Protein AF-A0A964UZT8-F1 (afdb_monomer)

Sequence (390 aa):
MAATAKLYRRGQWQQDEDGTETVVDVWEITTTTETDTITTVVTATGIPAKGASHPEKTTAIVVNRQLSQDDEVLTRYLMQVTYSTAITTREDQAYASQRVKGGMRSGSIAVPAFYDARGYPLVNSAGDLYEGLTRKVRTRVVNVTANFATIPQFLFELADTINLSAVTIHGVSYPAGCCLLRDVEMPDEPERDVAGSLYWPISYTIEINPGGYYILLPNKGPNELVYQTRTSSTAAWQDVTKATYDGKTPTTDRRIIKRPIQTEEQQQTGGEIWLDANGQAVRVPVLTGTQFGTGTMTAGSATLTLSTGSFDSTKHVGALVRVIGAGPRGKTLEARIQSIASSSSATLAINASTTISTAKPVWLSGVIVNQFILEDLADWSAVPLPNNQP

Solvent-accessible surface area (backbone atoms only — not comparable to full-atom values): 21533 Å² total; per-residue (Å²): 139,68,32,46,41,44,85,69,45,78,68,54,68,50,70,49,97,89,70,37,37,38,35,38,33,33,30,38,34,41,45,86,48,75,81,64,49,70,69,53,58,80,64,19,57,82,60,81,52,83,62,37,56,38,94,91,43,68,78,20,24,30,74,47,76,47,80,42,76,38,94,89,40,74,38,34,31,43,34,41,39,32,26,30,45,57,81,76,54,60,75,77,35,51,61,91,74,37,76,43,39,59,51,78,46,85,44,67,46,79,41,74,37,61,51,51,97,88,64,34,62,44,50,49,100,84,65,44,72,54,75,92,41,64,40,79,45,74,25,35,36,31,48,32,37,41,74,30,83,59,87,63,63,70,60,63,74,44,47,60,22,25,27,57,47,68,46,56,46,64,78,41,79,39,59,51,37,22,38,34,33,35,73,72,43,70,64,97,67,67,47,70,36,82,79,69,51,64,30,39,66,35,32,31,33,38,40,35,32,72,88,35,71,58,49,68,43,75,32,58,70,74,56,24,42,45,31,23,33,33,92,45,100,84,47,70,77,40,83,48,53,67,69,60,41,72,70,45,78,61,67,88,36,43,50,78,46,78,45,65,72,81,48,69,78,74,62,71,72,72,68,61,72,31,31,44,90,78,35,33,76,37,75,49,97,54,70,42,75,54,78,50,29,24,25,29,32,43,52,78,33,32,49,40,37,45,80,38,60,71,58,44,76,89,70,45,44,24,17,34,34,36,34,51,30,22,10,51,91,50,32,66,27,78,35,35,26,66,40,59,81,44,48,42,32,32,34,34,73,51,54,23,59,17,60,26,90,65,68,26,57,26,36,47,37,49,50,34,41,44,81,44,65,92,58,52,71,36,85,53,89,83,58,88,54,28,54,76,66,131

Radius of gyration: 34.32 Å; Cα contacts (8 Å, |Δi|>4): 900; chains: 1; bounding box: 86×45×91 Å

pLDDT: mean 86.32, std 9.61, range [47.91, 97.81]

Organism: NCBI:txid2576439

Nearest PDB structures (foldseek):
  2gjv-assembly1_A  TM=3.776E-01  e=9.513E+00  Salmonella enterica subsp. enterica serovar Typhimurium
  7qun-assembly1_D  TM=9.924E-02  e=3.617E+00  Sus scrofa domesticus
  7qun-assembly1_A  TM=8.863E-02  e=2.951E+00  Sus scrofa domesticus

Mean predicted aligned error: 12.54 Å

Structure (mmCIF, N/CA/C/O backbone):
data_AF-A0A964UZT8-F1
#
_entry.id   AF-A0A964UZT8-F1
#
loop_
_atom_site.group_PDB
_atom_site.id
_atom_site.type_symbol
_atom_site.label_atom_id
_a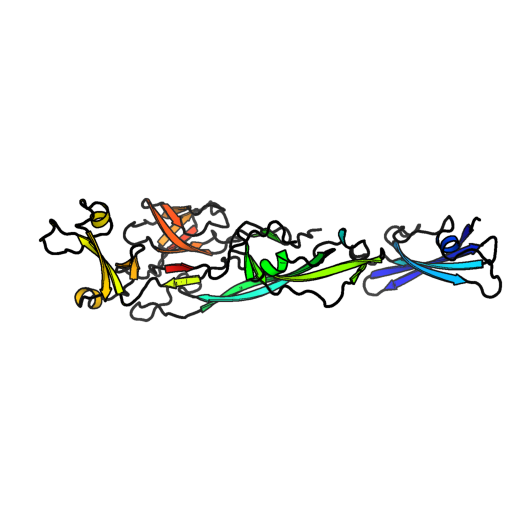tom_site.label_alt_id
_atom_site.label_comp_id
_atom_site.label_asym_id
_atom_site.label_entity_id
_atom_site.label_seq_id
_atom_site.pdbx_PDB_ins_code
_atom_site.Cartn_x
_atom_site.Cartn_y
_atom_site.Cartn_z
_atom_site.occupancy
_atom_site.B_iso_or_equiv
_atom_site.auth_seq_id
_atom_site.auth_comp_id
_atom_site.auth_asym_id
_atom_site.auth_atom_id
_atom_site.pdbx_PDB_model_num
ATOM 1 N N . MET A 1 1 ? 34.752 -16.035 -51.925 1.00 57.19 1 MET A N 1
ATOM 2 C CA . MET A 1 1 ? 34.916 -14.596 -52.210 1.00 57.19 1 MET A CA 1
ATOM 3 C C . MET A 1 1 ? 35.350 -13.953 -50.912 1.00 57.19 1 MET A C 1
ATOM 5 O O . MET A 1 1 ? 34.702 -14.200 -49.902 1.00 57.19 1 MET A O 1
ATOM 9 N N . ALA A 1 2 ? 36.506 -13.296 -50.893 1.00 66.38 2 ALA A N 1
ATOM 10 C CA . ALA A 1 2 ? 37.108 -12.791 -49.663 1.00 66.38 2 ALA A CA 1
ATOM 11 C C . ALA A 1 2 ? 37.306 -11.284 -49.808 1.00 66.38 2 ALA A C 1
ATOM 13 O O . ALA A 1 2 ? 38.183 -10.848 -50.547 1.00 66.38 2 ALA A O 1
ATOM 14 N N . ALA A 1 3 ? 36.466 -10.507 -49.126 1.00 80.75 3 ALA A N 1
ATOM 15 C CA . ALA A 1 3 ? 36.728 -9.095 -48.914 1.00 80.75 3 ALA A CA 1
ATOM 16 C C . ALA A 1 3 ? 37.779 -8.967 -47.805 1.00 80.75 3 ALA A C 1
ATOM 18 O O . ALA A 1 3 ? 37.650 -9.585 -46.742 1.00 80.75 3 ALA A O 1
ATOM 19 N N . THR A 1 4 ? 38.828 -8.189 -48.052 1.00 86.50 4 THR A N 1
ATOM 20 C CA . THR A 1 4 ? 39.895 -7.939 -47.075 1.00 86.50 4 THR A CA 1
ATOM 21 C C . THR A 1 4 ? 39.825 -6.501 -46.608 1.00 86.50 4 THR A C 1
ATOM 23 O O . THR A 1 4 ? 39.788 -5.595 -47.441 1.00 86.50 4 THR A O 1
ATOM 26 N N . ALA A 1 5 ? 39.838 -6.291 -45.293 1.00 89.06 5 ALA A N 1
ATOM 27 C CA . ALA A 1 5 ? 39.895 -4.964 -44.706 1.00 89.06 5 ALA A CA 1
ATOM 28 C C . ALA A 1 5 ? 41.299 -4.666 -44.180 1.00 89.06 5 ALA A C 1
ATOM 30 O O . ALA A 1 5 ? 41.927 -5.504 -43.530 1.00 89.06 5 ALA A O 1
ATOM 31 N N . LYS A 1 6 ? 41.775 -3.448 -44.419 1.00 91.31 6 LYS A N 1
ATOM 32 C CA . LYS A 1 6 ? 42.978 -2.905 -43.787 1.00 91.31 6 LYS A CA 1
ATOM 33 C C . LYS A 1 6 ? 42.666 -1.539 -43.199 1.00 91.31 6 LYS A C 1
ATOM 35 O O . LYS A 1 6 ? 41.860 -0.783 -43.737 1.00 91.31 6 LYS A O 1
ATOM 40 N N . LEU A 1 7 ? 43.324 -1.207 -42.099 1.00 88.88 7 LEU A N 1
ATOM 41 C CA . LEU A 1 7 ? 43.213 0.123 -41.522 1.00 88.88 7 LEU A CA 1
ATOM 42 C C . LEU A 1 7 ? 43.867 1.137 -42.470 1.00 88.88 7 LEU A C 1
ATOM 44 O O . LEU A 1 7 ? 45.049 1.018 -42.785 1.00 88.88 7 LEU A O 1
ATOM 48 N N . TYR A 1 8 ? 43.087 2.110 -42.933 1.00 87.94 8 TYR A N 1
ATOM 49 C CA . TYR A 1 8 ? 43.519 3.127 -43.892 1.00 87.94 8 TYR A CA 1
ATOM 50 C C . TYR A 1 8 ? 43.917 4.432 -43.199 1.00 87.94 8 TYR A C 1
ATOM 52 O O . TYR A 1 8 ? 44.931 5.040 -43.536 1.00 87.94 8 TYR A O 1
ATOM 60 N N . ARG A 1 9 ? 43.144 4.851 -42.193 1.00 85.94 9 ARG A N 1
ATOM 61 C CA . ARG A 1 9 ? 43.417 6.044 -41.384 1.00 85.94 9 ARG A CA 1
ATOM 62 C C . ARG A 1 9 ? 42.986 5.793 -39.943 1.00 85.94 9 ARG A C 1
ATOM 64 O O . ARG A 1 9 ? 41.886 5.298 -39.725 1.00 85.94 9 ARG A O 1
ATOM 71 N N . ARG A 1 10 ? 43.833 6.147 -38.975 1.00 84.75 10 ARG A N 1
ATOM 72 C CA . ARG A 1 10 ? 43.539 6.030 -37.539 1.00 84.75 10 ARG A CA 1
ATOM 73 C C . ARG A 1 10 ? 43.328 7.397 -36.898 1.00 84.75 10 ARG A C 1
ATOM 75 O O . ARG A 1 10 ? 44.018 8.347 -37.265 1.00 84.75 10 ARG A O 1
ATOM 82 N N . GLY A 1 11 ? 42.468 7.444 -35.884 1.00 75.31 11 GLY A N 1
ATOM 83 C CA . GLY A 1 11 ? 42.658 8.358 -34.760 1.00 75.31 11 GLY A CA 1
ATOM 84 C C . GLY A 1 11 ? 42.148 9.781 -34.954 1.00 75.31 11 GLY A C 1
ATOM 85 O O . GLY A 1 11 ? 42.739 10.708 -34.404 1.00 75.31 11 GLY A O 1
ATOM 86 N N . GLN A 1 12 ? 41.052 9.988 -35.690 1.00 84.75 12 GLN A N 1
ATOM 87 C CA . GLN A 1 12 ? 40.337 11.263 -35.579 1.00 84.75 12 GLN A CA 1
ATOM 88 C C . GLN A 1 12 ? 39.641 11.309 -34.216 1.00 84.75 12 GLN A C 1
ATOM 90 O O . GLN A 1 12 ? 38.575 10.724 -34.046 1.00 84.75 12 GLN A O 1
ATOM 95 N N . TRP A 1 13 ? 40.290 11.936 -33.234 1.00 90.44 13 TRP A N 1
ATOM 96 C CA . TRP A 1 13 ? 39.801 12.036 -31.861 1.00 90.44 13 TRP A CA 1
ATOM 97 C C . TRP A 1 13 ? 39.156 13.395 -31.589 1.00 90.44 13 TRP A C 1
ATOM 99 O O . TRP A 1 13 ? 39.682 14.435 -31.987 1.00 90.44 13 TRP A O 1
ATOM 109 N N . GLN A 1 14 ? 38.043 13.363 -30.867 1.00 89.88 14 GLN A N 1
ATOM 110 C CA . GLN A 1 14 ? 37.340 14.519 -30.331 1.00 89.88 14 GLN A CA 1
ATOM 111 C C . GLN A 1 14 ? 36.898 14.213 -28.896 1.00 89.88 14 GLN A C 1
ATOM 113 O O . GLN A 1 14 ? 36.607 13.062 -28.561 1.00 89.88 14 GLN A O 1
ATOM 118 N N . GLN A 1 15 ? 36.831 15.246 -28.061 1.00 89.00 15 GLN A N 1
ATOM 119 C CA . GLN A 1 15 ? 36.184 15.198 -26.756 1.00 89.00 15 GLN A CA 1
ATOM 120 C C . GLN A 1 15 ? 35.140 16.305 -26.672 1.00 89.00 15 GLN A C 1
ATOM 122 O O . GLN A 1 15 ? 35.429 17.455 -27.008 1.00 89.00 15 GLN A O 1
ATOM 127 N N . ASP A 1 16 ? 33.949 15.930 -26.231 1.00 82.56 16 ASP A N 1
ATOM 128 C CA . ASP A 1 16 ? 32.829 16.834 -26.024 1.00 82.56 16 ASP A CA 1
ATOM 129 C C . ASP A 1 16 ? 32.853 17.409 -24.593 1.00 82.56 16 ASP A C 1
ATOM 131 O O . ASP A 1 16 ? 33.594 16.949 -23.719 1.00 82.56 16 ASP A O 1
ATOM 135 N N . GLU A 1 17 ? 32.065 18.457 -24.344 1.00 71.81 17 GLU A N 1
ATOM 136 C CA . GLU A 1 17 ? 32.056 19.199 -23.069 1.00 71.81 17 GLU A CA 1
ATOM 137 C C . GLU A 1 17 ? 31.616 18.342 -21.865 1.00 71.81 17 GLU A C 1
ATOM 139 O O . GLU A 1 17 ? 32.017 18.597 -20.730 1.00 71.81 17 GLU A O 1
ATOM 144 N N . ASP A 1 18 ? 30.838 17.287 -22.111 1.00 73.62 18 ASP A N 1
ATOM 145 C CA . ASP A 1 18 ? 30.393 16.308 -21.114 1.00 73.62 18 ASP A CA 1
ATOM 146 C C . ASP A 1 18 ? 31.479 15.275 -20.741 1.00 73.62 18 ASP A C 1
ATOM 148 O O . ASP A 1 18 ? 31.257 14.418 -19.882 1.00 73.62 18 ASP A O 1
ATOM 152 N N . GLY A 1 19 ? 32.661 15.361 -21.363 1.00 78.62 19 GLY A N 1
ATOM 153 C CA . GLY A 1 19 ? 33.776 14.438 -21.176 1.00 78.62 19 GLY A CA 1
ATOM 154 C C . GLY A 1 19 ? 33.693 13.176 -22.036 1.00 78.62 19 GLY A C 1
ATOM 155 O O . GLY A 1 19 ? 34.599 12.342 -21.944 1.00 78.62 19 GLY A O 1
ATOM 156 N N . THR A 1 20 ? 32.663 13.035 -22.877 1.00 83.81 20 THR A N 1
ATOM 157 C CA . THR A 1 20 ? 32.547 11.956 -23.862 1.00 83.81 20 THR A CA 1
ATOM 158 C C . THR A 1 20 ? 33.645 12.093 -24.907 1.00 83.81 20 THR A C 1
ATOM 160 O O . THR A 1 20 ? 33.932 13.174 -25.413 1.00 83.81 20 THR A O 1
ATOM 163 N N . GLU A 1 21 ? 34.282 10.980 -25.246 1.00 89.19 21 GLU A N 1
ATOM 164 C CA . GLU A 1 21 ? 35.394 10.934 -26.184 1.00 89.19 21 GLU A CA 1
ATOM 165 C C . GLU A 1 21 ? 34.997 10.082 -27.382 1.00 89.19 21 GLU A C 1
ATOM 167 O O . GLU A 1 21 ? 34.619 8.918 -27.232 1.00 89.19 21 GLU A O 1
ATOM 172 N N . THR A 1 22 ? 35.126 10.653 -28.574 1.00 89.94 22 THR A N 1
ATOM 173 C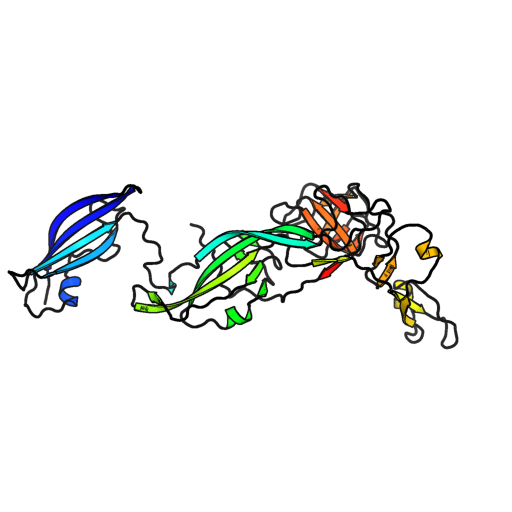 CA . THR A 1 22 ? 34.815 9.999 -29.842 1.00 89.94 22 THR A CA 1
ATOM 174 C C . THR A 1 22 ? 36.101 9.804 -30.637 1.00 89.94 22 THR A C 1
ATOM 176 O O . THR A 1 22 ? 36.918 10.714 -30.751 1.00 89.94 22 THR A O 1
ATOM 179 N N . VAL A 1 23 ? 36.304 8.604 -31.181 1.00 91.25 23 VAL A N 1
ATOM 180 C CA . VAL A 1 23 ? 37.421 8.279 -32.082 1.00 91.25 23 VAL A CA 1
ATOM 181 C C . VAL A 1 23 ? 36.842 7.762 -33.390 1.00 91.25 23 VAL A C 1
ATOM 183 O O . VAL A 1 23 ? 35.969 6.903 -33.365 1.00 91.25 23 VAL A O 1
ATOM 186 N N . VAL A 1 24 ? 37.328 8.234 -34.535 1.00 92.50 24 VAL A N 1
ATOM 187 C CA . VAL A 1 24 ? 36.957 7.691 -35.847 1.00 92.50 24 VAL A CA 1
ATOM 188 C C . VAL A 1 24 ? 38.181 7.098 -36.535 1.00 92.50 24 VAL A C 1
ATOM 190 O O . VAL A 1 24 ? 39.177 7.789 -36.771 1.00 92.50 24 VAL A O 1
ATOM 193 N N . ASP A 1 25 ? 38.067 5.820 -36.892 1.00 92.94 25 ASP A N 1
ATOM 194 C CA . ASP A 1 25 ? 39.003 5.114 -37.762 1.00 92.94 25 ASP A CA 1
ATOM 195 C C . ASP A 1 25 ? 38.359 4.864 -39.124 1.00 92.94 25 ASP A C 1
ATOM 197 O O . ASP A 1 25 ? 37.167 4.580 -39.223 1.00 92.94 25 ASP A O 1
ATOM 201 N N . VAL A 1 26 ? 39.157 4.901 -40.186 1.00 92.44 26 VAL A N 1
ATOM 202 C CA . VAL A 1 26 ? 38.722 4.562 -41.541 1.00 92.44 26 VAL A CA 1
ATOM 203 C C . VAL A 1 26 ? 39.428 3.291 -41.982 1.00 92.44 26 VAL A C 1
ATOM 205 O O . VAL A 1 26 ? 40.658 3.212 -41.982 1.00 92.44 26 VAL A O 1
ATOM 208 N N . TRP A 1 27 ? 38.640 2.304 -42.385 1.00 92.69 27 TRP A N 1
ATOM 209 C CA . TRP A 1 27 ? 39.090 1.031 -42.929 1.00 92.69 27 TRP A CA 1
ATOM 210 C C . TRP A 1 27 ? 38.870 1.018 -44.437 1.00 92.69 27 TRP A C 1
ATOM 212 O O . TRP A 1 27 ? 37.785 1.341 -44.911 1.00 92.69 27 TRP A O 1
ATOM 222 N N . GLU A 1 28 ? 39.892 0.632 -45.190 1.00 92.69 28 GLU A N 1
ATOM 223 C CA . GLU A 1 28 ? 39.771 0.356 -46.618 1.00 92.69 28 GLU A CA 1
ATOM 224 C C . GLU A 1 28 ? 39.454 -1.127 -46.798 1.00 92.69 28 GLU A C 1
ATOM 226 O O . GLU A 1 28 ? 40.162 -1.992 -46.277 1.00 92.69 28 GLU A O 1
ATOM 231 N N . ILE A 1 29 ? 38.382 -1.412 -47.530 1.00 92.31 29 ILE A N 1
ATOM 232 C CA . ILE A 1 29 ? 37.920 -2.759 -47.843 1.00 92.31 29 ILE A CA 1
ATOM 233 C C . ILE A 1 29 ? 38.065 -2.956 -49.344 1.00 92.31 29 ILE A C 1
ATOM 235 O O . ILE A 1 29 ? 37.556 -2.162 -50.135 1.00 92.31 29 ILE A O 1
ATOM 239 N N . THR A 1 30 ? 38.744 -4.026 -49.738 1.00 90.38 30 THR A N 1
ATOM 240 C CA . THR A 1 30 ? 38.889 -4.408 -51.143 1.00 90.38 30 THR A CA 1
ATOM 241 C C . THR A 1 30 ? 38.134 -5.703 -51.396 1.00 90.38 30 THR A C 1
ATOM 243 O O . THR A 1 30 ? 38.263 -6.668 -50.638 1.00 90.38 30 THR A O 1
ATOM 246 N N . THR A 1 31 ? 37.337 -5.710 -52.458 1.00 89.69 31 THR A N 1
ATOM 247 C CA . THR A 1 31 ? 36.555 -6.857 -52.932 1.00 89.69 31 THR A CA 1
ATOM 248 C C . THR A 1 31 ? 37.196 -7.474 -54.170 1.00 89.69 31 THR A C 1
ATOM 250 O O . THR A 1 31 ? 37.994 -6.839 -54.859 1.00 89.69 31 THR A O 1
ATOM 253 N N . THR A 1 32 ? 36.870 -8.737 -54.448 1.00 84.81 32 THR A N 1
ATOM 254 C CA . THR A 1 32 ? 37.389 -9.444 -55.630 1.00 84.81 32 THR A CA 1
ATOM 255 C C . THR A 1 32 ? 36.549 -9.198 -56.878 1.00 84.81 32 THR A C 1
ATOM 257 O O . THR A 1 32 ? 37.048 -9.381 -57.985 1.00 84.81 32 THR A O 1
ATOM 260 N N . THR A 1 33 ? 35.284 -8.803 -56.710 1.00 82.62 33 THR A N 1
ATOM 261 C CA . THR A 1 33 ? 34.357 -8.523 -57.810 1.00 82.62 33 THR A CA 1
ATOM 262 C C . THR A 1 33 ? 33.460 -7.338 -57.469 1.00 82.62 33 THR A C 1
ATOM 264 O O . THR A 1 33 ? 33.109 -7.139 -56.310 1.00 82.62 33 THR A O 1
ATOM 267 N N . GLU A 1 34 ? 33.031 -6.585 -58.481 1.00 80.31 34 GLU A N 1
ATOM 268 C CA . GLU A 1 34 ? 32.096 -5.457 -58.316 1.00 80.31 34 GLU A CA 1
ATOM 269 C C . GLU A 1 34 ? 30.677 -5.906 -57.921 1.00 80.31 34 GLU A C 1
ATOM 271 O O . GLU A 1 34 ? 29.863 -5.103 -57.480 1.00 80.31 34 GLU A O 1
ATOM 276 N N . THR A 1 35 ? 30.381 -7.202 -58.055 1.00 82.31 35 THR A N 1
ATOM 277 C CA . THR A 1 35 ? 29.086 -7.812 -57.720 1.00 82.31 35 THR A CA 1
ATOM 278 C C . THR A 1 35 ? 29.011 -8.354 -56.292 1.00 82.31 35 THR A C 1
ATOM 280 O O . THR A 1 35 ? 28.007 -8.969 -55.928 1.00 82.31 35 THR A O 1
ATOM 283 N N . ASP A 1 36 ? 30.067 -8.190 -55.489 1.00 85.44 36 ASP A N 1
ATOM 284 C CA . ASP A 1 36 ? 30.062 -8.632 -54.095 1.00 85.44 36 ASP A CA 1
ATOM 285 C C . ASP A 1 36 ? 28.958 -7.900 -53.305 1.00 85.44 36 ASP A C 1
ATOM 287 O O . ASP A 1 36 ? 28.773 -6.688 -53.405 1.00 85.44 36 ASP A O 1
ATOM 291 N N . THR A 1 37 ? 28.182 -8.651 -52.518 1.00 86.31 37 THR A N 1
ATOM 292 C CA . THR A 1 37 ? 27.038 -8.083 -51.786 1.00 86.31 37 THR A CA 1
ATOM 293 C C . THR A 1 37 ? 27.496 -7.170 -50.649 1.00 86.31 37 THR A C 1
ATOM 295 O O . THR A 1 37 ? 28.548 -7.398 -50.049 1.00 86.31 37 THR A O 1
ATOM 298 N N . ILE A 1 38 ? 26.655 -6.206 -50.255 1.00 84.62 38 ILE A N 1
ATOM 299 C CA . ILE A 1 38 ? 26.911 -5.349 -49.081 1.00 84.62 38 ILE A CA 1
ATOM 300 C C . ILE A 1 38 ? 27.227 -6.198 -47.842 1.00 84.62 38 ILE A C 1
ATOM 302 O O . ILE A 1 38 ? 28.156 -5.873 -47.108 1.00 84.62 38 ILE A O 1
ATOM 306 N N . THR A 1 39 ? 26.523 -7.319 -47.636 1.00 85.69 39 THR A N 1
ATOM 307 C CA . THR A 1 39 ? 26.792 -8.254 -46.533 1.00 85.69 39 THR A CA 1
ATOM 308 C C . THR A 1 39 ? 28.236 -8.754 -46.555 1.00 85.69 39 THR A C 1
ATOM 310 O O . THR A 1 39 ? 28.894 -8.724 -45.523 1.00 85.69 39 THR A O 1
ATOM 313 N N . THR A 1 40 ? 28.757 -9.136 -47.723 1.00 85.00 40 THR A N 1
ATOM 314 C CA . THR A 1 40 ? 30.147 -9.587 -47.899 1.00 85.00 40 THR A CA 1
ATOM 315 C C . THR A 1 40 ? 31.159 -8.491 -47.554 1.00 85.00 40 THR A C 1
ATOM 317 O O . THR A 1 40 ? 32.176 -8.780 -46.923 1.00 85.00 40 THR A O 1
ATOM 320 N N . VAL A 1 41 ? 30.876 -7.238 -47.924 1.00 86.12 41 VAL A N 1
ATOM 321 C CA . VAL A 1 41 ? 31.752 -6.084 -47.659 1.00 86.12 41 VAL A CA 1
ATOM 322 C C . VAL A 1 41 ? 31.780 -5.735 -46.169 1.00 86.12 41 VAL A C 1
ATOM 324 O O . VAL A 1 41 ? 32.853 -5.590 -45.585 1.00 86.12 41 VAL A O 1
ATOM 327 N N . VAL A 1 42 ? 30.618 -5.643 -45.513 1.00 86.88 42 VAL A N 1
ATOM 328 C CA . VAL A 1 42 ? 30.528 -5.225 -44.099 1.00 86.88 42 VAL A CA 1
ATOM 329 C C . VAL A 1 42 ? 30.985 -6.297 -43.105 1.00 86.88 42 VAL A C 1
ATOM 331 O O . VAL A 1 42 ? 31.240 -5.977 -41.942 1.00 86.88 42 VAL A O 1
ATOM 334 N N . THR A 1 43 ? 31.099 -7.555 -43.541 1.00 85.06 43 THR A N 1
ATOM 335 C CA . THR A 1 43 ? 31.647 -8.667 -42.746 1.00 85.06 43 THR A CA 1
ATOM 336 C C . THR A 1 43 ? 33.078 -9.041 -43.141 1.00 85.06 43 THR A C 1
ATOM 338 O O . THR A 1 43 ? 33.533 -10.131 -42.789 1.00 85.06 43 THR A O 1
ATOM 341 N N . ALA A 1 44 ? 33.789 -8.189 -43.889 1.00 87.38 44 ALA A N 1
ATOM 342 C CA . ALA A 1 44 ? 35.174 -8.450 -44.272 1.00 87.38 44 ALA A CA 1
ATOM 343 C C . ALA A 1 44 ? 36.056 -8.709 -43.038 1.00 87.38 44 ALA A C 1
ATOM 345 O O . ALA A 1 44 ? 35.927 -8.062 -41.992 1.00 87.38 44 ALA A O 1
ATOM 346 N N . THR A 1 45 ? 36.964 -9.677 -43.153 1.00 84.06 45 THR A N 1
ATOM 347 C CA . THR A 1 45 ? 37.827 -10.076 -42.037 1.00 84.06 45 THR A CA 1
ATOM 348 C C . THR A 1 45 ? 38.733 -8.917 -41.623 1.00 84.06 45 THR A C 1
ATOM 350 O O . THR A 1 45 ? 39.366 -8.288 -42.469 1.00 84.06 45 THR A O 1
ATOM 353 N N . GLY A 1 46 ? 38.800 -8.651 -40.316 1.00 82.25 46 GLY A N 1
ATOM 354 C CA . GLY A 1 46 ? 39.618 -7.583 -39.733 1.00 82.25 46 GLY A CA 1
ATOM 355 C C . GLY A 1 46 ? 38.849 -6.311 -39.371 1.00 82.25 46 GLY A C 1
ATOM 356 O O . GLY A 1 46 ? 39.383 -5.504 -38.617 1.00 82.25 46 GLY A O 1
ATOM 357 N N . ILE A 1 47 ? 37.597 -6.147 -39.823 1.00 87.06 47 ILE A N 1
ATOM 358 C CA . ILE A 1 47 ? 36.762 -5.008 -39.413 1.00 87.06 47 ILE A CA 1
ATOM 359 C C . ILE A 1 47 ? 36.279 -5.212 -37.967 1.00 87.06 47 ILE A C 1
ATOM 361 O O . ILE A 1 47 ? 35.685 -6.251 -37.663 1.00 87.06 47 ILE A O 1
ATOM 365 N N . PRO A 1 48 ? 36.453 -4.218 -37.080 1.00 85.56 48 PRO A N 1
ATOM 366 C CA . PRO A 1 48 ? 35.878 -4.234 -35.741 1.00 85.56 48 PRO A CA 1
ATOM 367 C C . PRO A 1 48 ? 34.352 -4.418 -35.761 1.00 85.56 48 PRO A C 1
ATOM 369 O O . PRO A 1 48 ? 33.614 -3.732 -36.480 1.00 85.56 48 PRO A O 1
ATOM 372 N N . ALA A 1 49 ? 33.860 -5.357 -34.952 1.00 82.75 49 ALA A N 1
ATOM 373 C CA . ALA A 1 49 ? 32.429 -5.540 -34.739 1.00 82.75 49 ALA A CA 1
ATOM 374 C C . ALA A 1 49 ? 31.847 -4.383 -33.909 1.00 82.75 49 ALA A C 1
ATOM 376 O O . ALA A 1 49 ? 32.566 -3.722 -33.158 1.00 82.75 49 ALA A O 1
ATOM 377 N N . LYS A 1 50 ? 30.529 -4.157 -34.007 1.00 80.12 50 LYS A N 1
ATOM 378 C CA . LYS A 1 50 ? 29.837 -3.220 -33.106 1.00 80.12 50 LYS A CA 1
ATOM 379 C C . LYS A 1 50 ? 30.084 -3.650 -31.651 1.00 80.12 50 LYS A C 1
ATOM 381 O O . LYS A 1 50 ? 29.995 -4.838 -31.349 1.00 80.12 50 LYS A O 1
ATOM 386 N N . GLY A 1 51 ? 30.425 -2.703 -30.779 1.00 74.19 51 GLY A N 1
ATOM 387 C CA . GLY A 1 51 ? 30.793 -2.965 -29.384 1.00 74.19 51 GLY A CA 1
ATOM 388 C C . GLY A 1 51 ? 32.239 -3.423 -29.142 1.00 74.19 51 GLY A C 1
ATOM 389 O O . GLY A 1 51 ? 32.627 -3.557 -27.986 1.00 74.19 51 GLY A O 1
ATOM 390 N N . ALA A 1 52 ? 33.061 -3.642 -30.178 1.00 81.88 52 ALA A N 1
ATOM 391 C CA . ALA A 1 52 ? 34.481 -3.940 -29.981 1.00 81.88 52 ALA A CA 1
ATOM 392 C C . ALA A 1 52 ? 35.223 -2.725 -29.398 1.00 81.88 52 ALA A C 1
ATOM 394 O O . ALA A 1 52 ? 34.963 -1.588 -29.798 1.00 81.88 52 ALA A O 1
ATOM 395 N N . SER A 1 53 ? 36.160 -2.962 -28.478 1.00 84.94 53 SER A N 1
ATOM 396 C CA . SER A 1 53 ? 36.999 -1.905 -27.904 1.00 84.94 53 SER A CA 1
ATOM 397 C C . SER A 1 53 ? 37.974 -1.332 -28.930 1.00 84.94 53 SER A C 1
ATOM 399 O O . SER A 1 53 ? 38.547 -2.068 -29.739 1.00 84.94 53 SER A O 1
ATOM 401 N N . HIS A 1 54 ? 38.215 -0.022 -28.859 1.00 88.25 54 HIS A N 1
ATOM 402 C CA . HIS A 1 54 ? 39.261 0.617 -29.649 1.00 88.25 54 HIS A CA 1
ATOM 403 C C . HIS A 1 54 ? 40.653 0.106 -29.213 1.00 88.25 54 HIS A C 1
ATOM 405 O O . HIS A 1 54 ? 40.921 0.053 -28.007 1.00 88.25 54 HIS A O 1
ATOM 411 N N . PRO A 1 55 ? 41.574 -0.219 -30.146 1.00 85.50 55 PRO A N 1
ATOM 412 C CA . PRO A 1 55 ? 42.876 -0.813 -29.817 1.00 85.50 55 PRO A CA 1
ATOM 413 C C . PRO A 1 55 ? 43.762 0.020 -28.878 1.00 85.50 55 PRO A C 1
ATOM 415 O O . PRO A 1 55 ? 44.522 -0.544 -28.099 1.00 85.50 55 PRO A O 1
ATOM 418 N N . GLU A 1 56 ? 43.674 1.350 -28.947 1.00 85.31 56 GLU A N 1
ATOM 419 C CA . GLU A 1 56 ? 44.490 2.268 -28.125 1.00 85.31 56 GLU A CA 1
ATOM 420 C C . GLU A 1 56 ? 43.697 2.913 -26.983 1.00 85.31 56 GLU A C 1
ATOM 422 O O . GLU A 1 56 ? 44.270 3.483 -26.059 1.00 85.31 56 GLU A O 1
ATOM 427 N N . LYS A 1 57 ? 42.366 2.827 -27.040 1.00 84.62 57 LYS A N 1
ATOM 428 C CA . LYS A 1 57 ? 41.458 3.490 -26.105 1.00 84.62 57 LYS A CA 1
ATOM 429 C C . LYS A 1 57 ? 40.394 2.500 -25.680 1.00 84.62 57 LYS A C 1
ATOM 431 O O . LYS A 1 57 ? 39.256 2.555 -26.121 1.00 84.62 57 LYS A O 1
ATOM 436 N N . THR A 1 58 ? 40.804 1.548 -24.854 1.00 83.75 58 THR A N 1
ATOM 437 C CA . THR A 1 58 ? 40.015 0.352 -24.527 1.00 83.75 58 THR A CA 1
ATOM 438 C C . THR A 1 58 ? 38.666 0.655 -23.868 1.00 83.75 58 THR A C 1
ATOM 440 O O . THR A 1 58 ? 37.774 -0.192 -23.906 1.00 83.75 58 THR A O 1
ATOM 443 N N . THR A 1 59 ? 38.503 1.859 -23.310 1.00 81.88 59 THR A N 1
ATOM 444 C CA . THR A 1 59 ? 37.254 2.392 -22.747 1.00 81.88 59 THR A CA 1
ATOM 445 C C . THR A 1 59 ? 36.248 2.874 -23.796 1.00 81.88 59 THR A C 1
ATOM 447 O O . THR A 1 59 ? 35.076 3.021 -23.465 1.00 81.88 59 THR A O 1
ATOM 450 N N . ALA A 1 60 ? 36.672 3.119 -25.039 1.00 83.31 60 ALA A N 1
ATOM 451 C CA . ALA A 1 60 ? 35.797 3.475 -26.151 1.00 83.31 60 ALA A CA 1
ATOM 452 C C . ALA A 1 60 ? 35.424 2.220 -26.949 1.00 83.31 60 ALA A C 1
ATOM 454 O O . ALA A 1 60 ? 36.290 1.398 -27.265 1.00 83.31 60 ALA A O 1
ATOM 455 N N . ILE A 1 61 ? 34.152 2.088 -27.317 1.00 85.25 61 ILE A N 1
ATOM 456 C CA . ILE A 1 61 ? 33.641 0.950 -28.094 1.00 85.25 61 ILE A CA 1
ATOM 457 C C . ILE A 1 61 ? 33.004 1.408 -29.401 1.00 85.25 61 ILE A C 1
ATOM 459 O O . ILE A 1 61 ? 32.532 2.537 -29.496 1.00 85.25 61 ILE A O 1
ATOM 463 N N . VAL A 1 62 ? 32.982 0.539 -30.416 1.00 85.06 62 VAL A N 1
ATOM 464 C CA . VAL A 1 62 ? 32.360 0.841 -31.717 1.00 85.06 62 VAL A CA 1
ATOM 465 C C . VAL A 1 62 ? 30.862 1.123 -31.551 1.00 85.06 62 VAL A C 1
ATOM 467 O O . VAL A 1 62 ? 30.098 0.207 -31.231 1.00 85.06 62 VAL A O 1
ATOM 470 N N . VAL A 1 63 ? 30.441 2.353 -31.851 1.00 83.56 63 VAL A N 1
ATOM 471 C CA . VAL A 1 63 ? 29.040 2.810 -31.798 1.00 83.56 63 VAL A CA 1
ATOM 472 C C . VAL A 1 63 ? 28.398 2.922 -33.180 1.00 83.56 63 VAL A C 1
ATOM 474 O O . VAL A 1 63 ? 27.219 2.598 -33.330 1.00 83.56 63 VAL A O 1
ATOM 477 N N . ASN A 1 64 ? 29.167 3.301 -34.205 1.00 85.12 64 ASN A N 1
ATOM 478 C CA . ASN A 1 64 ? 28.667 3.489 -35.566 1.00 85.12 64 ASN A CA 1
ATOM 479 C C . ASN A 1 64 ? 29.640 2.929 -36.613 1.00 85.12 64 ASN A C 1
ATOM 481 O O . ASN A 1 64 ? 30.856 2.929 -36.414 1.00 85.12 64 ASN A O 1
ATOM 485 N N . ARG A 1 65 ? 29.093 2.448 -37.732 1.00 88.81 65 ARG A N 1
ATOM 486 C CA . ARG A 1 65 ? 29.844 1.995 -38.907 1.00 88.81 65 ARG A CA 1
ATOM 487 C C . ARG A 1 65 ? 29.153 2.517 -40.159 1.00 88.81 65 ARG A C 1
ATOM 489 O O . ARG A 1 65 ? 28.002 2.164 -40.405 1.00 88.81 65 ARG A O 1
ATOM 496 N N . GLN A 1 66 ? 29.854 3.325 -40.939 1.00 90.44 66 GLN A N 1
ATOM 497 C CA . GLN A 1 66 ? 29.345 3.923 -42.166 1.00 90.44 66 GLN A CA 1
ATOM 498 C C . GLN A 1 66 ? 30.212 3.497 -43.345 1.00 90.44 66 GLN A C 1
ATOM 500 O O . GLN A 1 66 ? 31.417 3.733 -43.352 1.00 90.44 66 GLN A O 1
ATOM 505 N N . LEU A 1 67 ? 29.589 2.880 -44.346 1.00 90.81 67 LEU A N 1
ATOM 506 C CA . LEU A 1 67 ? 30.257 2.422 -45.558 1.00 90.81 67 LEU A CA 1
ATOM 507 C C . LEU A 1 67 ? 30.009 3.414 -46.697 1.00 90.81 67 LEU A C 1
ATOM 509 O O . LEU A 1 67 ? 28.865 3.784 -46.948 1.00 90.81 67 LEU A O 1
ATOM 513 N N . SER A 1 68 ? 31.067 3.784 -47.410 1.00 90.06 68 SER A N 1
ATOM 514 C CA . SER A 1 68 ? 31.001 4.471 -48.700 1.00 90.06 68 SER A CA 1
ATOM 515 C C . SER A 1 68 ? 31.752 3.646 -49.734 1.00 90.06 68 SER A C 1
ATOM 517 O O . SER A 1 68 ? 32.852 3.168 -49.453 1.00 90.06 68 SER A O 1
ATOM 519 N N . GLN A 1 69 ? 31.179 3.472 -50.921 1.00 88.19 69 GLN A N 1
ATOM 520 C CA . GLN A 1 69 ? 31.937 2.969 -52.065 1.00 88.19 69 GLN A CA 1
ATOM 521 C C . GLN A 1 69 ? 32.836 4.086 -52.597 1.00 88.19 69 GLN A C 1
ATOM 523 O O . GLN A 1 69 ? 32.541 5.267 -52.404 1.00 88.19 69 GLN A O 1
ATOM 528 N N . ASP A 1 70 ? 33.956 3.706 -53.194 1.00 86.06 70 ASP A N 1
ATOM 529 C CA . ASP A 1 70 ? 34.819 4.632 -53.908 1.00 86.06 70 ASP A CA 1
ATOM 530 C C . ASP A 1 70 ? 34.317 4.834 -55.343 1.00 86.06 70 ASP A C 1
ATOM 532 O O . ASP A 1 70 ? 34.085 3.859 -56.060 1.00 86.06 70 ASP A O 1
ATOM 536 N N . ASP A 1 71 ? 34.164 6.090 -55.761 1.00 83.44 71 ASP A N 1
ATOM 537 C CA . ASP A 1 71 ? 33.626 6.432 -57.082 1.00 83.44 71 ASP A CA 1
ATOM 538 C C . ASP A 1 71 ? 34.605 6.115 -58.229 1.00 83.44 71 ASP A C 1
ATOM 540 O O . ASP A 1 71 ? 34.180 5.928 -59.370 1.00 83.44 71 ASP A O 1
ATOM 544 N N . GLU A 1 72 ? 35.913 6.037 -57.955 1.00 85.06 72 GLU A N 1
ATOM 545 C CA . GLU A 1 72 ? 36.941 5.774 -58.972 1.00 85.06 72 GLU A CA 1
ATOM 546 C C . GLU A 1 72 ? 37.304 4.287 -59.071 1.00 85.06 72 GLU A C 1
ATOM 548 O O . GLU A 1 72 ? 37.741 3.811 -60.121 1.00 85.06 72 GLU A O 1
ATOM 553 N N . VAL A 1 73 ? 37.137 3.541 -57.975 1.00 86.19 73 VAL A N 1
ATOM 554 C CA . VAL A 1 73 ? 37.500 2.122 -57.886 1.00 86.19 73 VAL A CA 1
ATOM 555 C C . VAL A 1 73 ? 36.333 1.338 -57.296 1.00 86.19 73 VAL A C 1
ATOM 557 O O . VAL A 1 73 ? 36.227 1.179 -56.084 1.00 86.19 73 VAL A O 1
ATOM 560 N N . LEU A 1 74 ? 35.494 0.764 -58.162 1.00 83.75 74 LEU A N 1
ATOM 561 C CA . LEU A 1 74 ? 34.254 0.078 -57.766 1.00 83.75 74 LEU A CA 1
ATOM 562 C C . LEU A 1 74 ? 34.465 -1.147 -56.858 1.00 83.75 74 LEU A C 1
ATOM 564 O O . LEU A 1 74 ? 33.540 -1.583 -56.173 1.00 83.75 74 LEU A O 1
ATOM 568 N N . THR A 1 75 ? 35.679 -1.697 -56.803 1.00 87.31 75 THR A N 1
ATOM 569 C CA . THR A 1 75 ? 36.044 -2.795 -55.894 1.00 87.31 75 THR A CA 1
ATOM 570 C C . THR A 1 75 ? 36.560 -2.322 -54.532 1.00 87.31 75 THR A C 1
ATOM 572 O O . THR A 1 75 ? 36.838 -3.156 -53.661 1.00 87.31 75 THR A O 1
ATOM 575 N N . ARG A 1 76 ? 36.682 -1.006 -54.320 1.00 89.38 76 ARG A N 1
ATOM 576 C CA . ARG A 1 76 ? 37.166 -0.380 -53.089 1.00 89.38 76 ARG A CA 1
ATOM 577 C C . ARG A 1 76 ? 36.020 0.288 -52.336 1.00 89.38 76 ARG A C 1
ATOM 579 O O . ARG A 1 76 ? 35.201 1.006 -52.900 1.00 89.38 76 ARG A O 1
ATOM 586 N N . TYR A 1 77 ? 36.015 0.082 -51.026 1.00 90.75 77 TYR A N 1
ATOM 587 C CA . TYR A 1 77 ? 35.083 0.715 -50.106 1.00 90.75 77 TYR A CA 1
ATOM 588 C C . TYR A 1 77 ? 35.838 1.307 -48.919 1.00 90.75 77 TYR A C 1
ATOM 590 O O . TYR A 1 77 ? 36.834 0.750 -48.456 1.00 90.75 77 TYR A O 1
ATOM 598 N N . LEU A 1 78 ? 35.337 2.422 -48.400 1.00 91.31 78 LEU A N 1
ATOM 599 C CA . LEU A 1 78 ? 35.824 3.066 -47.190 1.00 91.31 78 LEU A CA 1
ATOM 600 C C . LEU A 1 78 ? 34.766 2.923 -46.098 1.00 91.31 78 LEU A C 1
ATOM 602 O O . LEU A 1 78 ? 33.651 3.425 -46.221 1.00 91.31 78 LEU A O 1
ATOM 606 N N . MET A 1 79 ? 35.122 2.229 -45.024 1.00 91.44 79 MET A N 1
ATOM 607 C CA . MET A 1 79 ? 34.289 2.068 -43.840 1.00 91.44 79 MET A CA 1
ATOM 608 C C . MET A 1 79 ? 34.801 2.981 -42.733 1.00 91.44 79 MET A C 1
ATOM 610 O O . MET A 1 79 ? 35.881 2.762 -42.186 1.00 91.44 79 MET A O 1
ATOM 614 N N . GLN A 1 80 ? 34.010 3.980 -42.371 1.00 92.31 80 GLN A N 1
ATOM 615 C CA . GLN A 1 80 ? 34.241 4.793 -41.187 1.00 92.31 80 GLN A CA 1
ATOM 616 C C . GLN A 1 80 ? 33.671 4.068 -39.967 1.00 92.31 80 GLN A C 1
ATOM 618 O O . GLN A 1 80 ? 32.490 3.727 -39.930 1.00 92.31 80 GLN A O 1
ATOM 623 N N . VAL A 1 81 ? 34.517 3.809 -38.977 1.00 90.31 81 VAL A N 1
ATOM 624 C CA . VAL A 1 81 ? 34.170 3.157 -37.715 1.00 90.31 81 VAL A CA 1
ATOM 625 C C . VAL A 1 81 ? 34.323 4.185 -36.603 1.00 90.31 81 VAL A C 1
ATOM 627 O O . VAL A 1 81 ? 35.433 4.619 -36.298 1.00 90.31 81 VAL A O 1
ATOM 630 N N . THR A 1 82 ? 33.203 4.573 -36.003 1.00 90.75 82 THR A N 1
ATOM 631 C CA . THR A 1 82 ? 33.159 5.514 -34.882 1.00 90.75 82 THR A CA 1
ATOM 632 C C . THR A 1 82 ? 33.130 4.741 -33.572 1.00 90.75 82 THR A C 1
ATOM 634 O O . THR A 1 82 ? 32.262 3.888 -33.367 1.00 90.75 82 THR A O 1
ATOM 637 N N . TYR A 1 83 ? 34.046 5.072 -32.673 1.00 89.94 83 TYR A N 1
ATOM 638 C CA . TYR A 1 83 ? 34.106 4.605 -31.297 1.00 89.94 83 TYR A CA 1
ATOM 639 C C . TYR A 1 83 ? 33.707 5.739 -30.363 1.00 89.94 83 TYR A C 1
ATOM 641 O O . TYR A 1 83 ? 34.055 6.889 -30.623 1.00 89.94 83 TYR A O 1
ATOM 649 N N . SER A 1 84 ? 33.031 5.424 -29.265 1.00 87.00 84 SER A N 1
ATOM 650 C CA . SER A 1 84 ? 32.692 6.409 -28.239 1.00 87.00 84 SER A CA 1
ATOM 651 C C . SER A 1 84 ? 32.882 5.833 -26.839 1.00 87.00 84 SER A C 1
ATOM 653 O O . SER A 1 84 ? 32.681 4.634 -26.630 1.00 87.00 84 SER A O 1
ATOM 655 N N . THR A 1 85 ? 33.289 6.680 -25.891 1.00 81.62 85 THR A N 1
ATOM 656 C CA . THR A 1 85 ? 33.237 6.393 -24.446 1.00 81.62 85 THR A CA 1
ATOM 657 C C . THR A 1 85 ? 31.877 6.721 -23.833 1.00 81.62 85 THR A C 1
ATOM 659 O O . THR A 1 85 ? 31.691 6.496 -22.635 1.00 81.62 85 THR A O 1
ATOM 662 N N . ALA A 1 86 ? 30.926 7.230 -24.631 1.00 74.12 86 ALA A N 1
ATOM 663 C CA . ALA A 1 86 ? 29.548 7.392 -24.200 1.00 74.12 86 ALA A CA 1
ATOM 664 C C . ALA A 1 86 ? 29.061 6.063 -23.621 1.00 74.12 86 ALA A C 1
ATOM 666 O O . ALA A 1 86 ? 29.280 4.997 -24.204 1.00 74.12 86 ALA A O 1
ATOM 667 N N . ILE A 1 87 ? 28.423 6.125 -22.454 1.00 60.22 87 ILE A N 1
ATOM 668 C CA . ILE A 1 87 ? 27.863 4.942 -21.810 1.00 60.22 87 ILE A CA 1
ATOM 669 C C . ILE A 1 87 ? 26.831 4.370 -22.780 1.00 60.22 87 ILE A C 1
ATOM 671 O O . ILE A 1 87 ? 25.734 4.911 -22.889 1.00 60.22 87 ILE A O 1
ATOM 675 N N . THR A 1 88 ? 27.163 3.281 -23.481 1.00 53.62 88 THR A N 1
ATOM 676 C CA . THR A 1 88 ? 26.149 2.521 -24.209 1.00 53.62 88 THR A CA 1
ATOM 677 C C . THR A 1 88 ? 25.192 2.012 -23.159 1.00 53.62 88 THR A C 1
ATOM 679 O O . THR A 1 88 ? 25.531 1.137 -22.349 1.00 53.62 88 THR A O 1
ATOM 682 N N . THR A 1 89 ? 24.010 2.608 -23.110 1.00 55.19 89 THR A N 1
ATOM 683 C CA . THR A 1 89 ? 22.968 2.085 -22.258 1.00 55.19 89 THR A CA 1
ATOM 684 C C . THR A 1 89 ? 22.651 0.693 -22.793 1.00 55.19 89 THR A C 1
ATOM 686 O O . THR A 1 89 ? 22.691 0.405 -23.989 1.00 55.19 89 THR A O 1
ATOM 689 N N . ARG A 1 90 ? 22.334 -0.232 -21.892 1.00 58.88 90 ARG A N 1
ATOM 690 C CA . ARG A 1 90 ? 21.896 -1.591 -22.251 1.00 58.88 90 ARG A CA 1
ATOM 691 C C . ARG A 1 90 ? 20.618 -1.597 -23.119 1.00 58.88 90 ARG A C 1
ATOM 693 O O . ARG A 1 90 ? 20.137 -2.657 -23.490 1.00 58.88 90 ARG A O 1
ATOM 700 N N . GLU A 1 91 ? 20.074 -0.422 -23.413 1.00 61.66 91 GLU A N 1
ATOM 701 C CA . GLU A 1 91 ? 18.960 -0.132 -24.311 1.00 61.66 91 GLU A CA 1
ATOM 702 C C . GLU A 1 91 ? 19.339 -0.359 -25.785 1.00 61.66 91 GLU A C 1
ATOM 704 O O . GLU A 1 91 ? 18.465 -0.656 -26.589 1.00 61.66 91 GLU A O 1
ATOM 709 N N . ASP A 1 92 ? 20.635 -0.374 -26.118 1.00 63.97 92 ASP A N 1
ATOM 710 C CA . ASP A 1 92 ? 21.148 -0.757 -27.443 1.00 63.97 92 ASP A CA 1
ATOM 711 C C . ASP A 1 92 ? 21.258 -2.284 -27.648 1.00 63.97 92 ASP A C 1
ATOM 713 O O . ASP A 1 92 ? 21.922 -2.749 -28.576 1.00 63.97 92 ASP A O 1
ATOM 717 N N . GLN A 1 93 ? 20.669 -3.087 -26.758 1.00 70.06 93 GLN A N 1
ATOM 718 C CA . GLN A 1 93 ? 20.675 -4.553 -26.809 1.00 70.06 93 GLN A CA 1
ATOM 719 C C . GLN A 1 93 ? 19.278 -5.103 -27.130 1.00 70.06 93 GLN A C 1
ATOM 721 O O . GLN A 1 93 ? 18.283 -4.377 -27.077 1.00 70.06 93 GLN A O 1
ATOM 726 N N . ALA A 1 94 ? 19.198 -6.406 -27.431 1.00 77.69 94 ALA A N 1
ATOM 727 C CA . ALA A 1 94 ? 17.927 -7.097 -27.661 1.00 77.69 94 ALA A CA 1
ATOM 728 C C . ALA A 1 94 ? 16.943 -6.846 -26.507 1.00 77.69 94 ALA A C 1
ATOM 730 O O . ALA A 1 94 ? 17.349 -6.895 -25.338 1.00 77.69 94 ALA A O 1
ATOM 731 N N . TYR A 1 95 ? 15.663 -6.612 -26.812 1.00 80.00 95 TYR A N 1
ATOM 732 C CA . TYR A 1 95 ? 14.701 -6.072 -25.837 1.00 80.00 95 TYR A CA 1
ATOM 733 C C . TYR A 1 95 ? 14.587 -6.927 -24.563 1.00 80.00 95 TYR A C 1
ATOM 735 O O . TYR A 1 95 ? 14.501 -6.388 -23.462 1.00 80.00 95 TYR A O 1
ATOM 743 N N . ALA A 1 96 ? 14.662 -8.257 -24.693 1.00 81.00 96 ALA A N 1
ATOM 744 C CA . ALA A 1 96 ? 14.571 -9.203 -23.578 1.00 81.00 96 ALA A CA 1
ATOM 745 C C . ALA A 1 96 ? 15.747 -9.096 -22.591 1.00 81.00 96 ALA A C 1
ATOM 747 O O . ALA A 1 96 ? 15.667 -9.556 -21.455 1.00 81.00 96 ALA A O 1
ATOM 748 N N . SER A 1 97 ? 16.857 -8.499 -23.026 1.00 79.19 97 SER A N 1
ATOM 749 C CA . SER A 1 97 ? 18.024 -8.240 -22.188 1.00 79.19 97 SER A CA 1
ATOM 750 C C . SER A 1 97 ? 17.998 -6.852 -21.547 1.00 79.19 97 SER A C 1
ATOM 752 O O . SER A 1 97 ? 18.811 -6.601 -20.652 1.00 79.19 97 SER A O 1
ATOM 754 N N . GLN A 1 98 ? 17.096 -5.964 -21.979 1.00 81.44 98 GLN A N 1
ATOM 755 C CA . GLN A 1 98 ? 16.936 -4.632 -21.405 1.00 81.44 98 GLN A CA 1
ATOM 756 C C . GLN A 1 98 ? 16.333 -4.735 -20.001 1.00 81.44 98 GLN A C 1
ATOM 758 O O . GLN A 1 98 ? 15.571 -5.646 -19.680 1.00 81.44 98 GLN A O 1
ATOM 763 N N . ARG A 1 99 ? 16.717 -3.811 -19.120 1.00 81.56 99 ARG A N 1
ATOM 764 C CA . ARG A 1 99 ? 16.236 -3.798 -17.737 1.00 81.56 99 ARG A CA 1
ATOM 765 C C . ARG A 1 99 ? 14.888 -3.076 -17.643 1.00 81.56 99 ARG A C 1
ATOM 767 O O . ARG A 1 99 ? 14.661 -2.108 -18.360 1.00 81.56 99 ARG A O 1
ATOM 774 N N . VAL A 1 100 ? 14.054 -3.476 -16.684 1.00 88.56 100 VAL A N 1
ATOM 775 C CA . VAL A 1 100 ? 12.818 -2.754 -16.330 1.00 88.56 100 VAL A CA 1
ATOM 776 C C . VAL A 1 100 ? 13.182 -1.366 -15.812 1.00 88.56 100 VAL A C 1
ATOM 778 O O . VAL A 1 100 ? 13.841 -1.256 -14.779 1.00 88.56 100 VAL A O 1
ATOM 781 N N . LYS A 1 101 ? 12.799 -0.303 -16.517 1.00 88.44 101 LYS A N 1
ATOM 782 C CA . LYS A 1 101 ? 13.138 1.078 -16.146 1.00 88.44 101 LYS A CA 1
ATOM 783 C C . LYS A 1 101 ? 12.221 1.553 -15.022 1.00 88.44 101 LYS A C 1
ATOM 785 O O . LYS A 1 101 ? 11.091 1.095 -14.912 1.00 88.44 101 LYS A O 1
ATOM 790 N N . GLY A 1 102 ? 12.719 2.450 -14.175 1.00 88.44 102 GLY A N 1
ATOM 791 C CA . GLY A 1 102 ? 11.988 2.944 -13.009 1.00 88.44 102 GLY A CA 1
ATOM 792 C C . GLY A 1 102 ? 12.501 4.302 -12.562 1.00 88.44 102 GLY A C 1
ATOM 793 O O . GLY A 1 102 ? 13.528 4.376 -11.894 1.00 88.44 102 GLY A O 1
ATOM 794 N N . GLY A 1 103 ? 11.821 5.381 -12.937 1.00 87.69 103 GLY A N 1
ATOM 795 C CA . GLY A 1 103 ? 12.106 6.711 -12.398 1.00 87.69 103 GLY A CA 1
ATOM 796 C C . GLY A 1 103 ? 11.320 6.923 -11.109 1.00 87.69 103 GLY A C 1
ATOM 797 O O . GLY A 1 103 ? 10.117 6.686 -11.094 1.00 87.69 103 GLY A O 1
ATOM 798 N N . MET A 1 104 ? 11.957 7.383 -10.028 1.00 90.25 104 MET A N 1
ATOM 799 C CA . MET A 1 104 ? 11.271 7.640 -8.756 1.00 90.25 104 MET A CA 1
ATOM 800 C C . MET A 1 104 ? 11.158 9.137 -8.472 1.00 90.25 104 MET A C 1
ATOM 802 O O . MET A 1 104 ? 12.150 9.862 -8.479 1.00 90.25 104 MET A O 1
ATOM 806 N N . ARG A 1 105 ? 9.952 9.587 -8.120 1.00 91.75 105 ARG A N 1
ATOM 807 C CA . ARG A 1 105 ? 9.674 10.954 -7.662 1.00 91.75 105 ARG A CA 1
ATOM 808 C C . ARG A 1 105 ? 8.922 10.962 -6.334 1.00 91.75 105 ARG A C 1
ATOM 810 O O . ARG A 1 105 ? 8.360 9.959 -5.896 1.00 91.75 105 ARG A O 1
ATOM 817 N N . SER A 1 106 ? 8.929 12.109 -5.658 1.00 89.56 106 SER A N 1
ATOM 818 C CA . SER A 1 106 ? 8.109 12.312 -4.457 1.00 89.56 106 SER A CA 1
ATOM 819 C C . SER A 1 106 ? 6.671 12.659 -4.840 1.00 89.56 106 SER A C 1
ATOM 821 O O . SER A 1 106 ? 6.456 13.430 -5.770 1.00 89.56 106 SER A O 1
ATOM 823 N N . GLY A 1 107 ? 5.714 12.131 -4.082 1.00 88.12 107 GLY A N 1
ATOM 824 C CA . GLY A 1 107 ? 4.294 12.462 -4.174 1.00 88.12 107 GLY A CA 1
ATOM 825 C C . GLY A 1 107 ? 3.685 12.699 -2.793 1.00 88.12 107 GLY A C 1
ATOM 826 O O . GLY A 1 107 ? 4.379 12.679 -1.766 1.00 88.12 107 GLY A O 1
ATOM 827 N N . SER A 1 108 ? 2.378 12.936 -2.756 1.00 88.12 108 SER A N 1
ATOM 828 C CA . SER A 1 108 ? 1.621 12.959 -1.508 1.00 88.12 108 SER A CA 1
ATOM 829 C C . SER A 1 108 ? 0.162 12.605 -1.733 1.00 88.12 108 SER A C 1
ATOM 831 O O . SER A 1 108 ? -0.423 13.100 -2.692 1.00 88.12 108 SER A O 1
ATOM 833 N N . ILE A 1 109 ? -0.426 11.884 -0.785 1.00 86.31 109 ILE A N 1
ATOM 834 C CA . ILE A 1 109 ? -1.869 11.631 -0.713 1.00 86.31 109 ILE A CA 1
ATOM 835 C C . ILE A 1 109 ? -2.463 12.282 0.532 1.00 86.31 109 ILE A C 1
ATOM 837 O O . ILE A 1 109 ? -1.759 12.501 1.523 1.00 86.31 109 ILE A O 1
ATOM 841 N N . ALA A 1 110 ? -3.753 12.600 0.490 1.00 86.88 110 ALA A N 1
ATOM 842 C CA . ALA A 1 110 ? -4.497 13.050 1.659 1.00 86.88 110 ALA A CA 1
ATOM 843 C C . ALA A 1 110 ? -5.104 11.835 2.370 1.00 86.88 110 ALA A C 1
ATOM 845 O O . ALA A 1 110 ? -5.839 11.068 1.759 1.00 86.88 110 ALA A O 1
ATOM 846 N N . VAL A 1 111 ? -4.806 11.672 3.657 1.00 83.25 111 VAL A N 1
ATOM 847 C CA . VAL A 1 111 ? -5.420 10.641 4.509 1.00 83.25 111 VAL A CA 1
ATOM 848 C C . VAL A 1 111 ? -6.157 11.303 5.671 1.00 83.25 111 VAL A C 1
ATOM 850 O O . VAL A 1 111 ? -5.744 12.395 6.081 1.00 83.25 111 VAL A O 1
ATOM 853 N N . PRO A 1 112 ? -7.201 10.672 6.235 1.00 83.94 112 PRO A N 1
ATOM 854 C CA . PRO A 1 112 ? -7.849 11.162 7.446 1.00 83.94 112 PRO A CA 1
ATOM 855 C C . PRO A 1 112 ? -6.841 11.437 8.569 1.00 83.94 112 PRO A C 1
ATOM 857 O O . PRO A 1 112 ? -5.901 10.670 8.798 1.00 83.94 112 PRO A O 1
ATOM 860 N N . ALA A 1 113 ? -7.022 12.560 9.254 1.00 83.81 113 ALA A N 1
ATOM 861 C CA . ALA A 1 113 ? -6.169 13.001 10.341 1.00 83.81 113 ALA A CA 1
ATOM 862 C C . ALA A 1 113 ? -6.957 13.033 11.646 1.00 83.81 113 ALA A C 1
ATOM 864 O O . ALA A 1 113 ? -7.972 13.709 11.758 1.00 83.81 113 ALA A O 1
ATOM 865 N N . PHE A 1 114 ? -6.428 12.338 12.645 1.00 81.75 114 PHE A N 1
ATOM 866 C CA . PHE A 1 114 ? -6.998 12.282 13.992 1.00 81.75 114 PHE A CA 1
ATOM 867 C C . PHE A 1 114 ? -6.064 12.888 15.043 1.00 81.75 114 PHE A C 1
ATOM 869 O O . PHE A 1 114 ? -6.494 13.159 16.159 1.00 81.75 114 PHE A O 1
ATOM 876 N N . TYR A 1 115 ? -4.793 13.111 14.683 1.00 79.00 115 TYR A N 1
ATOM 877 C CA . TYR A 1 115 ? -3.765 13.660 15.565 1.00 79.00 115 TYR A CA 1
ATOM 878 C C . TYR A 1 115 ? -2.935 14.710 14.859 1.00 79.00 115 TYR A C 1
ATOM 880 O O . TYR A 1 115 ? -2.741 14.668 13.640 1.00 79.00 115 TYR A O 1
ATOM 888 N N . ASP A 1 116 ? -2.354 15.587 15.664 1.00 78.88 116 ASP A N 1
ATOM 889 C CA . ASP A 1 116 ? -1.281 16.453 15.226 1.00 78.88 116 ASP A CA 1
ATOM 890 C C . ASP A 1 116 ? 0.064 15.699 15.108 1.00 78.88 116 ASP A C 1
ATOM 892 O O . ASP A 1 116 ? 0.228 14.515 15.451 1.00 78.88 116 ASP A O 1
ATOM 896 N N . ALA A 1 117 ? 1.070 16.421 14.610 1.00 72.81 117 ALA A N 1
ATOM 897 C CA . ALA A 1 117 ? 2.427 15.907 14.451 1.00 72.81 117 ALA A CA 1
ATOM 898 C C . ALA A 1 117 ? 3.098 15.509 15.781 1.00 72.81 117 ALA A C 1
ATOM 900 O O . ALA A 1 117 ? 4.041 14.721 15.760 1.00 72.81 117 ALA A O 1
ATOM 901 N N . ARG A 1 118 ? 2.627 16.031 16.920 1.00 72.69 118 ARG A N 1
ATOM 902 C CA . ARG A 1 118 ? 3.209 15.795 18.248 1.00 72.69 118 ARG A CA 1
ATOM 903 C C . ARG A 1 118 ? 2.615 14.580 18.955 1.00 72.69 118 ARG A C 1
ATOM 905 O O . ARG A 1 118 ? 3.259 14.069 19.861 1.00 72.69 118 ARG A O 1
ATOM 912 N N . GLY A 1 119 ? 1.434 14.109 18.561 1.00 71.06 119 GLY A N 1
ATOM 913 C CA . GLY A 1 119 ? 0.765 13.027 19.293 1.00 71.06 119 GLY A CA 1
ATOM 914 C C . GLY A 1 119 ? -0.665 13.335 19.695 1.00 71.06 119 GLY A C 1
ATOM 915 O O . GLY A 1 119 ? -1.405 12.403 19.991 1.00 71.06 119 GLY A O 1
ATOM 916 N N . TYR A 1 120 ? -1.046 14.612 19.711 1.00 79.00 120 TYR A N 1
ATOM 917 C CA . TYR A 1 120 ? -2.266 15.062 20.368 1.00 79.00 120 TYR A CA 1
ATOM 918 C C . TYR A 1 120 ? -3.490 14.846 19.487 1.00 79.00 120 TYR A C 1
ATOM 920 O O . TYR A 1 120 ? -3.411 15.129 18.289 1.00 79.00 120 TYR A O 1
ATOM 928 N N . PRO A 1 121 ? -4.607 14.366 20.057 1.00 79.56 121 PRO A N 1
ATOM 929 C CA . PRO A 1 121 ? -5.864 14.224 19.334 1.00 79.56 121 PRO A CA 1
ATOM 930 C C . PRO A 1 121 ? -6.340 15.590 18.826 1.00 79.56 121 PRO A C 1
ATOM 932 O O . PRO A 1 121 ? -6.193 16.607 19.507 1.00 79.56 121 PRO A O 1
ATOM 935 N N . LEU A 1 122 ? -6.902 15.619 17.620 1.00 85.38 122 LEU A N 1
ATOM 936 C CA . LEU A 1 122 ? -7.482 16.826 17.032 1.00 85.38 122 LEU A CA 1
ATOM 937 C C . LEU A 1 122 ? -8.901 17.016 17.570 1.00 85.38 122 LEU A C 1
ATOM 939 O O . LEU A 1 122 ? -9.860 16.557 16.959 1.00 85.38 122 LEU A O 1
ATOM 943 N N . VAL A 1 123 ? -9.023 17.678 18.719 1.00 83.81 123 VAL A N 1
ATOM 944 C CA . VAL A 1 123 ? -10.299 17.873 19.426 1.00 83.81 123 VAL A CA 1
ATOM 945 C C . VAL A 1 123 ? -10.675 19.344 19.568 1.00 83.81 123 VAL A C 1
ATOM 947 O O . VAL A 1 123 ? -9.805 20.220 19.587 1.00 83.81 123 VAL A O 1
ATOM 950 N N . ASN A 1 124 ? -11.973 19.619 19.685 1.00 82.44 124 ASN A N 1
ATOM 951 C CA . ASN A 1 124 ? -12.491 20.934 20.051 1.00 82.44 124 ASN A CA 1
ATOM 952 C C . ASN A 1 124 ? -12.262 21.226 21.553 1.00 82.44 124 ASN A C 1
ATOM 954 O O . ASN A 1 124 ? -11.789 20.381 22.314 1.00 82.44 124 ASN A O 1
ATOM 958 N N . SER A 1 125 ? -12.618 22.430 22.008 1.00 80.56 125 SER A N 1
ATOM 959 C CA . SER A 1 125 ? -12.466 22.820 23.420 1.00 80.56 125 SER A CA 1
ATOM 960 C C . SER A 1 125 ? -13.330 22.012 24.401 1.00 80.56 125 SER A C 1
ATOM 962 O O . SER A 1 125 ? -13.059 22.055 25.597 1.00 80.56 125 SER A O 1
ATOM 964 N N . ALA A 1 126 ? -14.343 21.288 23.916 1.00 73.88 126 ALA A N 1
ATOM 965 C CA . ALA A 1 126 ? -15.178 20.378 24.700 1.00 73.88 126 ALA A CA 1
ATOM 966 C C . ALA A 1 126 ? -14.646 18.927 24.712 1.00 73.88 126 ALA A C 1
ATOM 968 O O . ALA A 1 126 ? -15.166 18.098 25.454 1.00 73.88 126 ALA A O 1
ATOM 969 N N . GLY A 1 127 ? -13.586 18.630 23.949 1.00 74.94 127 GLY A N 1
ATOM 970 C CA . GLY A 1 127 ? -12.978 17.303 23.854 1.00 74.94 127 GLY A CA 1
ATOM 971 C C . GLY A 1 127 ? -13.535 16.413 22.738 1.00 74.94 127 GLY A C 1
ATOM 972 O O . GLY A 1 127 ? -13.103 15.266 22.643 1.00 74.94 127 GLY A O 1
ATOM 973 N N . ASP A 1 128 ? -14.431 16.920 21.887 1.00 77.50 128 ASP A N 1
ATOM 974 C CA . ASP A 1 128 ? -14.970 16.166 20.749 1.00 77.50 128 ASP A CA 1
ATOM 975 C C . ASP A 1 128 ? -13.984 16.165 19.580 1.00 77.50 128 ASP A C 1
ATOM 977 O O . ASP A 1 128 ? -13.372 17.194 19.270 1.00 77.50 128 ASP A O 1
ATOM 981 N N . LEU A 1 129 ? -13.849 15.030 18.895 1.00 80.88 129 LEU A N 1
ATOM 982 C CA . LEU A 1 129 ? -12.979 14.886 17.733 1.00 80.88 129 LEU A CA 1
ATOM 983 C C . LEU A 1 129 ? -13.459 15.748 16.550 1.00 80.88 129 LEU A C 1
ATOM 985 O O . LEU A 1 129 ? -14.614 15.681 16.131 1.00 80.88 129 LEU A O 1
ATOM 989 N N . TYR A 1 130 ? -12.540 16.488 15.925 1.00 84.44 130 TYR A N 1
ATOM 990 C CA . TYR A 1 130 ? -12.794 17.095 14.620 1.00 84.44 130 TYR A CA 1
ATOM 991 C C . TYR A 1 130 ? -12.820 16.024 13.522 1.00 84.44 130 TYR A C 1
ATOM 993 O O . TYR A 1 130 ? -11.798 15.419 13.190 1.00 84.44 130 TYR A O 1
ATOM 1001 N N . GLU A 1 131 ? -13.990 15.808 12.928 1.00 80.44 131 GLU A N 1
ATOM 1002 C CA . GLU A 1 131 ? -14.170 14.892 11.801 1.00 80.44 131 GLU A CA 1
ATOM 1003 C C . GLU A 1 131 ? -13.806 15.522 10.453 1.00 80.44 131 GLU A C 1
ATOM 1005 O O . GLU A 1 131 ? -13.853 16.737 10.270 1.00 80.44 131 GLU A O 1
ATOM 1010 N N . GLY A 1 132 ? -13.460 14.678 9.477 1.00 81.31 132 GLY A N 1
ATOM 1011 C CA . GLY A 1 132 ? -13.230 15.102 8.091 1.00 81.31 132 GLY A CA 1
ATOM 1012 C C . GLY A 1 132 ? -11.916 15.851 7.848 1.00 81.31 132 GLY A C 1
ATOM 1013 O O . GLY A 1 132 ? -11.624 16.217 6.710 1.00 81.31 132 GLY A O 1
ATOM 1014 N N . LEU A 1 133 ? -11.092 16.050 8.880 1.00 87.00 133 LEU A N 1
ATOM 1015 C CA . LEU A 1 133 ? -9.751 16.592 8.703 1.00 87.00 133 LEU A CA 1
ATOM 1016 C C . LEU A 1 133 ? -8.866 15.584 7.976 1.00 87.00 133 LEU A C 1
ATOM 1018 O O . LEU A 1 133 ? -8.911 14.379 8.227 1.00 87.00 133 LEU A O 1
ATOM 1022 N N . THR A 1 134 ? -8.022 16.091 7.085 1.00 88.69 134 THR A N 1
ATOM 1023 C CA . THR A 1 134 ? -7.045 15.283 6.359 1.00 88.69 134 THR A CA 1
ATOM 1024 C C . THR A 1 134 ? -5.646 15.850 6.537 1.00 88.69 134 THR A C 1
ATOM 1026 O O . THR A 1 134 ? -5.449 17.044 6.765 1.00 88.69 134 THR A O 1
ATOM 1029 N N . ARG A 1 135 ? -4.644 14.978 6.435 1.00 85.88 135 ARG A N 1
ATOM 1030 C CA . ARG A 1 135 ? -3.230 15.350 6.402 1.00 85.88 135 ARG A CA 1
ATOM 1031 C C . ARG A 1 135 ? -2.579 14.769 5.163 1.00 85.88 135 ARG A C 1
ATOM 1033 O O . ARG A 1 135 ? -2.919 13.673 4.724 1.00 85.88 135 ARG A O 1
ATOM 1040 N N . LYS A 1 136 ? -1.588 15.482 4.633 1.00 86.62 136 LYS A N 1
ATOM 1041 C CA . LYS A 1 136 ? -0.773 14.970 3.533 1.00 86.62 136 LYS A CA 1
ATOM 1042 C C . LYS A 1 136 ? 0.240 13.962 4.067 1.00 86.62 136 LYS A C 1
ATOM 1044 O O . LYS A 1 136 ? 1.077 14.298 4.906 1.00 86.62 136 LYS A O 1
ATOM 1049 N N . VAL A 1 137 ? 0.186 12.737 3.560 1.00 83.31 137 VAL A N 1
ATOM 1050 C CA . VAL A 1 137 ? 1.225 11.726 3.756 1.00 83.31 137 VAL A CA 1
ATOM 1051 C C . VAL A 1 137 ? 2.091 11.700 2.513 1.00 83.31 137 VAL A C 1
ATOM 1053 O O . VAL A 1 137 ? 1.599 11.617 1.392 1.00 83.31 137 VAL A O 1
ATOM 1056 N N . ARG A 1 138 ? 3.405 11.805 2.716 1.00 84.56 138 ARG A N 1
ATOM 1057 C CA . ARG A 1 138 ? 4.375 11.749 1.625 1.00 84.56 138 ARG A CA 1
ATOM 1058 C C . ARG A 1 138 ? 4.440 10.329 1.072 1.00 84.56 138 ARG A C 1
ATOM 1060 O O . ARG A 1 138 ? 4.850 9.416 1.791 1.00 84.56 138 ARG A O 1
ATOM 1067 N N . THR A 1 139 ? 4.120 10.195 -0.204 1.00 89.56 139 THR A N 1
ATOM 1068 C CA . THR A 1 139 ? 4.262 8.967 -0.983 1.00 89.56 139 THR A CA 1
ATOM 1069 C C . THR A 1 139 ? 5.472 9.077 -1.903 1.00 89.56 139 THR A C 1
ATOM 1071 O O . THR A 1 139 ? 6.140 10.118 -2.001 1.00 89.56 139 THR A O 1
ATOM 1074 N N . ARG A 1 140 ? 5.810 7.971 -2.549 1.00 90.81 140 ARG A N 1
ATOM 1075 C CA . ARG A 1 140 ? 6.728 7.957 -3.687 1.00 90.81 140 ARG A CA 1
ATOM 1076 C C . ARG A 1 140 ? 5.969 7.435 -4.880 1.00 90.81 140 ARG A C 1
ATOM 1078 O O . ARG A 1 140 ? 5.093 6.602 -4.719 1.00 90.81 140 ARG A O 1
ATOM 1085 N N . VAL A 1 141 ? 6.327 7.921 -6.049 1.00 94.38 141 VAL A N 1
ATOM 1086 C CA . VAL A 1 141 ? 5.731 7.489 -7.303 1.00 94.38 141 VAL A CA 1
ATOM 1087 C C . VAL A 1 141 ? 6.865 6.960 -8.157 1.00 94.38 141 VAL A C 1
ATOM 1089 O O . VAL A 1 141 ? 7.876 7.651 -8.315 1.00 94.38 141 VAL A O 1
ATOM 1092 N N . VAL A 1 142 ? 6.731 5.731 -8.637 1.00 94.69 142 VAL A N 1
ATOM 1093 C CA . VAL A 1 142 ? 7.700 5.090 -9.522 1.00 94.69 142 VAL A CA 1
ATOM 1094 C C . VAL A 1 142 ? 7.045 4.904 -10.875 1.00 94.69 142 VAL A C 1
ATOM 1096 O O . VAL A 1 142 ? 6.081 4.157 -10.982 1.00 94.69 142 VAL A O 1
ATOM 1099 N N . ASN A 1 143 ? 7.572 5.576 -11.891 1.00 94.38 143 ASN A N 1
ATOM 1100 C CA . ASN A 1 143 ? 7.142 5.379 -13.268 1.00 94.38 143 ASN A CA 1
ATOM 1101 C C . ASN A 1 143 ? 7.977 4.234 -13.835 1.00 94.38 143 ASN A C 1
ATOM 1103 O O . ASN A 1 143 ? 9.197 4.375 -13.979 1.00 94.38 143 ASN A O 1
ATOM 1107 N N . VAL A 1 144 ? 7.333 3.099 -14.074 1.00 94.88 144 VAL A N 1
ATOM 1108 C CA . VAL A 1 144 ? 7.952 1.864 -14.539 1.00 94.88 144 VAL A CA 1
ATOM 1109 C C . VAL A 1 144 ? 7.720 1.719 -16.034 1.00 94.88 144 VAL A C 1
ATOM 1111 O O . VAL A 1 144 ? 6.612 1.959 -16.498 1.00 94.88 144 VAL A O 1
ATOM 1114 N N . THR A 1 145 ? 8.741 1.283 -16.769 1.00 93.56 145 THR A N 1
ATOM 1115 C CA . THR A 1 145 ? 8.599 0.848 -18.165 1.00 93.56 145 THR A CA 1
ATOM 1116 C C . THR A 1 145 ? 9.217 -0.534 -18.314 1.00 93.56 145 THR A C 1
ATOM 1118 O O . THR A 1 145 ? 10.383 -0.744 -17.957 1.00 93.56 145 THR A O 1
ATOM 1121 N N . ALA A 1 146 ? 8.438 -1.483 -18.823 1.00 92.94 146 ALA A N 1
ATOM 1122 C CA . ALA A 1 146 ? 8.853 -2.861 -19.045 1.00 92.94 146 ALA A CA 1
ATOM 1123 C C . ALA A 1 146 ? 8.501 -3.304 -20.469 1.00 92.94 146 ALA A C 1
ATOM 1125 O O . ALA A 1 146 ? 7.425 -3.003 -20.979 1.00 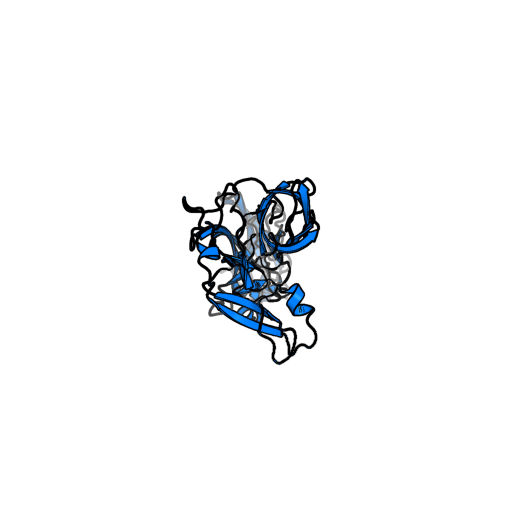92.94 146 ALA A O 1
ATOM 1126 N N . ASN A 1 147 ? 9.413 -4.048 -21.092 1.00 92.81 147 ASN A N 1
ATOM 1127 C CA . ASN A 1 147 ? 9.255 -4.506 -22.467 1.00 92.81 147 ASN A CA 1
ATOM 1128 C C . ASN A 1 147 ? 8.660 -5.914 -22.498 1.00 92.81 147 ASN A C 1
ATOM 1130 O O . ASN A 1 147 ? 9.157 -6.813 -21.816 1.00 92.81 147 ASN A O 1
ATOM 1134 N N . PHE A 1 148 ? 7.653 -6.125 -23.341 1.00 92.75 148 PHE A N 1
ATOM 1135 C CA . PHE A 1 148 ? 6.991 -7.418 -23.508 1.00 92.75 148 PHE A CA 1
ATOM 1136 C C . PHE A 1 148 ? 6.946 -7.846 -24.976 1.00 92.75 148 PHE A C 1
ATOM 1138 O O . PHE A 1 148 ? 6.822 -7.019 -25.872 1.00 92.75 148 PHE A O 1
ATOM 1145 N N . ALA A 1 149 ? 7.007 -9.156 -25.230 1.00 92.19 149 ALA A N 1
ATOM 1146 C CA . ALA A 1 149 ? 6.867 -9.709 -26.583 1.00 92.19 149 ALA A CA 1
ATOM 1147 C C . ALA A 1 149 ? 5.427 -9.596 -27.119 1.00 92.19 149 ALA A C 1
ATOM 1149 O O . ALA A 1 149 ? 5.194 -9.490 -28.318 1.00 92.19 149 ALA A O 1
ATOM 1150 N N . THR A 1 150 ? 4.456 -9.651 -26.209 1.00 91.94 150 THR A N 1
ATOM 1151 C CA . THR A 1 150 ? 3.016 -9.644 -26.477 1.00 91.94 150 THR A CA 1
ATOM 1152 C C . THR A 1 150 ? 2.323 -8.737 -25.472 1.00 91.94 150 THR A C 1
ATOM 1154 O O . THR A 1 150 ? 2.873 -8.473 -24.404 1.00 91.94 150 THR A O 1
ATOM 1157 N N . ILE A 1 151 ? 1.098 -8.315 -25.778 1.00 92.19 151 ILE A N 1
ATOM 1158 C CA . ILE A 1 151 ? 0.288 -7.491 -24.876 1.00 92.19 151 ILE A CA 1
ATOM 1159 C C . ILE A 1 151 ? 0.043 -8.257 -23.557 1.00 92.19 151 ILE A C 1
ATOM 1161 O O . ILE A 1 151 ? -0.548 -9.341 -23.588 1.00 92.19 151 ILE A O 1
ATOM 1165 N N . PRO A 1 152 ? 0.497 -7.742 -22.397 1.00 92.12 152 PRO A N 1
ATOM 1166 C CA . PRO A 1 152 ? 0.377 -8.441 -21.122 1.00 92.12 152 PRO A CA 1
ATOM 1167 C C . PRO A 1 152 ? -0.984 -8.163 -20.468 1.00 92.12 152 PRO A C 1
ATOM 1169 O O . PRO A 1 152 ? -1.100 -7.291 -19.611 1.00 92.12 152 PRO A O 1
ATOM 1172 N N . GLN A 1 153 ? -2.023 -8.916 -20.841 1.00 93.69 153 GLN A N 1
ATOM 1173 C CA . GLN A 1 153 ? -3.383 -8.696 -20.320 1.00 93.69 153 GLN A CA 1
ATOM 1174 C C . GLN A 1 153 ? -3.469 -8.759 -18.785 1.00 93.69 153 GLN A C 1
ATOM 1176 O O . GLN A 1 153 ? -4.163 -7.945 -18.180 1.00 93.69 153 GLN A O 1
ATOM 1181 N N . PHE A 1 154 ? -2.676 -9.632 -18.156 1.00 93.69 154 PHE A N 1
ATOM 1182 C CA . PHE A 1 154 ? -2.598 -9.739 -16.696 1.00 93.69 154 PHE A CA 1
ATOM 1183 C C . PHE A 1 154 ? -2.240 -8.406 -16.017 1.00 93.69 154 PHE A C 1
ATOM 1185 O O . PHE A 1 154 ? -2.669 -8.147 -14.901 1.00 93.69 154 PHE A O 1
ATOM 1192 N N . LEU A 1 155 ? -1.447 -7.548 -16.668 1.00 94.44 155 LEU A N 1
ATOM 1193 C CA . LEU A 1 155 ? -1.010 -6.288 -16.075 1.00 94.44 155 LEU A CA 1
ATOM 1194 C C . LEU A 1 155 ? -2.152 -5.266 -16.027 1.00 94.44 155 LEU A C 1
ATOM 1196 O O . LEU A 1 155 ? -2.247 -4.507 -15.069 1.00 94.44 155 LEU A O 1
ATOM 1200 N N . PHE A 1 156 ? -3.041 -5.287 -17.024 1.00 93.88 156 PHE A N 1
ATOM 1201 C CA . PHE A 1 156 ? -4.254 -4.468 -17.038 1.00 93.88 156 PHE A CA 1
ATOM 1202 C C . PHE A 1 156 ? -5.278 -4.945 -16.008 1.00 93.88 156 PHE A C 1
ATOM 1204 O O . PHE A 1 156 ? -5.938 -4.125 -15.383 1.00 93.88 156 PHE A O 1
ATOM 1211 N N . GLU A 1 157 ? -5.385 -6.257 -15.794 1.00 93.88 157 GLU A N 1
ATOM 1212 C CA . GLU A 1 157 ? -6.246 -6.836 -14.753 1.00 93.88 157 GLU A CA 1
ATOM 1213 C C . GLU A 1 157 ? -5.761 -6.498 -13.334 1.00 93.88 157 GLU A C 1
ATOM 1215 O O . GLU A 1 157 ? -6.557 -6.465 -12.401 1.00 93.88 157 GLU A O 1
ATOM 1220 N N . LEU A 1 158 ? -4.464 -6.216 -13.174 1.00 95.06 158 LEU A N 1
ATOM 1221 C CA . LEU A 1 158 ? -3.861 -5.774 -11.916 1.00 95.06 158 LEU A CA 1
ATOM 1222 C C . LEU A 1 158 ? -3.911 -4.250 -11.711 1.00 95.06 158 LEU A C 1
ATOM 1224 O O . LEU A 1 158 ? -3.439 -3.772 -10.673 1.00 95.06 158 LEU A O 1
ATOM 1228 N N . ALA A 1 159 ? -4.447 -3.478 -12.660 1.00 93.62 159 ALA A N 1
ATOM 1229 C CA . ALA A 1 159 ? -4.607 -2.036 -12.500 1.00 93.62 159 ALA A CA 1
ATOM 1230 C C . ALA A 1 159 ? -5.472 -1.707 -11.271 1.00 93.62 159 ALA A C 1
ATOM 1232 O O . ALA A 1 159 ? -6.455 -2.384 -10.991 1.00 93.62 159 ALA A O 1
ATOM 1233 N N . ASP A 1 160 ? -5.073 -0.675 -10.525 1.00 94.69 160 ASP A N 1
ATOM 1234 C CA . ASP A 1 160 ? -5.695 -0.231 -9.272 1.00 94.69 160 ASP A CA 1
ATOM 1235 C C . ASP A 1 160 ? -5.702 -1.277 -8.136 1.00 94.69 160 ASP A C 1
ATOM 1237 O O . ASP A 1 160 ? -6.422 -1.122 -7.151 1.00 94.69 160 ASP A O 1
ATOM 1241 N N . THR A 1 161 ? -4.857 -2.311 -8.212 1.00 96.50 161 THR A N 1
ATOM 1242 C CA . THR A 1 161 ? -4.661 -3.265 -7.106 1.00 96.50 161 THR A CA 1
ATOM 1243 C C . THR A 1 161 ? -3.522 -2.843 -6.183 1.00 96.50 161 THR A C 1
ATOM 1245 O O . THR A 1 161 ? -2.619 -2.107 -6.582 1.00 96.50 161 THR A O 1
ATOM 1248 N N . ILE A 1 162 ? -3.538 -3.330 -4.943 1.00 95.44 162 ILE A N 1
ATOM 1249 C CA . ILE A 1 162 ? -2.471 -3.185 -3.950 1.00 95.44 162 ILE A CA 1
ATOM 1250 C C . ILE A 1 162 ? -1.709 -4.509 -3.819 1.00 95.44 162 ILE A C 1
ATOM 1252 O O . ILE A 1 162 ? -2.289 -5.593 -3.879 1.00 95.44 162 ILE A O 1
ATOM 1256 N N . ASN A 1 163 ? -0.406 -4.441 -3.556 1.00 94.81 163 ASN A N 1
ATOM 1257 C CA . ASN A 1 163 ? 0.416 -5.628 -3.349 1.00 94.81 163 ASN A CA 1
ATOM 1258 C C . ASN A 1 163 ? -0.036 -6.478 -2.138 1.00 94.81 163 ASN A C 1
ATOM 1260 O O . ASN A 1 163 ? 0.029 -6.047 -0.984 1.00 94.81 163 ASN A O 1
ATOM 1264 N N . LEU A 1 164 ? -0.417 -7.733 -2.382 1.00 92.50 164 LEU A N 1
ATOM 1265 C CA . LEU A 1 164 ? -0.792 -8.703 -1.342 1.00 92.50 164 LEU A CA 1
ATOM 1266 C C . LEU A 1 164 ? 0.418 -9.226 -0.546 1.00 92.50 164 LEU A C 1
ATOM 1268 O O . LEU A 1 164 ? 0.284 -9.649 0.602 1.00 92.50 164 LEU A O 1
ATOM 1272 N N . SER A 1 165 ? 1.606 -9.205 -1.147 1.00 90.19 165 SER A N 1
ATOM 1273 C CA . SER A 1 165 ? 2.862 -9.698 -0.574 1.00 90.19 165 SER A CA 1
ATOM 1274 C C . SER A 1 165 ? 3.963 -8.638 -0.671 1.00 90.19 165 SER A C 1
ATOM 1276 O O . SER A 1 165 ? 3.810 -7.623 -1.350 1.00 90.19 165 SER A O 1
ATOM 1278 N N . ALA A 1 166 ? 5.071 -8.824 0.053 1.00 88.94 166 ALA A N 1
ATOM 1279 C CA . ALA A 1 166 ? 6.171 -7.864 0.020 1.00 88.94 166 ALA A CA 1
ATOM 1280 C C . ALA A 1 166 ? 6.828 -7.809 -1.370 1.00 88.94 166 ALA A C 1
ATOM 1282 O O . ALA A 1 166 ? 7.145 -8.844 -1.951 1.00 88.94 166 ALA A O 1
ATOM 1283 N N . VAL A 1 167 ? 7.090 -6.600 -1.868 1.00 91.50 167 VAL A N 1
ATOM 1284 C CA . VAL A 1 167 ? 7.690 -6.358 -3.188 1.00 91.50 167 VAL A CA 1
ATOM 1285 C C . VAL A 1 167 ? 8.998 -5.589 -3.062 1.00 91.50 167 VAL A C 1
ATOM 1287 O O . VAL A 1 167 ? 9.168 -4.777 -2.153 1.00 91.50 167 VAL A O 1
ATOM 1290 N N . THR A 1 168 ? 9.944 -5.830 -3.969 1.00 90.94 168 THR A N 1
ATOM 1291 C CA . THR A 1 168 ? 11.227 -5.110 -3.984 1.00 90.94 168 THR A CA 1
ATOM 1292 C C . THR A 1 168 ? 11.259 -4.146 -5.158 1.00 90.94 168 THR A C 1
ATOM 1294 O O . THR A 1 168 ? 11.038 -4.558 -6.295 1.00 90.94 168 THR A O 1
ATOM 1297 N N . ILE A 1 169 ? 11.529 -2.870 -4.875 1.00 91.19 169 ILE A N 1
ATOM 1298 C CA . ILE A 1 169 ? 11.638 -1.800 -5.873 1.00 91.19 169 ILE A CA 1
ATOM 1299 C C . ILE A 1 169 ? 12.894 -0.981 -5.560 1.00 91.19 169 ILE A C 1
ATOM 1301 O O . ILE A 1 169 ? 13.070 -0.494 -4.440 1.00 91.19 169 ILE A O 1
ATOM 1305 N N . HIS A 1 170 ? 13.787 -0.836 -6.539 1.00 88.12 170 HIS A N 1
ATOM 1306 C CA . HIS A 1 170 ? 15.129 -0.259 -6.403 1.00 88.12 170 HIS A CA 1
ATOM 1307 C C . HIS A 1 170 ? 15.931 -0.862 -5.238 1.00 88.12 170 HIS A C 1
ATOM 1309 O O . HIS A 1 170 ? 16.623 -0.148 -4.508 1.00 88.12 170 HIS A O 1
ATOM 1315 N N . GLY A 1 171 ? 15.806 -2.180 -5.034 1.00 84.50 171 GLY A N 1
ATOM 1316 C CA . GLY A 1 171 ? 16.458 -2.921 -3.945 1.00 84.50 171 GLY A CA 1
ATOM 1317 C C . GLY A 1 171 ? 15.957 -2.570 -2.539 1.00 84.50 171 GLY A C 1
ATOM 1318 O O . GLY A 1 171 ? 16.579 -2.934 -1.545 1.00 84.50 171 GLY A O 1
ATOM 1319 N N . VAL A 1 172 ? 14.829 -1.867 -2.432 1.00 84.75 172 VAL A N 1
ATOM 1320 C CA . VAL A 1 172 ? 14.128 -1.633 -1.168 1.00 84.75 172 VAL A CA 1
ATOM 1321 C C . VAL A 1 172 ? 12.923 -2.559 -1.119 1.00 84.75 172 VAL A C 1
ATOM 1323 O O . VAL A 1 172 ? 12.069 -2.495 -2.000 1.00 84.75 172 VAL A O 1
ATOM 1326 N N . SER A 1 173 ? 12.836 -3.379 -0.071 1.00 87.50 173 SER A N 1
ATOM 1327 C CA . SER A 1 173 ? 11.648 -4.188 0.202 1.00 87.50 173 SER A CA 1
ATOM 1328 C C . SER A 1 173 ? 10.547 -3.333 0.837 1.00 87.50 173 SER A C 1
ATOM 1330 O O . SER A 1 173 ? 10.780 -2.628 1.82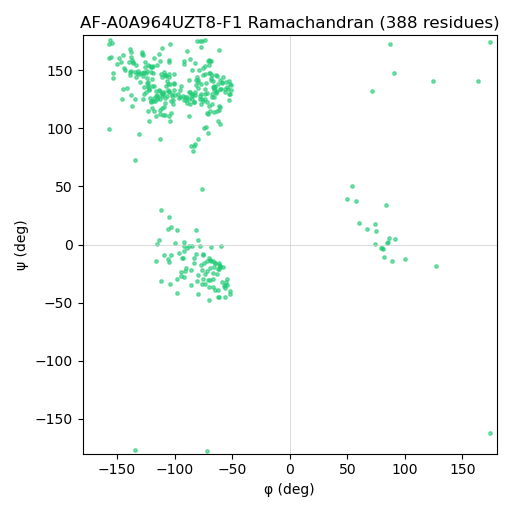6 1.00 87.50 173 SER A O 1
ATOM 1332 N N . TYR A 1 174 ? 9.355 -3.389 0.252 1.00 87.38 174 TYR A N 1
ATOM 1333 C CA . TYR A 1 174 ? 8.126 -2.775 0.736 1.00 87.38 174 TYR A CA 1
ATOM 1334 C C . TYR A 1 174 ? 7.161 -3.885 1.178 1.00 87.38 174 TYR A C 1
ATOM 1336 O O . TYR A 1 174 ? 6.937 -4.816 0.404 1.00 87.38 174 TYR A O 1
ATOM 1344 N N . PRO A 1 175 ? 6.607 -3.829 2.403 1.00 85.50 175 PRO A N 1
ATOM 1345 C CA . PRO A 1 175 ? 5.665 -4.835 2.893 1.00 85.50 175 PRO A CA 1
ATOM 1346 C C . PRO A 1 175 ? 4.376 -4.923 2.065 1.00 85.50 175 PRO A C 1
ATOM 1348 O O . PRO A 1 175 ? 4.075 -4.036 1.266 1.00 85.50 175 PRO A O 1
ATOM 1351 N N . ALA A 1 176 ? 3.598 -5.982 2.303 1.00 87.38 176 ALA A N 1
ATOM 1352 C CA . ALA A 1 176 ? 2.229 -6.101 1.804 1.00 87.38 176 ALA A CA 1
ATOM 1353 C C . ALA A 1 176 ? 1.386 -4.873 2.192 1.00 87.38 176 ALA A C 1
ATOM 1355 O O . ALA A 1 176 ? 1.506 -4.368 3.311 1.00 87.38 176 ALA A O 1
ATOM 1356 N N . GLY A 1 177 ? 0.533 -4.408 1.280 1.00 88.88 177 GLY A N 1
ATOM 1357 C CA . GLY A 1 177 ? -0.367 -3.282 1.514 1.00 88.88 177 GLY A CA 1
ATOM 1358 C C . GLY A 1 177 ? 0.234 -1.893 1.267 1.00 88.88 177 GLY A C 1
ATOM 1359 O O . GLY A 1 177 ? -0.439 -0.903 1.530 1.00 88.88 177 GLY A O 1
ATOM 1360 N N . CYS A 1 178 ? 1.489 -1.772 0.822 1.00 89.75 178 CYS A N 1
ATOM 1361 C CA . CYS A 1 178 ? 2.212 -0.491 0.737 1.00 89.75 178 CYS A CA 1
ATOM 1362 C C . CYS A 1 178 ? 2.378 0.074 -0.681 1.00 89.75 178 CYS A C 1
ATOM 1364 O O . CYS A 1 178 ? 2.807 1.223 -0.822 1.00 89.75 178 CYS A O 1
ATOM 1366 N N . CYS A 1 179 ? 2.097 -0.709 -1.717 1.00 93.56 179 CYS A N 1
ATOM 1367 C CA . CYS A 1 179 ? 2.299 -0.345 -3.114 1.00 93.56 179 CYS A CA 1
ATOM 1368 C C . CYS A 1 179 ? 0.996 -0.534 -3.891 1.00 93.56 179 CYS A C 1
ATOM 1370 O O . CYS A 1 179 ? 0.404 -1.605 -3.823 1.00 93.56 179 CYS A O 1
ATOM 1372 N N . LEU A 1 180 ? 0.592 0.493 -4.635 1.00 95.12 180 LEU A N 1
ATOM 1373 C CA . LEU A 1 180 ? -0.594 0.525 -5.487 1.00 95.12 180 LEU A CA 1
ATOM 1374 C C . LEU A 1 180 ? -0.153 0.672 -6.947 1.00 95.12 180 LEU A C 1
ATOM 1376 O O . LEU A 1 180 ? 0.651 1.556 -7.255 1.00 95.12 180 LEU A O 1
ATOM 1380 N N . LEU A 1 181 ? -0.650 -0.195 -7.827 1.00 96.44 181 LEU A N 1
ATOM 1381 C CA . LEU A 1 181 ? -0.358 -0.161 -9.260 1.00 96.44 181 LEU A CA 1
ATOM 1382 C C . LEU A 1 181 ? -1.435 0.669 -9.952 1.00 96.44 181 LEU A C 1
ATOM 1384 O O . LEU A 1 181 ? -2.620 0.433 -9.756 1.00 96.44 181 LEU A O 1
ATOM 1388 N N . ARG A 1 182 ? -1.031 1.660 -10.739 1.00 94.44 182 ARG A N 1
ATOM 1389 C CA . ARG A 1 182 ? -1.922 2.602 -11.420 1.00 94.44 182 ARG A CA 1
ATOM 1390 C C . ARG A 1 182 ? -1.455 2.860 -12.842 1.00 94.44 182 ARG A C 1
ATOM 1392 O O . ARG A 1 182 ? -0.298 2.610 -13.176 1.00 94.44 182 ARG A O 1
ATOM 1399 N N . ASP A 1 183 ? -2.351 3.447 -13.626 1.00 93.94 183 ASP A N 1
ATOM 1400 C CA . ASP A 1 183 ? -2.032 4.106 -14.892 1.00 93.94 183 ASP A CA 1
ATOM 1401 C C . ASP A 1 183 ? -1.254 3.191 -15.851 1.00 93.94 183 ASP A C 1
ATOM 1403 O O . ASP A 1 183 ? -0.188 3.556 -16.342 1.00 93.94 183 ASP A O 1
ATOM 1407 N N . VAL A 1 184 ? -1.757 1.967 -16.062 1.00 95.81 184 VAL A N 1
ATOM 1408 C CA . VAL A 1 184 ? -1.177 1.039 -17.041 1.00 95.81 184 VAL A CA 1
ATOM 1409 C C . VAL A 1 184 ? -1.449 1.572 -18.439 1.00 95.81 184 VAL A C 1
ATOM 1411 O O . VAL A 1 184 ? -2.595 1.650 -18.878 1.00 95.81 184 VAL A O 1
ATOM 1414 N N . GLU A 1 185 ? -0.378 1.928 -19.130 1.00 94.38 185 GLU A N 1
ATOM 1415 C CA . GLU A 1 185 ? -0.383 2.559 -20.436 1.00 94.38 185 GLU A CA 1
ATOM 1416 C C . GLU A 1 185 ? 0.400 1.706 -21.432 1.00 94.38 185 GLU A C 1
ATOM 1418 O O . GLU A 1 185 ? 1.517 1.247 -21.174 1.00 94.38 185 GLU A O 1
ATOM 1423 N N . MET A 1 186 ? -0.201 1.508 -22.598 1.00 92.62 186 MET A N 1
ATOM 1424 C CA . MET A 1 186 ? 0.396 0.809 -23.724 1.00 92.62 186 MET A CA 1
ATOM 1425 C C . MET A 1 186 ? 0.471 1.771 -24.908 1.00 92.62 186 MET A C 1
ATOM 1427 O O . MET A 1 186 ? -0.508 2.474 -25.154 1.00 92.62 186 MET A O 1
ATOM 1431 N N . PRO A 1 187 ? 1.592 1.802 -25.645 1.00 91.50 187 PRO A N 1
ATOM 1432 C CA . PRO A 1 187 ? 1.687 2.585 -26.870 1.00 91.50 187 PRO A CA 1
ATOM 1433 C C . PRO A 1 187 ? 0.790 2.002 -27.970 1.00 91.50 187 PRO A C 1
ATOM 1435 O O . PRO A 1 187 ? 0.477 0.813 -27.959 1.00 91.50 187 PRO A O 1
ATOM 1438 N N . ASP A 1 188 ? 0.432 2.823 -28.956 1.00 90.75 188 ASP A N 1
ATOM 1439 C CA . ASP A 1 188 ? -0.415 2.399 -30.080 1.00 90.75 188 ASP A CA 1
ATOM 1440 C C . ASP A 1 188 ? 0.275 1.369 -30.998 1.00 90.75 188 ASP A C 1
ATOM 1442 O O . ASP A 1 188 ? -0.386 0.516 -31.593 1.00 90.75 188 ASP A O 1
ATOM 1446 N N . GLU A 1 189 ? 1.608 1.417 -31.096 1.00 90.31 189 GLU A N 1
ATOM 1447 C CA . GLU A 1 189 ? 2.412 0.552 -31.965 1.00 90.31 189 GLU A CA 1
ATOM 1448 C C . GLU A 1 189 ? 3.604 -0.069 -31.212 1.00 90.31 189 GLU A C 1
ATOM 1450 O O . GLU A 1 189 ? 4.147 0.550 -30.291 1.00 90.31 189 GLU A O 1
ATOM 1455 N N . PRO A 1 190 ? 4.042 -1.287 -31.592 1.00 92.00 190 PRO A N 1
ATOM 1456 C CA . PRO A 1 190 ? 5.226 -1.904 -31.011 1.00 92.00 190 PRO A CA 1
ATOM 1457 C C . PRO A 1 190 ? 6.509 -1.237 -31.522 1.00 92.00 190 PRO A C 1
ATOM 1459 O O . PRO A 1 190 ? 6.626 -0.862 -32.689 1.00 92.00 190 PRO A O 1
ATOM 1462 N N . GLU A 1 191 ?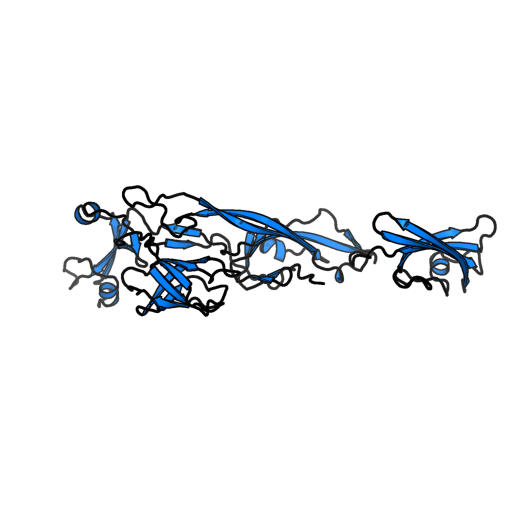 7.522 -1.179 -30.665 1.00 89.69 191 GLU A N 1
ATOM 1463 C CA . GLU A 1 191 ? 8.861 -0.713 -31.019 1.00 89.69 191 GLU A CA 1
ATOM 1464 C C . GLU A 1 191 ? 9.715 -1.849 -31.586 1.00 89.69 191 GLU A C 1
ATOM 1466 O O . GLU A 1 191 ? 9.448 -3.031 -31.360 1.00 89.69 191 GLU A O 1
A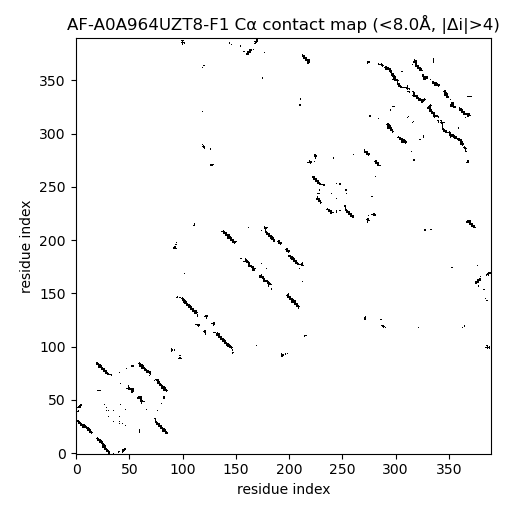TOM 1471 N N . ARG A 1 192 ? 10.774 -1.494 -32.320 1.00 85.94 192 ARG A N 1
ATOM 1472 C CA . ARG A 1 192 ? 11.740 -2.442 -32.884 1.00 85.94 192 ARG A CA 1
ATOM 1473 C C . ARG A 1 192 ? 13.090 -2.299 -32.192 1.00 85.94 192 ARG A C 1
ATOM 1475 O O . ARG A 1 192 ? 13.631 -1.200 -32.130 1.00 85.94 192 ARG A O 1
ATOM 1482 N N . ASP A 1 193 ? 13.658 -3.410 -31.731 1.00 82.00 193 ASP A N 1
ATOM 1483 C CA . ASP A 1 193 ? 15.004 -3.421 -31.153 1.00 82.00 193 ASP A CA 1
ATOM 1484 C C . ASP A 1 193 ? 16.116 -3.452 -32.220 1.00 82.00 193 ASP A C 1
ATOM 1486 O O . ASP A 1 193 ? 15.873 -3.593 -33.423 1.00 82.00 193 ASP A O 1
ATOM 1490 N N . VAL A 1 194 ? 17.373 -3.359 -31.776 1.00 74.19 194 VAL A N 1
ATOM 1491 C CA . VAL A 1 194 ? 18.560 -3.389 -32.654 1.00 74.19 194 VAL A CA 1
ATOM 1492 C C . VAL A 1 194 ? 18.722 -4.693 -33.446 1.00 74.19 194 VAL A C 1
ATOM 1494 O O . VAL A 1 194 ? 19.433 -4.711 -34.449 1.00 74.19 194 VAL A O 1
ATOM 1497 N N . ALA A 1 195 ? 18.096 -5.784 -32.993 1.00 76.69 195 ALA A N 1
ATOM 1498 C CA . ALA A 1 195 ? 18.098 -7.084 -33.655 1.00 76.69 195 ALA A CA 1
ATOM 1499 C C . ALA A 1 195 ? 16.907 -7.241 -34.619 1.00 76.69 195 ALA A C 1
ATOM 1501 O O . ALA A 1 195 ? 16.785 -8.264 -35.292 1.00 76.69 195 ALA A O 1
ATOM 1502 N N . GLY A 1 196 ? 16.035 -6.233 -34.706 1.00 76.88 196 GLY A N 1
ATOM 1503 C CA . GLY A 1 196 ? 14.864 -6.220 -35.566 1.00 76.88 196 GLY A CA 1
ATOM 1504 C C . GLY A 1 196 ? 13.621 -6.872 -34.958 1.00 76.88 196 GLY A C 1
ATOM 1505 O O . GLY A 1 196 ? 12.621 -6.980 -35.668 1.00 76.88 196 GLY A O 1
ATOM 1506 N N . SER A 1 197 ? 13.642 -7.285 -33.689 1.00 85.81 197 SER A N 1
ATOM 1507 C CA . SER A 1 197 ? 12.481 -7.874 -33.009 1.00 85.81 197 SER A CA 1
ATOM 1508 C C . SER A 1 197 ? 11.510 -6.790 -32.549 1.00 85.81 197 SER A C 1
ATOM 1510 O O . SER A 1 197 ? 11.940 -5.731 -32.095 1.00 85.81 197 SER A O 1
ATOM 1512 N N . LEU A 1 198 ? 10.206 -7.056 -32.664 1.00 90.06 198 LEU A N 1
ATOM 1513 C CA . LEU A 1 198 ? 9.160 -6.155 -32.176 1.00 90.06 198 LEU A CA 1
ATOM 1514 C C . LEU A 1 198 ? 8.834 -6.433 -30.705 1.00 90.06 198 LEU A C 1
ATOM 1516 O O . LEU A 1 198 ? 8.779 -7.594 -30.298 1.00 90.06 198 LEU A O 1
ATOM 1520 N N . TYR A 1 199 ? 8.586 -5.379 -29.930 1.00 92.06 199 TYR A N 1
ATOM 1521 C CA . TYR A 1 199 ? 8.178 -5.462 -28.527 1.00 92.06 199 TYR A CA 1
ATOM 1522 C C . TYR A 1 199 ? 7.251 -4.305 -28.133 1.00 92.06 199 TYR A C 1
ATOM 1524 O O . TYR A 1 199 ? 7.212 -3.265 -28.782 1.00 92.06 199 TYR A O 1
ATOM 1532 N N . TRP A 1 200 ? 6.517 -4.481 -27.037 1.00 93.75 200 TRP A N 1
ATOM 1533 C CA . TRP A 1 200 ? 5.625 -3.479 -26.458 1.00 93.75 200 TRP A CA 1
ATOM 1534 C C . TRP A 1 200 ? 6.257 -2.878 -25.195 1.00 93.75 200 TRP A C 1
ATOM 1536 O O . TRP A 1 200 ? 6.381 -3.598 -24.196 1.00 93.75 200 TRP A O 1
ATOM 1546 N N . PRO A 1 201 ? 6.679 -1.600 -25.204 1.00 93.19 201 PRO A N 1
ATOM 1547 C CA . PRO A 1 201 ? 7.134 -0.908 -24.002 1.00 93.19 201 PRO A CA 1
ATOM 1548 C C . PRO A 1 201 ? 5.927 -0.437 -23.185 1.00 93.19 201 PRO A C 1
ATOM 1550 O O . PRO A 1 201 ? 5.402 0.657 -23.375 1.00 93.19 201 PRO A O 1
ATOM 1553 N N . ILE A 1 202 ? 5.471 -1.279 -22.263 1.00 94.94 202 ILE A N 1
ATOM 1554 C CA . ILE A 1 202 ? 4.336 -0.965 -21.395 1.00 94.94 202 ILE A CA 1
ATOM 1555 C C . ILE A 1 202 ? 4.825 -0.127 -20.220 1.00 94.94 202 ILE A C 1
ATOM 1557 O O . ILE A 1 202 ? 5.805 -0.491 -19.558 1.00 94.94 202 ILE A O 1
ATOM 1561 N N . SER A 1 203 ? 4.130 0.974 -19.947 1.00 95.06 203 SER A N 1
ATOM 1562 C CA . SER A 1 203 ? 4.427 1.862 -18.826 1.00 95.06 203 SER A CA 1
ATOM 1563 C C . SER A 1 203 ? 3.327 1.809 -17.773 1.00 95.06 203 SER A C 1
ATOM 1565 O O . SER A 1 203 ? 2.169 1.569 -18.085 1.00 95.06 203 SER A O 1
ATOM 1567 N N . TYR A 1 204 ? 3.688 1.959 -16.505 1.00 96.50 204 TYR A N 1
ATOM 1568 C CA . TYR A 1 204 ? 2.734 2.004 -15.396 1.00 96.50 204 TYR A CA 1
ATOM 1569 C C . TYR A 1 204 ? 3.335 2.719 -14.201 1.00 96.50 204 TYR A C 1
ATOM 1571 O O . TYR A 1 204 ? 4.553 2.848 -14.052 1.00 96.50 204 TYR A O 1
ATOM 1579 N N . THR A 1 205 ? 2.460 3.175 -13.320 1.00 96.12 205 THR A N 1
ATOM 1580 C CA . THR A 1 205 ? 2.833 3.892 -12.115 1.00 96.12 205 THR A CA 1
ATOM 1581 C C . THR A 1 205 ? 2.687 2.990 -10.901 1.00 96.12 205 THR A C 1
ATOM 1583 O O . THR A 1 205 ? 1.652 2.370 -10.688 1.00 96.12 205 THR A O 1
ATOM 1586 N N . ILE A 1 206 ? 3.710 2.952 -10.052 1.00 95.81 206 ILE A N 1
ATOM 1587 C CA . ILE A 1 206 ? 3.607 2.369 -8.716 1.00 95.81 206 ILE A CA 1
ATOM 1588 C C . ILE A 1 206 ? 3.639 3.500 -7.705 1.00 95.81 206 ILE A C 1
ATOM 1590 O O . ILE A 1 206 ? 4.669 4.152 -7.499 1.00 95.81 206 ILE A O 1
ATOM 1594 N N . GLU A 1 207 ? 2.509 3.722 -7.052 1.00 94.88 207 GLU A N 1
ATOM 1595 C CA . GLU A 1 207 ? 2.435 4.621 -5.919 1.00 94.88 207 GLU A CA 1
ATOM 1596 C C . GLU A 1 207 ? 2.769 3.848 -4.638 1.00 94.88 207 GLU A C 1
ATOM 1598 O O . GLU A 1 207 ? 2.215 2.796 -4.335 1.00 94.88 207 GLU A O 1
ATOM 1603 N N . ILE A 1 208 ? 3.752 4.345 -3.897 1.00 92.69 208 ILE A N 1
ATOM 1604 C CA . ILE A 1 208 ? 4.260 3.730 -2.680 1.00 92.69 208 ILE A CA 1
ATOM 1605 C C . ILE A 1 208 ? 3.849 4.610 -1.511 1.00 92.69 208 ILE A C 1
ATOM 1607 O O . ILE A 1 208 ? 4.400 5.704 -1.309 1.00 92.69 208 ILE A O 1
ATOM 1611 N N . ASN 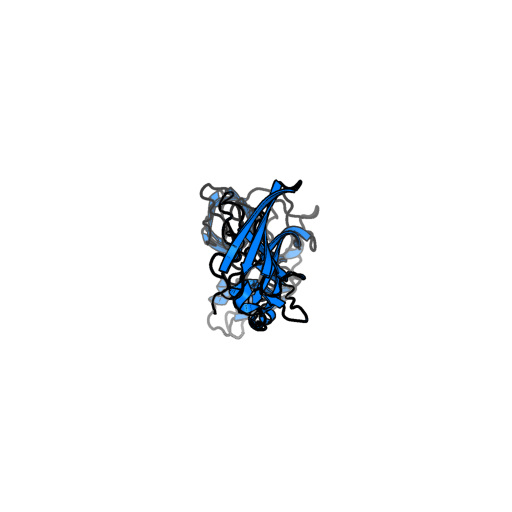A 1 209 ? 2.950 4.086 -0.688 1.00 90.12 209 ASN A N 1
ATOM 1612 C CA . ASN A 1 209 ? 2.621 4.637 0.608 1.00 90.12 209 ASN A CA 1
ATOM 1613 C C . ASN A 1 209 ? 3.277 3.784 1.701 1.00 90.12 209 ASN A C 1
ATOM 1615 O O . ASN A 1 209 ? 2.788 2.700 2.017 1.00 90.12 209 ASN A O 1
ATOM 1619 N N . PRO A 1 210 ? 4.351 4.276 2.351 1.00 75.62 210 PRO A N 1
ATOM 1620 C CA . PRO A 1 210 ? 4.954 3.561 3.467 1.00 75.62 210 PRO A CA 1
ATOM 1621 C C . PRO A 1 210 ? 3.937 3.279 4.579 1.00 75.62 210 PRO A C 1
ATOM 1623 O O . PRO A 1 210 ? 4.005 2.241 5.213 1.00 75.62 210 PRO A O 1
ATOM 1626 N N . GLY A 1 211 ? 2.980 4.178 4.814 1.00 76.75 211 GLY A N 1
ATOM 1627 C CA . GLY A 1 211 ? 1.950 3.973 5.829 1.00 76.75 211 GLY A CA 1
ATOM 1628 C C . GLY A 1 211 ? 0.983 2.832 5.518 1.00 76.75 211 GLY A C 1
ATOM 1629 O O . GLY A 1 211 ? 0.308 2.408 6.437 1.00 76.75 211 GLY A O 1
ATOM 1630 N N . GLY A 1 212 ? 0.945 2.327 4.282 1.00 85.19 212 GLY A N 1
ATOM 1631 C CA . GLY A 1 212 ? -0.044 1.362 3.810 1.00 85.19 212 GLY A CA 1
ATOM 1632 C C . GLY A 1 212 ? -1.282 2.030 3.204 1.00 85.19 212 GLY A C 1
ATOM 1633 O O . GLY A 1 212 ? -1.681 3.120 3.614 1.00 85.19 212 GLY A O 1
ATOM 1634 N N . TYR A 1 213 ? -1.881 1.381 2.211 1.00 87.75 213 TYR A N 1
ATOM 1635 C CA . TYR A 1 213 ? -3.144 1.774 1.592 1.00 87.75 213 TYR A CA 1
ATOM 1636 C C . TYR A 1 213 ? -4.305 1.249 2.431 1.00 87.75 213 TYR A C 1
ATOM 1638 O O . TYR A 1 213 ? -4.827 0.157 2.236 1.00 87.75 213 TYR A O 1
ATOM 1646 N N . TYR A 1 214 ? -4.654 2.031 3.442 1.00 85.81 214 TYR A N 1
ATOM 1647 C CA . TYR A 1 214 ? -5.863 1.851 4.222 1.00 85.81 214 TYR A CA 1
ATOM 1648 C C . TYR A 1 214 ? -6.331 3.207 4.730 1.00 85.81 214 TYR A C 1
ATOM 1650 O O . TYR A 1 214 ? -5.542 4.138 4.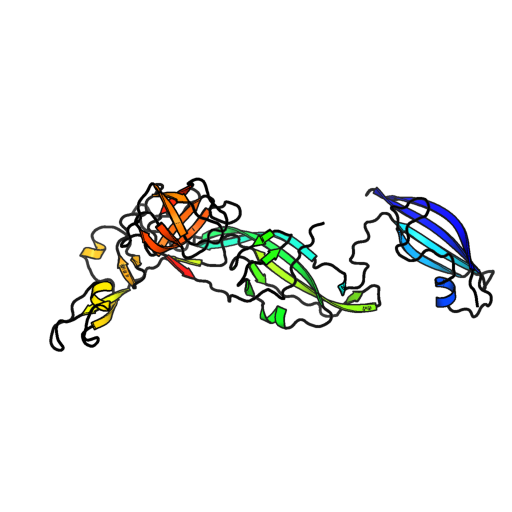920 1.00 85.81 214 TYR A O 1
ATOM 1658 N N . ILE A 1 215 ? -7.622 3.299 5.009 1.00 86.88 215 ILE A N 1
ATOM 1659 C CA . ILE A 1 215 ? -8.190 4.419 5.741 1.00 86.88 215 ILE A CA 1
ATOM 1660 C C . ILE A 1 215 ? -8.593 3.965 7.135 1.00 86.88 215 ILE A C 1
ATOM 1662 O O . ILE A 1 215 ? -9.022 2.832 7.363 1.00 86.88 215 ILE A O 1
ATOM 1666 N N . LEU A 1 216 ? -8.440 4.879 8.080 1.00 86.25 216 LEU A N 1
ATOM 1667 C CA . LEU A 1 216 ? -8.944 4.730 9.432 1.00 86.25 216 LEU A CA 1
ATOM 1668 C C . LEU A 1 216 ? -10.137 5.666 9.551 1.00 86.25 216 LEU A C 1
ATOM 1670 O O . LEU A 1 216 ? -10.014 6.844 9.220 1.00 86.25 216 LEU A O 1
ATOM 1674 N N . LEU A 1 217 ? -11.277 5.149 9.994 1.00 87.31 217 LEU A N 1
ATOM 1675 C CA . LEU A 1 217 ? -12.480 5.943 10.231 1.00 87.31 217 LEU A CA 1
ATOM 1676 C C . LEU A 1 217 ? -12.951 5.764 11.675 1.00 87.31 217 LEU A C 1
ATOM 1678 O O . LEU A 1 217 ? -12.858 4.648 12.193 1.00 87.31 217 LEU A O 1
ATOM 1682 N N . PRO A 1 218 ? -13.476 6.819 12.323 1.00 87.69 218 PRO A N 1
ATOM 1683 C CA . PRO A 1 218 ? -14.096 6.716 13.638 1.00 87.69 218 PRO A CA 1
ATOM 1684 C C . PRO A 1 218 ? -15.179 5.631 13.666 1.00 87.69 218 PRO A C 1
ATOM 1686 O O . PRO A 1 218 ? -16.074 5.618 12.821 1.00 87.69 218 PRO A O 1
ATOM 1689 N N . ASN A 1 219 ? -15.121 4.727 14.644 1.00 88.00 219 ASN A N 1
ATOM 1690 C CA . ASN A 1 219 ? -16.181 3.752 14.877 1.00 88.00 219 ASN A CA 1
ATOM 1691 C C . ASN A 1 219 ? -17.274 4.389 15.740 1.00 88.00 219 ASN A C 1
ATOM 1693 O O . ASN A 1 219 ? -17.298 4.224 16.960 1.00 88.00 219 ASN A O 1
ATOM 1697 N N . LYS A 1 220 ? -18.144 5.171 15.102 1.00 85.12 220 LYS A N 1
ATOM 1698 C CA . LYS A 1 220 ? -19.245 5.876 15.760 1.00 85.12 220 LYS A CA 1
ATOM 1699 C C . LYS A 1 220 ? -20.478 5.955 14.872 1.00 85.12 220 LYS A C 1
ATOM 1701 O O . LYS A 1 220 ? -20.412 5.751 13.662 1.00 85.12 220 LYS A O 1
ATOM 1706 N N . GLY A 1 221 ? -21.614 6.256 15.485 1.00 83.88 221 GLY A N 1
ATOM 1707 C CA . GLY A 1 221 ? -22.880 6.431 14.788 1.00 83.88 221 GLY A CA 1
ATOM 1708 C C . GLY A 1 221 ? -24.041 6.615 15.763 1.00 83.88 221 GLY A C 1
ATOM 1709 O O . GLY A 1 221 ? -23.858 6.479 16.968 1.00 83.88 221 GLY A O 1
ATOM 1710 N N . PRO A 1 222 ? -25.253 6.898 15.261 1.00 83.75 222 PRO A N 1
ATOM 1711 C CA . PRO A 1 222 ? -26.422 7.166 16.104 1.00 83.75 222 PRO A CA 1
ATOM 1712 C C . PRO A 1 222 ? -27.028 5.910 16.750 1.00 83.75 222 PRO A C 1
ATOM 1714 O O . PRO A 1 222 ? -27.944 6.015 17.563 1.00 83.75 222 PRO A O 1
ATOM 1717 N N . ASN A 1 223 ? -26.567 4.719 16.359 1.00 88.69 223 ASN A N 1
ATOM 1718 C CA . ASN A 1 223 ? -27.125 3.445 16.794 1.00 88.69 223 ASN A CA 1
ATOM 1719 C C . ASN A 1 223 ? -26.040 2.548 17.380 1.00 88.69 223 ASN A C 1
ATOM 1721 O O . ASN A 1 223 ? -24.915 2.536 16.883 1.00 88.69 223 ASN A O 1
ATOM 1725 N N . GLU A 1 224 ? -26.437 1.722 18.338 1.00 90.62 224 GLU A N 1
ATOM 1726 C CA . GLU A 1 224 ? -25.628 0.647 18.903 1.00 90.62 224 GLU A CA 1
ATOM 1727 C C . GLU A 1 224 ? -26.273 -0.723 18.652 1.00 90.62 224 GLU A C 1
ATOM 1729 O O . GLU A 1 224 ? -27.477 -0.849 18.384 1.00 90.62 224 GLU A O 1
ATOM 1734 N N . LEU A 1 225 ? -25.449 -1.763 18.747 1.00 92.31 225 LEU A N 1
ATOM 1735 C CA . LEU A 1 225 ? -25.884 -3.140 18.900 1.00 92.31 225 LEU A CA 1
ATOM 1736 C C . LEU A 1 225 ? -26.061 -3.446 20.381 1.00 92.31 225 LEU A C 1
ATOM 1738 O O . LEU A 1 225 ? -25.176 -3.209 21.200 1.00 92.31 225 LEU A O 1
ATOM 1742 N N . VAL A 1 226 ? -27.206 -4.030 20.707 1.00 92.19 226 VAL A N 1
ATOM 1743 C CA . VAL A 1 226 ? -27.548 -4.413 22.070 1.00 92.19 226 VAL A CA 1
ATOM 1744 C C . VAL A 1 226 ? -27.794 -5.898 22.105 1.00 92.19 226 VAL A C 1
ATOM 1746 O O . VAL A 1 226 ? -28.641 -6.443 21.389 1.00 92.19 226 VAL A O 1
ATOM 1749 N N . TYR A 1 227 ? -27.028 -6.546 22.967 1.00 93.88 227 TYR A N 1
ATOM 1750 C CA . TYR A 1 227 ? -27.129 -7.965 23.214 1.00 93.88 227 TYR A CA 1
ATOM 1751 C C . TYR A 1 227 ? -28.140 -8.178 24.323 1.00 93.88 227 TYR A C 1
ATOM 1753 O O . TYR A 1 227 ? -27.989 -7.645 25.419 1.00 93.88 227 TYR A O 1
ATOM 1761 N N . GLN A 1 228 ? -29.185 -8.945 24.033 1.00 95.56 228 GLN A N 1
ATOM 1762 C CA . GLN A 1 228 ? -30.242 -9.214 24.992 1.00 95.56 228 GLN A CA 1
ATOM 1763 C C . GLN A 1 228 ? -30.346 -10.698 25.280 1.00 95.56 228 GLN A C 1
ATOM 1765 O O . GLN A 1 228 ? -30.237 -11.535 24.381 1.00 95.56 228 GLN A O 1
ATOM 1770 N N . THR A 1 229 ? -30.616 -11.021 26.537 1.00 96.31 229 THR A N 1
ATOM 1771 C CA . THR A 1 229 ? -30.981 -12.373 26.957 1.00 96.31 229 THR A CA 1
ATOM 1772 C C . THR A 1 229 ? -32.259 -12.342 27.777 1.00 96.31 229 THR A C 1
ATOM 1774 O O . THR A 1 229 ? -32.701 -11.286 28.227 1.00 96.31 229 THR A O 1
ATOM 1777 N N . ARG A 1 230 ? -32.883 -13.501 27.952 1.00 95.62 230 ARG A N 1
ATOM 1778 C CA . ARG A 1 230 ? -34.010 -13.690 28.869 1.00 95.62 230 ARG A CA 1
ATOM 1779 C C . ARG A 1 230 ? -33.840 -14.991 29.637 1.00 95.62 230 ARG A C 1
ATOM 1781 O O . ARG A 1 230 ? -33.089 -15.875 29.229 1.00 95.62 230 ARG A O 1
ATOM 1788 N N . THR A 1 231 ? -34.496 -15.122 30.779 1.00 93.31 231 THR A N 1
ATOM 1789 C CA . THR A 1 231 ? -34.366 -16.322 31.619 1.00 93.31 231 THR A CA 1
ATOM 1790 C C . THR A 1 231 ? -35.207 -17.497 31.115 1.00 93.31 231 THR A C 1
ATOM 1792 O O . THR A 1 231 ? -34.810 -18.635 31.344 1.00 93.31 231 THR A O 1
ATOM 1795 N N . SER A 1 232 ? -36.304 -17.236 30.397 1.00 89.94 232 SER A N 1
ATOM 1796 C CA . SER A 1 232 ? -37.192 -18.232 29.779 1.00 89.94 232 SER A CA 1
ATOM 1797 C C . SER A 1 232 ? -37.931 -17.646 28.568 1.00 89.94 232 SER A C 1
ATOM 1799 O O . SER A 1 232 ? -37.905 -16.433 28.350 1.00 89.94 232 SER A O 1
ATOM 1801 N N . SER A 1 233 ? -38.676 -18.475 27.826 1.00 88.62 233 SER A N 1
ATOM 1802 C CA . SER A 1 233 ? -39.429 -18.064 26.630 1.00 88.62 233 SER A CA 1
ATOM 1803 C C . SER A 1 233 ? -40.504 -16.991 26.859 1.00 88.62 233 SER A C 1
ATOM 1805 O O . SER A 1 233 ? -40.916 -16.329 25.903 1.00 88.62 233 SER A O 1
ATOM 1807 N N . THR A 1 234 ? -40.939 -16.797 28.104 1.00 90.31 234 THR A N 1
ATOM 1808 C CA . THR A 1 234 ? -41.962 -15.821 28.512 1.00 90.31 234 THR A CA 1
ATOM 1809 C C . THR A 1 234 ? -41.392 -14.645 29.305 1.00 90.31 234 THR A C 1
ATOM 1811 O O . THR A 1 234 ? -42.109 -13.678 29.556 1.00 90.31 234 THR A O 1
ATOM 1814 N N . ALA A 1 235 ? -40.115 -14.699 29.696 1.00 94.00 235 ALA A N 1
ATOM 1815 C CA . ALA A 1 235 ? -39.468 -13.630 30.441 1.00 94.00 235 ALA A CA 1
ATOM 1816 C C . ALA A 1 235 ? -39.177 -12.406 29.557 1.00 94.00 235 ALA A C 1
ATOM 1818 O O . ALA A 1 235 ? -38.980 -12.514 28.341 1.00 94.00 235 ALA A O 1
ATOM 1819 N N . ALA A 1 236 ? -39.110 -11.235 30.194 1.00 95.12 236 ALA A N 1
ATOM 1820 C CA . ALA A 1 236 ? -38.698 -10.003 29.538 1.00 95.12 236 ALA A CA 1
ATOM 1821 C C . ALA A 1 236 ? -37.239 -10.092 29.062 1.00 95.12 236 ALA A C 1
ATOM 1823 O O . ALA A 1 236 ? -36.388 -10.711 29.704 1.00 95.12 236 ALA A O 1
ATOM 1824 N N . TRP A 1 237 ? -36.959 -9.446 27.932 1.00 95.75 237 TRP A N 1
ATOM 1825 C CA . TRP A 1 237 ? -35.603 -9.298 27.417 1.00 95.75 237 TRP A CA 1
ATOM 1826 C C . TRP A 1 237 ? -34.830 -8.281 28.252 1.00 95.75 237 TRP A C 1
ATOM 1828 O O . TRP A 1 237 ? -35.343 -7.201 28.536 1.00 95.75 237 TRP A O 1
ATOM 1838 N N . GLN A 1 238 ? -33.599 -8.625 28.614 1.00 94.31 238 GLN A N 1
ATOM 1839 C CA . GLN A 1 238 ? -32.690 -7.776 29.373 1.00 94.31 238 GLN A CA 1
ATOM 1840 C C . GLN A 1 238 ? -31.389 -7.585 28.608 1.00 94.31 238 GLN A C 1
ATOM 1842 O O . GLN A 1 238 ? -30.850 -8.544 28.048 1.00 94.31 238 GLN A O 1
ATOM 1847 N N . ASP A 1 239 ? -30.892 -6.352 28.606 1.00 92.31 239 ASP A N 1
ATOM 1848 C CA . ASP A 1 239 ? -29.595 -6.006 28.038 1.00 92.31 239 ASP A CA 1
ATOM 1849 C C . ASP A 1 239 ? -28.482 -6.656 28.859 1.00 92.31 239 ASP A C 1
ATOM 1851 O O . ASP A 1 239 ? -28.491 -6.636 30.090 1.00 92.31 239 ASP A O 1
ATOM 1855 N N . VAL A 1 240 ? -27.512 -7.242 28.171 1.00 91.69 240 VAL A N 1
ATOM 1856 C CA . VAL A 1 240 ? -26.356 -7.893 28.777 1.00 91.69 240 VAL A CA 1
ATOM 1857 C C . VAL A 1 240 ? -25.090 -7.571 27.986 1.00 91.69 240 VAL A C 1
ATOM 1859 O O . VAL A 1 240 ? -25.133 -7.054 26.870 1.00 91.69 240 VAL A O 1
ATOM 1862 N N . THR A 1 241 ? -23.932 -7.893 28.555 1.00 89.06 241 THR A N 1
ATOM 1863 C CA . THR A 1 241 ? -22.661 -7.823 27.828 1.00 89.06 241 THR A CA 1
ATOM 1864 C C . THR A 1 241 ? -22.595 -8.901 26.745 1.00 89.06 241 THR A C 1
ATOM 1866 O O . THR A 1 241 ? -23.241 -9.951 26.849 1.00 89.06 241 THR A O 1
ATOM 1869 N N . LYS A 1 242 ? -21.748 -8.688 25.730 1.00 89.44 242 LYS A N 1
ATOM 1870 C CA . LYS A 1 242 ? -21.477 -9.702 24.702 1.00 89.44 242 LYS A CA 1
ATOM 1871 C C . LYS A 1 242 ? -21.076 -11.060 25.287 1.00 89.44 242 LYS A C 1
ATOM 1873 O O . LYS A 1 242 ? -21.581 -12.087 24.844 1.00 89.44 242 LYS A O 1
ATOM 1878 N N . ALA A 1 243 ? -20.224 -11.068 26.313 1.00 89.56 243 ALA A N 1
ATOM 1879 C CA . ALA A 1 243 ? -19.772 -12.298 26.962 1.00 89.56 243 ALA A CA 1
ATOM 1880 C C . ALA A 1 243 ? -20.939 -13.089 27.585 1.00 89.56 243 ALA A C 1
ATOM 1882 O O . ALA A 1 243 ? -21.056 -14.296 27.374 1.00 89.56 243 ALA A O 1
ATOM 1883 N N . THR A 1 244 ? -21.848 -12.409 28.291 1.00 93.69 244 THR A N 1
ATOM 1884 C CA . THR A 1 244 ? -23.051 -13.036 28.863 1.00 93.69 244 THR A CA 1
ATOM 1885 C C . THR A 1 244 ? -23.998 -13.544 27.774 1.00 93.69 244 THR A C 1
ATOM 1887 O O . THR A 1 244 ? -24.570 -14.625 27.904 1.00 93.69 244 THR A O 1
ATOM 1890 N N . TYR A 1 245 ? -24.145 -12.797 26.677 1.00 94.38 245 TYR A N 1
ATOM 1891 C CA . TYR A 1 245 ? -24.930 -13.214 25.514 1.00 94.38 245 TYR A CA 1
ATOM 1892 C C . TYR A 1 245 ? -24.373 -14.482 24.847 1.00 94.38 245 TYR A C 1
ATOM 1894 O O . TYR A 1 245 ? -25.126 -15.410 24.535 1.00 94.38 245 TYR A O 1
ATOM 1902 N N . ASP A 1 246 ? -23.056 -14.553 24.654 1.00 93.31 246 ASP A N 1
ATOM 1903 C CA . ASP A 1 246 ? -22.402 -15.704 24.029 1.00 93.31 246 ASP A CA 1
ATOM 1904 C C . ASP A 1 246 ? -22.504 -16.961 24.896 1.00 93.31 246 ASP A C 1
ATOM 1906 O O . ASP A 1 246 ? -22.726 -18.047 24.360 1.00 93.31 246 ASP A O 1
ATOM 1910 N N . GLY A 1 247 ? -22.432 -16.801 26.222 1.00 93.19 247 GLY A N 1
ATOM 1911 C CA . GLY A 1 247 ? -22.594 -17.885 27.193 1.00 93.19 247 GLY A CA 1
ATOM 1912 C C . GLY A 1 247 ? -24.039 -18.352 27.412 1.00 93.19 247 GLY A C 1
ATOM 1913 O O . GLY A 1 247 ? -24.262 -19.361 28.084 1.00 93.19 247 GLY A O 1
ATOM 1914 N N . LYS A 1 248 ? -25.045 -17.652 26.868 1.00 93.31 248 LYS A N 1
ATOM 1915 C CA . LYS A 1 248 ? -26.455 -17.986 27.103 1.00 93.31 248 LYS A CA 1
ATOM 1916 C C . LYS A 1 248 ? -26.886 -19.243 26.342 1.00 93.31 248 LYS A C 1
ATOM 1918 O O . LYS A 1 248 ? -26.839 -19.297 25.114 1.00 93.31 248 LYS A O 1
ATOM 1923 N N . THR A 1 249 ? -27.421 -20.203 27.096 1.00 87.50 249 THR A N 1
ATOM 1924 C CA . THR A 1 249 ? -28.144 -21.384 26.603 1.00 87.50 249 THR A CA 1
ATOM 1925 C C . THR A 1 249 ? -29.545 -21.412 27.241 1.00 87.50 249 THR A C 1
ATOM 1927 O O . THR A 1 249 ? -29.654 -21.083 28.428 1.00 87.50 249 THR A O 1
ATOM 1930 N N . PRO A 1 250 ? -30.617 -21.768 26.505 1.00 86.88 250 PRO A N 1
ATOM 1931 C CA . PRO A 1 250 ? -30.659 -22.060 25.068 1.00 86.88 250 PRO A CA 1
ATOM 1932 C C . PRO A 1 250 ? -30.461 -20.804 24.204 1.00 86.88 250 PRO A C 1
ATOM 1934 O O . PRO A 1 250 ? -30.706 -19.679 24.638 1.00 86.88 250 PRO A O 1
ATOM 1937 N N . THR A 1 251 ? -30.046 -20.990 22.949 1.00 88.75 251 THR A N 1
ATOM 1938 C CA . THR A 1 251 ? -29.812 -19.885 21.999 1.00 88.75 251 THR A CA 1
ATOM 1939 C C . THR A 1 251 ? -31.097 -19.176 21.559 1.00 88.75 251 THR A C 1
ATOM 1941 O O . THR A 1 251 ? -31.036 -18.078 21.019 1.00 88.75 251 THR A O 1
ATOM 1944 N N . THR A 1 252 ? -32.267 -19.758 21.828 1.00 90.44 252 THR A N 1
ATOM 1945 C CA . THR A 1 252 ? -33.584 -19.131 21.628 1.00 90.44 252 THR A CA 1
ATOM 1946 C C . THR A 1 252 ? -33.891 -18.029 22.644 1.00 90.44 252 THR A C 1
ATOM 1948 O O . THR A 1 252 ? -34.822 -17.249 22.445 1.00 90.44 252 THR A O 1
ATOM 1951 N N . ASP A 1 253 ? -33.122 -17.959 23.734 1.00 93.19 253 ASP A N 1
ATOM 1952 C CA . ASP A 1 253 ? -33.268 -16.968 24.804 1.00 93.19 253 ASP A CA 1
ATOM 1953 C C . ASP A 1 253 ? -32.188 -15.889 24.752 1.00 93.19 253 ASP A C 1
ATOM 1955 O O . ASP A 1 253 ? -31.895 -15.223 25.749 1.00 93.19 253 ASP A O 1
ATOM 1959 N N . ARG A 1 254 ? -31.613 -15.694 23.565 1.00 94.69 254 ARG A N 1
ATOM 1960 C CA . ARG A 1 254 ? -30.739 -14.573 23.251 1.00 94.69 254 ARG A CA 1
ATOM 1961 C C . ARG A 1 254 ? -31.132 -13.959 21.909 1.00 94.69 254 ARG A C 1
ATOM 1963 O O . ARG A 1 254 ? -31.543 -14.670 20.995 1.00 94.69 254 ARG A O 1
ATOM 1970 N N . ARG A 1 255 ? -31.015 -12.639 21.789 1.00 94.44 255 ARG A N 1
ATOM 1971 C CA . ARG A 1 255 ? -31.188 -11.909 20.525 1.00 94.44 255 ARG A CA 1
ATOM 1972 C C . ARG A 1 255 ? -30.266 -10.697 20.453 1.00 94.44 255 ARG A C 1
ATOM 1974 O O . ARG A 1 255 ? -29.855 -10.169 21.484 1.00 94.44 255 ARG A O 1
ATOM 1981 N N . ILE A 1 256 ? -29.986 -10.249 19.236 1.00 95.44 256 ILE A N 1
ATOM 1982 C CA . ILE A 1 256 ? -29.263 -9.004 18.967 1.00 95.44 256 ILE A CA 1
ATOM 1983 C C . ILE A 1 256 ? -30.267 -8.034 18.367 1.00 95.44 256 ILE A C 1
ATOM 1985 O O . ILE A 1 256 ? -30.977 -8.387 17.423 1.00 95.44 256 ILE A O 1
ATOM 1989 N N . ILE A 1 257 ? -30.338 -6.829 18.917 1.00 93.56 257 ILE A N 1
ATOM 1990 C CA . ILE A 1 257 ? -31.135 -5.744 18.348 1.00 93.56 257 ILE A CA 1
ATOM 1991 C C . ILE A 1 257 ? -30.231 -4.560 18.021 1.00 93.56 257 ILE A C 1
ATOM 1993 O O . ILE A 1 257 ? -29.197 -4.357 18.655 1.00 93.56 257 ILE A O 1
ATOM 1997 N N . LYS A 1 258 ? -30.643 -3.764 17.037 1.00 93.25 258 LYS A N 1
ATOM 1998 C CA . LYS A 1 258 ? -30.073 -2.445 16.764 1.00 93.25 258 LYS A CA 1
ATOM 1999 C C . LYS A 1 258 ? -31.033 -1.402 17.320 1.00 93.25 258 LYS A C 1
ATOM 2001 O O . LYS A 1 258 ? -32.216 -1.448 16.984 1.00 93.25 258 LYS A O 1
ATOM 2006 N N . ARG A 1 259 ? -30.545 -0.476 18.143 1.00 88.81 259 ARG A N 1
ATOM 2007 C CA . ARG A 1 259 ? -31.357 0.637 18.658 1.00 88.81 259 ARG A CA 1
ATOM 2008 C C . ARG A 1 259 ? -30.591 1.961 18.605 1.00 88.81 259 ARG A C 1
ATOM 2010 O O . ARG A 1 259 ? -29.358 1.928 18.602 1.00 88.81 259 ARG A O 1
ATOM 2017 N N . PRO A 1 260 ? -31.294 3.107 18.591 1.00 86.50 260 PRO A N 1
ATOM 2018 C CA . PRO A 1 260 ? -30.660 4.397 18.825 1.00 86.50 260 PRO A CA 1
ATOM 2019 C C . PRO A 1 260 ? -29.964 4.405 20.186 1.00 86.50 260 PRO A C 1
ATOM 2021 O O . PRO A 1 260 ? -30.468 3.807 21.137 1.00 86.50 260 PRO A O 1
ATOM 2024 N N . ILE A 1 261 ? -28.826 5.086 20.281 1.00 81.94 261 ILE A N 1
ATOM 2025 C CA . ILE A 1 261 ? -28.127 5.297 21.554 1.00 81.94 261 ILE A CA 1
ATOM 2026 C C . ILE A 1 261 ? -29.031 6.171 22.431 1.00 81.94 261 ILE A C 1
ATOM 2028 O O . ILE A 1 261 ? -29.351 7.298 22.052 1.00 81.94 261 ILE A O 1
ATOM 2032 N N . GLN A 1 262 ? -29.535 5.613 23.537 1.00 69.94 262 GLN A N 1
ATOM 2033 C CA . GLN A 1 262 ? -30.856 5.999 24.043 1.00 69.94 262 GLN A CA 1
ATOM 2034 C C . GLN A 1 262 ? -30.926 6.723 25.391 1.00 69.94 262 GLN A C 1
ATOM 2036 O O . GLN A 1 262 ? -32.050 6.982 25.808 1.00 69.94 262 GLN A O 1
ATOM 2041 N N . THR A 1 263 ? -29.843 7.087 26.092 1.00 61.53 263 THR A N 1
ATOM 2042 C CA . THR A 1 263 ? -30.032 7.652 27.450 1.00 61.53 263 THR A CA 1
ATOM 2043 C C . THR A 1 263 ? -29.554 9.088 27.657 1.00 61.53 263 THR A C 1
ATOM 2045 O O . THR A 1 263 ? -28.446 9.473 27.284 1.00 61.53 263 THR A O 1
ATOM 2048 N N . GLU A 1 264 ? -30.397 9.865 28.350 1.00 51.50 264 GLU A N 1
ATOM 2049 C CA . GLU A 1 264 ? -30.042 11.146 28.973 1.00 51.50 264 GLU A CA 1
ATOM 2050 C C . GLU A 1 264 ? -28.837 10.976 29.917 1.00 51.50 264 GLU A C 1
ATOM 2052 O O . GLU A 1 264 ? -27.949 11.818 29.922 1.00 51.50 264 GLU A O 1
ATOM 2057 N N . GLU A 1 265 ? -28.701 9.842 30.616 1.00 51.88 265 GLU A N 1
ATOM 2058 C CA . GLU A 1 265 ? -27.503 9.504 31.407 1.00 51.88 265 GLU A CA 1
ATOM 2059 C C . GLU A 1 265 ? -26.256 9.209 30.549 1.00 51.88 265 GLU A C 1
ATOM 2061 O O . GLU A 1 265 ? -25.141 9.516 30.978 1.00 51.88 265 GLU A O 1
ATOM 2066 N N . GLN A 1 266 ? -26.408 8.669 29.329 1.00 50.50 266 GLN A N 1
ATOM 2067 C CA . GLN A 1 266 ? -25.319 8.472 28.360 1.00 50.50 266 GLN A CA 1
ATOM 2068 C C . GLN A 1 266 ? -24.900 9.780 27.670 1.00 50.50 266 GLN A C 1
ATOM 2070 O O . GLN A 1 266 ? -23.749 9.870 27.242 1.00 50.50 266 GLN A O 1
ATOM 2075 N N . GLN A 1 267 ? -25.756 10.804 27.639 1.00 51.72 267 GLN A N 1
ATOM 2076 C CA . GLN A 1 267 ? -25.458 12.119 27.055 1.00 51.72 267 GLN A CA 1
ATOM 2077 C C . GLN A 1 267 ? -25.031 13.187 28.085 1.00 51.72 267 GLN A C 1
ATOM 2079 O O . GLN A 1 267 ? -24.229 14.056 27.753 1.00 51.72 267 GLN A O 1
ATOM 2084 N N . GLN A 1 268 ? -25.501 13.133 29.339 1.00 50.69 268 GLN A N 1
ATOM 2085 C CA . GLN A 1 268 ? -25.322 14.228 30.313 1.00 50.69 268 GLN A CA 1
ATOM 2086 C C . GLN A 1 268 ? -23.979 14.260 31.062 1.00 50.69 268 GLN A C 1
ATOM 2088 O O . GLN A 1 268 ? -23.679 15.262 31.706 1.00 50.69 268 GLN A O 1
ATOM 2093 N N . THR A 1 269 ? -23.147 13.214 31.003 1.00 47.91 269 THR A N 1
ATOM 2094 C CA . THR A 1 269 ? -21.890 13.165 31.789 1.00 47.91 269 THR A CA 1
ATOM 2095 C C . THR A 1 269 ? -20.621 13.571 31.034 1.00 47.91 269 THR A C 1
ATOM 2097 O O . THR A 1 269 ? -19.534 13.390 31.573 1.00 47.91 269 THR A O 1
ATOM 2100 N N . GLY A 1 270 ? -20.747 14.162 29.841 1.00 53.16 270 GLY A N 1
ATOM 2101 C CA . GLY A 1 270 ? -19.617 14.668 29.055 1.00 53.16 270 GLY A CA 1
ATOM 2102 C C . GLY A 1 270 ? -18.750 13.557 28.446 1.00 53.16 270 GLY A C 1
ATOM 2103 O O . GLY A 1 270 ? -18.364 12.599 29.114 1.00 53.16 270 GLY A O 1
ATOM 2104 N N . GLY A 1 271 ? -18.443 13.681 27.157 1.00 61.16 271 GLY A N 1
ATOM 2105 C CA . GLY A 1 271 ? -17.577 12.760 26.421 1.00 61.16 271 GLY A CA 1
ATOM 2106 C C . GLY A 1 271 ? -18.243 12.166 25.183 1.00 61.16 271 GLY A C 1
ATOM 2107 O O . GLY A 1 271 ? -19.423 11.815 25.192 1.00 61.16 271 GLY A O 1
ATOM 2108 N N . GLU A 1 272 ? -17.460 12.047 24.115 1.00 71.75 272 GLU A N 1
ATOM 2109 C CA . GLU A 1 272 ? -17.891 11.480 22.840 1.00 71.75 272 GLU A CA 1
ATOM 2110 C C . GLU A 1 272 ? -18.213 9.978 22.985 1.00 71.75 272 GLU A C 1
ATOM 2112 O O . GLU A 1 272 ? -17.486 9.231 23.651 1.00 71.75 272 GLU A O 1
ATOM 2117 N N . ILE A 1 273 ? -19.320 9.529 22.380 1.00 79.62 273 ILE A N 1
ATOM 2118 C CA . ILE A 1 273 ? -19.746 8.123 22.408 1.00 79.62 273 ILE A CA 1
ATOM 2119 C C . ILE A 1 273 ? -19.126 7.380 21.224 1.00 79.62 273 ILE A C 1
ATOM 2121 O O . ILE A 1 273 ? -19.292 7.769 20.067 1.00 79.62 273 ILE A O 1
ATOM 2125 N N . TRP A 1 274 ? -18.458 6.273 21.530 1.00 84.50 274 TRP A N 1
ATOM 2126 C CA . TRP A 1 274 ? -17.808 5.392 20.566 1.00 84.50 274 TRP A CA 1
ATOM 2127 C C . TRP A 1 274 ? -18.509 4.039 20.530 1.00 84.50 274 TRP A C 1
ATOM 2129 O O . TRP A 1 274 ? -19.259 3.695 21.440 1.00 84.50 274 TRP A O 1
ATOM 2139 N N . LEU A 1 275 ? -18.251 3.251 19.494 1.00 86.69 275 LEU A N 1
ATOM 2140 C CA . LEU A 1 275 ? -18.692 1.863 19.416 1.00 86.69 275 LEU A CA 1
ATOM 2141 C C . LEU A 1 275 ? -17.489 0.940 19.637 1.00 86.69 275 LEU A C 1
ATOM 2143 O O . LEU A 1 275 ? -16.440 1.149 19.026 1.00 86.69 275 LEU A O 1
ATOM 2147 N N . ASP A 1 276 ? -17.618 -0.082 20.487 1.00 84.88 276 ASP A N 1
ATOM 2148 C CA . ASP A 1 276 ? -16.581 -1.117 20.618 1.00 84.88 276 ASP A CA 1
ATOM 2149 C C . ASP A 1 276 ? -16.537 -2.037 19.383 1.00 84.88 276 ASP A C 1
ATOM 2151 O O . ASP A 1 276 ? -17.294 -1.894 18.416 1.00 84.88 276 ASP A O 1
ATOM 2155 N N . ALA A 1 277 ? -15.657 -3.039 19.427 1.00 82.75 277 ALA A N 1
ATOM 2156 C CA . ALA A 1 277 ? -15.570 -4.080 18.404 1.00 82.75 277 ALA A CA 1
ATOM 2157 C C . ALA A 1 277 ? -16.859 -4.922 18.255 1.00 82.75 277 ALA A C 1
ATOM 2159 O O . ALA A 1 277 ? -17.023 -5.605 17.247 1.00 82.75 277 ALA A O 1
ATOM 2160 N N . ASN A 1 278 ? -17.773 -4.874 19.231 1.00 87.50 278 ASN A N 1
ATOM 2161 C CA . ASN A 1 278 ? -19.060 -5.569 19.222 1.00 87.50 278 ASN A CA 1
ATOM 2162 C C . ASN A 1 278 ? -20.227 -4.648 18.827 1.00 87.50 278 ASN A C 1
ATOM 2164 O O . ASN A 1 278 ? -21.373 -5.104 18.824 1.00 87.50 278 ASN A O 1
ATOM 2168 N N . GLY A 1 279 ? -19.960 -3.376 18.518 1.00 86.00 279 GLY A N 1
ATOM 2169 C CA . GLY A 1 279 ? -20.965 -2.369 18.198 1.00 86.00 279 GLY A CA 1
ATOM 2170 C C . GLY A 1 279 ? -21.749 -1.834 19.400 1.00 86.00 279 GLY A C 1
ATOM 2171 O O . GLY A 1 279 ? -22.764 -1.181 19.178 1.00 86.00 279 GLY A O 1
ATOM 2172 N N . GLN A 1 280 ? -21.335 -2.105 20.642 1.00 86.38 280 GLN A N 1
ATOM 2173 C CA . GLN A 1 280 ? -21.960 -1.550 21.849 1.00 86.38 280 GLN A CA 1
ATOM 2174 C C . GLN A 1 280 ? -21.451 -0.128 22.096 1.00 86.38 280 GLN A C 1
ATOM 2176 O O . GLN A 1 280 ? -20.269 0.145 21.870 1.00 86.38 280 GLN A O 1
ATOM 2181 N N . ALA A 1 281 ? -22.311 0.769 22.586 1.00 84.81 281 ALA A N 1
ATOM 2182 C CA . ALA A 1 281 ? -21.872 2.105 22.961 1.00 84.81 281 ALA A CA 1
ATOM 2183 C C . ALA A 1 281 ? -20.907 2.040 24.153 1.00 84.81 281 ALA A C 1
ATOM 2185 O O . ALA A 1 281 ? -21.208 1.479 25.208 1.00 84.81 281 ALA A O 1
ATOM 2186 N N . VAL A 1 282 ? -19.745 2.663 23.993 1.00 80.69 282 VAL A N 1
ATOM 2187 C CA . VAL A 1 282 ? -18.718 2.798 25.021 1.00 80.69 282 VAL A CA 1
ATOM 2188 C C . VAL A 1 282 ? -18.339 4.254 25.150 1.00 80.69 282 VAL A C 1
ATOM 2190 O O . VAL A 1 282 ? -18.245 4.998 24.172 1.00 80.69 282 VAL A O 1
ATOM 2193 N N . ARG A 1 283 ? -18.033 4.643 26.380 1.00 74.50 283 ARG A N 1
ATOM 2194 C CA . ARG A 1 283 ? -17.351 5.900 26.647 1.00 74.50 283 ARG A CA 1
ATOM 2195 C C . ARG A 1 283 ? -15.865 5.638 26.685 1.00 74.50 283 ARG A C 1
ATOM 2197 O O . ARG A 1 283 ? -15.411 4.814 27.482 1.00 74.50 283 ARG A O 1
ATOM 2204 N N . VAL A 1 284 ? -15.111 6.361 25.867 1.00 69.12 284 VAL A N 1
ATOM 2205 C CA . VAL A 1 284 ? -13.664 6.369 26.037 1.00 69.12 284 VAL A CA 1
ATOM 2206 C C . VAL A 1 284 ? -13.319 7.449 27.062 1.00 69.12 284 VAL A C 1
ATOM 2208 O O . VAL A 1 284 ? -13.689 8.602 26.848 1.00 69.12 284 VAL A O 1
ATOM 2211 N N . PRO A 1 285 ? -12.661 7.110 28.191 1.00 53.81 285 PRO A N 1
ATOM 2212 C CA . PRO A 1 285 ? -12.639 7.987 29.361 1.00 53.81 285 PRO A CA 1
ATOM 2213 C C . PRO A 1 285 ? -11.868 9.299 29.232 1.00 53.81 285 PRO A C 1
ATOM 2215 O O . PRO A 1 285 ? -11.849 10.007 30.227 1.00 53.81 285 PRO A O 1
ATOM 2218 N N . VAL A 1 286 ? -11.208 9.588 28.100 1.00 62.00 286 VAL A N 1
ATOM 2219 C CA . VAL A 1 286 ? -10.642 10.887 27.670 1.00 62.00 286 VAL A CA 1
ATOM 2220 C C . VAL A 1 286 ? -9.652 10.619 26.531 1.00 62.00 286 VAL A C 1
ATOM 2222 O O . VAL A 1 286 ? -8.873 9.665 26.585 1.00 62.00 286 VAL A O 1
ATOM 2225 N N . LEU A 1 287 ? -9.643 11.485 25.516 1.00 69.38 287 LEU A N 1
ATOM 2226 C CA . LEU A 1 287 ? -8.588 11.510 24.506 1.00 69.38 287 LEU A CA 1
ATOM 2227 C C . LEU A 1 287 ? -7.324 12.125 25.137 1.00 69.38 287 LEU A C 1
ATOM 2229 O O . LEU A 1 287 ? -7.240 13.338 25.329 1.00 69.38 287 LEU A O 1
ATOM 2233 N N . THR A 1 288 ? -6.359 11.300 25.556 1.00 64.69 288 THR A N 1
ATOM 2234 C CA . THR A 1 288 ? -5.212 11.791 26.340 1.00 64.69 288 THR A CA 1
ATOM 2235 C C . THR A 1 288 ? -4.124 12.377 25.447 1.00 64.69 288 THR A C 1
ATOM 2237 O O . THR A 1 288 ? -3.615 11.712 24.548 1.00 64.69 288 THR A O 1
ATOM 2240 N N . GLY A 1 289 ? -3.691 13.598 25.760 1.00 66.69 289 GLY A N 1
ATOM 2241 C CA . GLY A 1 289 ? -2.506 14.219 25.166 1.00 66.69 289 GLY A CA 1
ATOM 2242 C C . GLY A 1 289 ? -1.174 13.761 25.769 1.00 66.69 289 GLY A C 1
ATOM 2243 O O . GLY A 1 289 ? -0.125 14.313 25.460 1.00 66.69 289 GLY A O 1
ATOM 2244 N N . THR A 1 290 ? -1.180 12.806 26.689 1.00 78.50 290 THR A N 1
ATOM 2245 C CA . THR A 1 290 ? 0.041 12.316 27.327 1.00 78.50 290 THR A CA 1
ATOM 2246 C C . THR A 1 290 ? 0.470 11.004 26.700 1.00 78.50 290 THR A C 1
ATOM 2248 O O . THR A 1 290 ? -0.360 10.179 26.324 1.00 78.50 290 THR A O 1
ATOM 2251 N N . GLN A 1 291 ? 1.780 10.793 26.633 1.00 86.94 291 GLN A N 1
ATOM 2252 C CA . GLN A 1 291 ? 2.348 9.504 26.272 1.00 86.94 291 GLN A CA 1
ATOM 2253 C C . GLN A 1 291 ? 1.733 8.399 27.147 1.00 86.94 291 GLN A C 1
ATOM 2255 O O . GLN A 1 291 ? 1.709 8.511 28.371 1.00 86.94 291 GLN A O 1
ATOM 2260 N N . PHE A 1 292 ? 1.248 7.333 26.513 1.00 89.88 292 PHE A N 1
ATOM 2261 C CA . PHE A 1 292 ? 0.598 6.214 27.196 1.00 89.88 292 PHE A CA 1
ATOM 2262 C C . PHE A 1 292 ? 1.614 5.299 27.889 1.00 89.88 292 PHE A C 1
ATOM 2264 O O . PHE A 1 292 ? 1.355 4.742 28.952 1.00 89.88 292 PHE A O 1
ATOM 2271 N N . GLY A 1 293 ? 2.789 5.162 27.280 1.00 93.38 293 GLY A N 1
ATOM 2272 C CA . GLY A 1 293 ? 3.875 4.353 27.803 1.00 93.38 293 GLY A CA 1
ATOM 2273 C C . GLY A 1 293 ? 5.038 4.271 26.828 1.00 93.38 293 GLY A C 1
ATOM 2274 O O . GLY A 1 293 ? 5.163 5.075 25.902 1.00 93.38 293 GLY A O 1
ATOM 2275 N N . THR A 1 294 ? 5.902 3.289 27.019 1.00 96.31 294 THR A N 1
ATOM 2276 C CA . THR A 1 294 ? 6.954 2.910 26.074 1.00 96.31 294 THR A CA 1
ATOM 2277 C C . THR A 1 294 ? 6.805 1.441 25.728 1.00 96.31 294 THR A C 1
ATOM 2279 O O . THR A 1 294 ? 6.344 0.665 26.559 1.00 96.31 294 THR A O 1
ATOM 2282 N N . GLY A 1 295 ? 7.189 1.040 24.521 1.00 96.81 295 GLY A N 1
ATOM 2283 C CA . GLY A 1 295 ? 7.062 -0.345 24.086 1.00 96.81 295 GLY A CA 1
ATOM 2284 C C . GLY A 1 295 ? 8.013 -0.733 22.966 1.00 96.81 295 GLY A C 1
ATOM 2285 O O . GLY A 1 295 ? 8.727 0.106 22.416 1.00 96.81 295 GLY A O 1
ATOM 2286 N N . THR A 1 296 ? 8.024 -2.025 22.666 1.00 97.62 296 THR A N 1
ATOM 2287 C CA . THR A 1 296 ? 8.830 -2.676 21.635 1.00 97.62 296 THR A CA 1
ATOM 2288 C C . THR A 1 296 ? 7.938 -3.477 20.683 1.00 97.62 296 THR A C 1
ATOM 2290 O O . THR A 1 296 ? 6.814 -3.858 21.006 1.00 97.62 296 THR A O 1
ATOM 2293 N N . MET A 1 297 ? 8.448 -3.703 19.477 1.00 97.44 297 MET A N 1
ATOM 2294 C CA . MET A 1 297 ? 7.827 -4.411 18.362 1.00 97.44 297 MET A CA 1
ATOM 2295 C C . MET A 1 297 ? 8.940 -4.979 17.484 1.00 97.44 297 MET A C 1
ATOM 2297 O O . MET A 1 297 ? 10.006 -4.372 17.345 1.00 97.44 297 MET A O 1
ATOM 2301 N N . THR A 1 298 ? 8.679 -6.125 16.863 1.00 96.25 298 THR A N 1
ATOM 2302 C CA . THR A 1 298 ? 9.593 -6.760 15.902 1.00 96.25 298 THR A CA 1
ATOM 2303 C C . THR A 1 298 ? 9.055 -6.572 14.490 1.00 96.25 298 THR A C 1
ATOM 2305 O O . THR A 1 298 ? 7.852 -6.713 14.279 1.00 96.25 298 THR A O 1
ATOM 2308 N N . ALA A 1 299 ? 9.920 -6.261 13.522 1.00 90.38 299 ALA A N 1
ATOM 2309 C CA . ALA A 1 299 ? 9.524 -6.171 12.120 1.00 90.38 299 ALA A CA 1
ATOM 2310 C C . ALA A 1 299 ? 8.830 -7.468 11.663 1.00 90.38 299 ALA A C 1
ATOM 2312 O O . ALA A 1 299 ? 9.275 -8.566 11.988 1.00 90.38 299 ALA A O 1
ATOM 2313 N N . GLY A 1 300 ? 7.724 -7.333 10.932 1.00 87.62 300 GLY A N 1
ATOM 2314 C CA . GLY A 1 300 ? 6.875 -8.447 10.512 1.00 87.62 300 GLY A CA 1
ATOM 2315 C C . GLY A 1 300 ? 5.903 -8.958 11.582 1.00 87.62 300 GLY A C 1
ATOM 2316 O O . GLY A 1 300 ? 5.091 -9.820 11.269 1.00 87.62 300 GLY A O 1
ATOM 2317 N N . SER A 1 301 ? 5.931 -8.427 12.810 1.00 93.62 301 SER A N 1
ATOM 2318 C CA . SER A 1 301 ? 5.011 -8.810 13.888 1.00 93.62 301 SER A CA 1
ATOM 2319 C C . SER A 1 301 ? 3.966 -7.731 14.169 1.00 93.62 301 SER A C 1
ATOM 2321 O O . SER A 1 301 ? 4.276 -6.539 14.192 1.00 93.62 301 SER A O 1
ATOM 2323 N N . ALA A 1 302 ? 2.734 -8.161 14.439 1.00 95.19 302 ALA A N 1
ATOM 2324 C CA . ALA A 1 302 ? 1.640 -7.326 14.932 1.00 95.19 302 ALA A CA 1
ATOM 2325 C C . ALA A 1 302 ? 1.697 -7.085 16.451 1.00 95.19 302 ALA A C 1
ATOM 2327 O O . ALA A 1 302 ? 0.903 -6.312 16.981 1.00 95.19 302 ALA A O 1
ATOM 2328 N N . THR A 1 303 ? 2.593 -7.752 17.180 1.00 97.50 303 THR A N 1
ATOM 2329 C CA . THR A 1 303 ? 2.615 -7.688 18.646 1.00 97.50 303 THR A CA 1
ATOM 2330 C C . THR A 1 303 ? 3.359 -6.451 19.140 1.00 97.50 303 THR A C 1
ATOM 2332 O O . THR A 1 303 ? 4.546 -6.273 18.858 1.00 97.50 303 THR A O 1
ATOM 2335 N N . LEU A 1 304 ? 2.662 -5.632 19.927 1.00 97.56 304 LEU A N 1
ATOM 2336 C CA . LEU A 1 304 ? 3.209 -4.527 20.706 1.00 97.56 304 LEU A CA 1
ATOM 2337 C C . LEU A 1 304 ? 3.343 -4.939 22.170 1.00 97.56 304 LEU A C 1
ATOM 2339 O O . LEU A 1 304 ? 2.343 -5.234 22.826 1.00 97.56 304 LEU A O 1
ATOM 2343 N N . THR A 1 305 ? 4.569 -4.879 22.687 1.00 97.81 305 THR A N 1
ATOM 2344 C CA . THR A 1 305 ? 4.875 -5.157 24.093 1.00 97.81 305 THR A CA 1
ATOM 2345 C C . THR A 1 305 ? 5.249 -3.866 24.808 1.00 97.81 305 THR A C 1
ATOM 2347 O O . THR A 1 305 ? 6.238 -3.224 24.462 1.00 97.81 305 THR A O 1
ATOM 2350 N N . LEU A 1 306 ? 4.486 -3.475 25.822 1.00 97.44 306 LEU A N 1
ATOM 2351 C CA . LEU A 1 306 ? 4.775 -2.310 26.650 1.00 97.44 306 LEU A CA 1
ATOM 2352 C C . LEU A 1 306 ? 5.845 -2.625 27.697 1.00 97.44 306 LEU A C 1
ATOM 2354 O O . LEU A 1 306 ? 5.789 -3.633 28.396 1.00 97.44 306 LEU A O 1
ATOM 2358 N N . SER A 1 307 ? 6.805 -1.717 27.829 1.00 96.75 307 SER A N 1
ATOM 2359 C CA . SER A 1 307 ? 7.752 -1.642 28.945 1.00 96.75 307 SER A CA 1
ATOM 2360 C C . SER A 1 307 ? 7.237 -0.737 30.067 1.00 96.75 307 SER A C 1
ATOM 2362 O O . SER A 1 307 ? 7.583 -0.942 31.225 1.00 96.75 307 SER A O 1
ATOM 2364 N N . THR A 1 308 ? 6.413 0.260 29.732 1.00 95.38 308 THR A N 1
ATOM 2365 C CA . THR A 1 308 ? 5.691 1.111 30.690 1.00 95.38 308 THR A CA 1
ATOM 2366 C C . THR A 1 308 ? 4.269 1.372 30.186 1.00 95.38 308 THR A C 1
ATOM 2368 O O . THR A 1 308 ? 4.022 1.275 28.984 1.00 95.38 308 THR A O 1
ATOM 2371 N N . GLY A 1 309 ? 3.343 1.711 31.087 1.00 91.69 309 GLY A N 1
ATOM 2372 C CA . GLY A 1 309 ? 1.905 1.787 30.791 1.00 91.69 309 GLY A CA 1
ATOM 2373 C C . GLY A 1 309 ? 1.195 0.438 30.967 1.00 91.69 309 GLY A C 1
ATOM 2374 O O . GLY A 1 309 ? 1.837 -0.579 31.221 1.00 91.69 309 GLY A O 1
ATOM 2375 N N . SER A 1 310 ? -0.138 0.434 30.872 1.00 93.81 310 SER A N 1
ATOM 2376 C CA . SER A 1 310 ? -0.950 -0.780 31.027 1.00 93.81 310 SER A CA 1
ATOM 2377 C C . SER A 1 310 ? -2.177 -0.751 30.122 1.00 93.81 310 SER A C 1
ATOM 2379 O O . SER A 1 310 ? -2.994 0.166 30.198 1.00 93.81 310 SER A O 1
ATOM 2381 N N . PHE A 1 311 ? -2.343 -1.782 29.298 1.00 92.56 311 PHE A N 1
ATOM 2382 C CA . PHE A 1 311 ? -3.563 -2.031 28.548 1.00 92.56 311 PHE A CA 1
ATOM 2383 C C . PHE A 1 311 ? -4.725 -2.440 29.462 1.00 92.56 311 PHE A C 1
ATOM 2385 O O . PHE A 1 311 ? -4.534 -3.113 30.474 1.00 92.56 311 PHE A O 1
ATOM 2392 N N . ASP A 1 312 ? -5.933 -2.049 29.060 1.00 89.50 312 ASP A N 1
ATOM 2393 C CA . ASP A 1 312 ? -7.205 -2.450 29.652 1.00 89.50 312 ASP A CA 1
ATOM 2394 C C . ASP A 1 312 ? -8.034 -3.083 28.527 1.00 89.50 312 ASP A C 1
ATOM 2396 O O . ASP A 1 312 ? -8.374 -2.420 27.542 1.00 89.50 312 ASP A O 1
ATOM 2400 N N . SER A 1 313 ? -8.322 -4.380 28.647 1.00 85.44 313 SER A N 1
ATOM 2401 C CA . SER A 1 313 ? -9.017 -5.156 27.614 1.00 85.44 313 SER A CA 1
ATOM 2402 C C . SER A 1 313 ? -10.456 -4.699 27.372 1.00 85.44 313 SER A C 1
ATOM 2404 O O . SER A 1 313 ? -11.029 -5.044 26.344 1.00 85.44 313 SER A O 1
ATOM 2406 N N . THR A 1 314 ? -11.037 -3.922 28.288 1.00 77.12 314 THR A N 1
ATOM 2407 C CA . THR A 1 314 ? -12.390 -3.371 28.146 1.00 77.12 314 THR A CA 1
ATOM 2408 C C . THR A 1 314 ? -12.407 -1.996 27.483 1.00 77.12 314 THR A C 1
ATOM 2410 O O . THR A 1 314 ? -13.423 -1.614 26.913 1.00 77.12 314 THR A O 1
ATOM 2413 N N . LYS A 1 315 ? -11.289 -1.258 27.524 1.00 79.38 315 LYS A N 1
ATOM 2414 C CA . LYS A 1 315 ? -11.225 0.139 27.059 1.00 79.38 315 LYS A CA 1
ATOM 2415 C C . LYS A 1 315 ? -10.387 0.350 25.810 1.00 79.38 315 LYS A C 1
ATOM 2417 O O . LYS A 1 315 ? -10.642 1.287 25.065 1.00 79.38 315 LYS A O 1
ATOM 2422 N N . HIS A 1 316 ? -9.337 -0.446 25.615 1.00 87.50 316 HIS A N 1
ATOM 2423 C CA . HIS A 1 316 ? -8.320 -0.146 24.602 1.00 87.50 316 HIS A CA 1
ATOM 2424 C C . HIS A 1 316 ? -8.450 -0.997 23.332 1.00 87.50 316 HIS A C 1
ATOM 2426 O O . HIS A 1 316 ? -7.781 -0.705 22.343 1.00 87.50 316 HIS A O 1
ATOM 2432 N N . VAL A 1 317 ? -9.302 -2.027 23.310 1.00 89.19 317 VAL A N 1
ATOM 2433 C CA . VAL A 1 317 ? -9.585 -2.764 22.067 1.00 89.19 317 VAL A CA 1
ATOM 2434 C C . VAL A 1 317 ? -10.271 -1.828 21.069 1.00 89.19 317 VAL A C 1
ATOM 2436 O O . VAL A 1 317 ? -11.212 -1.122 21.412 1.00 89.19 317 VAL A O 1
ATOM 2439 N N . GLY A 1 318 ? -9.782 -1.804 19.830 1.00 88.56 318 GLY A N 1
ATOM 2440 C CA . GLY A 1 318 ? -10.251 -0.912 18.770 1.00 88.56 318 GLY A CA 1
ATOM 2441 C C . GLY A 1 318 ? -9.663 0.502 18.819 1.00 88.56 318 GLY A C 1
ATOM 2442 O O . GLY A 1 318 ? -9.801 1.246 17.846 1.00 88.56 318 GLY A O 1
ATOM 2443 N N . ALA A 1 319 ? -8.975 0.877 19.900 1.00 88.31 319 ALA A N 1
ATOM 2444 C CA . ALA A 1 319 ? -8.359 2.191 20.010 1.00 88.31 319 ALA A CA 1
ATOM 2445 C C . ALA A 1 319 ? -7.198 2.348 19.016 1.00 88.31 319 ALA A C 1
ATOM 2447 O O . ALA A 1 319 ? -6.453 1.398 18.742 1.00 88.31 319 ALA A O 1
ATOM 2448 N N . LEU A 1 320 ? -7.014 3.562 18.495 1.00 88.69 320 LEU A N 1
ATOM 2449 C CA . LEU A 1 320 ? -5.854 3.883 17.679 1.00 88.69 320 LEU A CA 1
ATOM 2450 C C . LEU A 1 320 ? -4.619 4.074 18.563 1.00 88.69 320 LEU A C 1
ATOM 2452 O O . LEU A 1 320 ? -4.598 4.926 19.462 1.00 88.69 320 LEU A O 1
ATOM 2456 N N . VAL A 1 321 ? -3.571 3.321 18.247 1.00 90.19 321 VAL A N 1
ATOM 2457 C CA . VAL A 1 321 ? -2.248 3.420 18.854 1.00 90.19 321 VAL A CA 1
ATOM 2458 C C . VAL A 1 321 ? -1.235 3.974 17.853 1.00 90.19 321 VAL A C 1
ATOM 2460 O O . VAL A 1 321 ? -1.280 3.678 16.656 1.00 90.19 321 VAL A O 1
ATOM 2463 N N . ARG A 1 322 ? -0.295 4.778 18.355 1.00 89.88 322 ARG A N 1
ATOM 2464 C CA . ARG A 1 322 ? 0.865 5.261 17.602 1.00 89.88 322 ARG A CA 1
ATOM 2465 C C . ARG A 1 322 ? 2.138 4.768 18.271 1.00 89.88 322 ARG A C 1
ATOM 2467 O O . ARG A 1 322 ? 2.369 5.045 19.447 1.00 89.88 322 ARG A O 1
ATOM 2474 N N . VAL A 1 323 ? 2.973 4.060 17.519 1.00 92.56 323 VAL A N 1
ATOM 2475 C CA . VAL A 1 323 ? 4.233 3.494 18.015 1.00 92.56 323 VAL A CA 1
ATOM 2476 C C . VAL A 1 323 ? 5.391 4.148 17.275 1.00 92.56 323 VAL A C 1
ATOM 2478 O O . VAL A 1 323 ? 5.574 3.949 16.071 1.00 92.56 323 VAL A O 1
ATOM 2481 N N . ILE A 1 324 ? 6.172 4.966 17.981 1.00 91.56 324 ILE A N 1
ATOM 2482 C CA . ILE A 1 324 ? 7.297 5.689 17.381 1.00 91.56 324 ILE A CA 1
ATOM 2483 C C . ILE A 1 324 ? 8.389 4.694 16.974 1.00 91.56 324 ILE A C 1
ATOM 2485 O O . ILE A 1 324 ? 8.855 3.906 17.792 1.00 91.56 324 ILE A O 1
ATOM 2489 N N . GLY A 1 325 ? 8.828 4.745 15.716 1.00 91.31 325 GLY A N 1
ATOM 2490 C CA . GLY A 1 325 ? 9.928 3.915 15.218 1.00 91.31 325 GLY A CA 1
ATOM 2491 C C . GLY A 1 325 ? 9.528 2.547 14.664 1.00 91.31 325 GLY A C 1
ATOM 2492 O O . GLY A 1 325 ? 10.342 1.928 13.989 1.00 91.31 325 GLY A O 1
ATOM 2493 N N . ALA A 1 326 ? 8.305 2.071 14.916 1.00 92.38 326 ALA A N 1
ATOM 2494 C CA . ALA A 1 326 ? 7.850 0.758 14.440 1.00 92.38 326 ALA A CA 1
ATOM 2495 C C . ALA A 1 326 ? 7.333 0.774 12.989 1.00 92.38 326 ALA A C 1
ATOM 2497 O O . ALA A 1 326 ? 7.172 -0.271 12.354 1.00 92.38 326 ALA A O 1
ATOM 2498 N N . GLY A 1 327 ? 7.047 1.963 12.459 1.00 87.00 327 GLY A N 1
ATOM 2499 C CA . GLY A 1 327 ? 6.601 2.164 11.090 1.00 87.00 327 GLY A CA 1
ATOM 2500 C C . GLY A 1 327 ? 7.762 2.068 10.099 1.00 87.00 327 GLY A C 1
ATOM 2501 O O . GLY A 1 327 ? 8.931 2.036 10.491 1.00 87.00 327 GLY A O 1
ATOM 2502 N N . PRO A 1 328 ? 7.473 2.037 8.794 1.00 77.31 328 PRO A N 1
ATOM 2503 C CA . PRO A 1 328 ? 8.497 1.791 7.790 1.00 77.31 328 PRO A CA 1
ATOM 2504 C C . PRO A 1 328 ? 9.610 2.827 7.821 1.00 77.31 328 PRO A C 1
ATOM 2506 O O . PRO A 1 328 ? 9.369 4.038 7.865 1.00 77.31 328 PRO A O 1
ATOM 2509 N N . ARG A 1 329 ? 10.845 2.317 7.770 1.00 78.31 329 ARG A N 1
ATOM 2510 C CA . ARG A 1 329 ? 12.086 3.092 7.895 1.00 78.31 329 ARG A CA 1
ATOM 2511 C C . ARG A 1 329 ? 12.162 3.885 9.204 1.00 78.31 329 ARG A C 1
ATOM 2513 O O . ARG A 1 329 ? 12.631 5.021 9.206 1.00 78.31 329 ARG A O 1
ATOM 2520 N N . GLY A 1 330 ? 11.672 3.312 10.301 1.00 84.25 330 GLY A N 1
ATOM 2521 C CA . GLY A 1 330 ? 11.729 3.950 11.616 1.00 84.25 330 GLY A CA 1
ATOM 2522 C C . GLY A 1 330 ? 10.742 5.106 11.803 1.00 84.25 330 GLY A C 1
ATOM 2523 O O . GLY A 1 330 ? 10.927 5.932 12.696 1.00 84.25 330 GLY A O 1
ATOM 2524 N N . LYS A 1 331 ? 9.705 5.208 10.965 1.00 85.50 331 LYS A N 1
ATOM 2525 C CA . LYS A 1 331 ? 8.628 6.190 11.155 1.00 85.50 331 LYS A CA 1
ATOM 2526 C C . LYS A 1 331 ? 7.650 5.737 12.241 1.00 85.50 331 LYS A C 1
ATOM 2528 O O . LYS A 1 331 ? 7.756 4.645 12.791 1.00 85.50 331 LYS A O 1
ATOM 2533 N N . THR A 1 332 ? 6.689 6.588 12.574 1.00 88.75 332 THR A N 1
ATOM 2534 C CA . THR A 1 332 ? 5.573 6.208 13.446 1.00 88.75 332 THR A CA 1
ATOM 2535 C C . THR A 1 332 ? 4.680 5.186 12.747 1.00 88.75 332 THR A C 1
ATOM 2537 O O . THR A 1 332 ? 4.271 5.412 11.609 1.00 88.75 332 THR A O 1
ATOM 2540 N N . LEU A 1 333 ? 4.382 4.082 13.429 1.00 89.19 333 LEU A N 1
ATOM 2541 C CA . LEU A 1 333 ? 3.324 3.145 13.053 1.00 89.19 333 LEU A CA 1
ATOM 2542 C C . LEU A 1 333 ? 2.003 3.649 13.634 1.00 89.19 333 LEU A C 1
ATOM 2544 O O . LEU A 1 333 ? 1.957 3.938 14.828 1.00 89.19 333 LEU A O 1
ATOM 2548 N N . GLU A 1 334 ? 0.951 3.742 12.825 1.00 88.56 334 GLU A N 1
ATOM 2549 C CA . GLU A 1 334 ? -0.399 4.098 13.279 1.00 88.56 334 GLU A CA 1
ATOM 2550 C C . GLU A 1 334 ? -1.331 2.926 12.994 1.00 88.56 334 GLU A C 1
ATOM 2552 O O . GLU A 1 334 ? -1.532 2.563 11.838 1.00 88.56 334 GLU A O 1
ATOM 2557 N N . ALA A 1 335 ? -1.867 2.316 14.048 1.00 89.94 335 ALA A N 1
ATOM 2558 C CA . ALA A 1 335 ? -2.585 1.054 13.949 1.00 89.94 335 ALA A CA 1
ATOM 2559 C C . ALA A 1 335 ? -3.764 1.003 14.914 1.00 89.94 335 ALA A C 1
ATOM 2561 O O . ALA A 1 335 ? -3.728 1.592 15.994 1.00 89.94 335 ALA A O 1
ATOM 2562 N N . ARG A 1 336 ? -4.791 0.233 14.560 1.00 91.75 336 ARG A N 1
ATOM 2563 C CA . ARG A 1 336 ? -5.840 -0.164 15.501 1.00 91.75 336 ARG A CA 1
ATOM 2564 C C . ARG A 1 336 ? -5.332 -1.282 16.412 1.00 91.75 336 ARG A C 1
ATOM 2566 O O . ARG A 1 336 ? -4.728 -2.233 15.919 1.00 91.75 336 ARG A O 1
ATOM 2573 N N . ILE A 1 337 ? -5.640 -1.226 17.706 1.00 93.00 337 ILE A N 1
ATOM 2574 C CA . ILE A 1 337 ? -5.494 -2.382 18.603 1.00 93.00 337 ILE A CA 1
ATOM 2575 C C . ILE A 1 337 ? -6.579 -3.407 18.256 1.00 93.00 337 ILE A C 1
ATOM 2577 O O . ILE A 1 337 ? -7.764 -3.156 18.454 1.00 93.00 337 ILE A O 1
ATOM 2581 N N . GLN A 1 338 ? -6.189 -4.561 17.723 1.00 93.25 338 GLN A N 1
ATOM 2582 C CA . GLN A 1 338 ? -7.115 -5.629 17.350 1.00 93.25 338 GLN A CA 1
ATOM 2583 C C . GLN A 1 338 ? -7.557 -6.448 18.564 1.00 93.25 338 GLN A C 1
ATOM 2585 O O . GLN A 1 338 ? -8.734 -6.772 18.696 1.00 93.25 338 GLN A O 1
ATOM 2590 N N . SER A 1 339 ? -6.622 -6.774 19.450 1.00 93.50 339 SER A N 1
ATOM 2591 C CA . SER A 1 339 ? -6.892 -7.512 20.682 1.00 93.50 339 SER A CA 1
ATOM 2592 C C . SER A 1 339 ? -5.825 -7.218 21.732 1.00 93.50 339 SER A C 1
ATOM 2594 O O . SER A 1 339 ? -4.740 -6.719 21.427 1.00 93.50 339 SER A O 1
ATOM 2596 N N . ILE A 1 340 ? -6.147 -7.508 22.990 1.00 94.25 340 ILE A N 1
ATOM 2597 C CA . ILE A 1 340 ? -5.250 -7.323 24.131 1.00 94.25 340 ILE A CA 1
ATOM 2598 C C . ILE A 1 340 ? -5.040 -8.689 24.765 1.00 94.25 340 ILE A C 1
ATOM 2600 O O . ILE A 1 340 ? -5.996 -9.314 25.219 1.00 94.25 340 ILE A O 1
ATOM 2604 N N . ALA A 1 341 ? -3.794 -9.156 24.756 1.00 94.81 341 ALA A N 1
ATOM 2605 C CA . ALA A 1 341 ? -3.417 -10.451 25.312 1.00 94.81 341 ALA A CA 1
ATOM 2606 C C . ALA A 1 341 ? -3.142 -10.356 26.820 1.00 94.81 341 ALA A C 1
ATOM 2608 O O . ALA A 1 341 ? -3.432 -11.284 27.570 1.00 94.81 341 ALA A O 1
ATOM 2609 N N . SER A 1 342 ? -2.584 -9.231 27.272 1.00 96.06 342 SER A N 1
ATOM 2610 C CA . SER A 1 342 ? -2.328 -8.937 28.684 1.00 96.06 342 SER A CA 1
ATOM 2611 C C . SER A 1 342 ? -2.250 -7.425 28.910 1.00 96.06 342 SER A C 1
ATOM 2613 O O . SER A 1 342 ? -2.259 -6.643 27.961 1.00 96.06 342 SER A O 1
ATOM 2615 N N . SER A 1 343 ? -2.095 -6.992 30.162 1.00 95.25 343 SER A N 1
ATOM 2616 C CA . SER A 1 343 ? -1.854 -5.580 30.494 1.00 95.25 343 SER A CA 1
ATOM 2617 C C . SER A 1 343 ? -0.607 -4.989 29.824 1.00 95.25 343 SER A C 1
ATOM 2619 O O . SER A 1 343 ? -0.505 -3.776 29.697 1.00 95.25 343 SER A O 1
ATOM 2621 N N . SER A 1 344 ? 0.336 -5.804 29.354 1.00 96.50 344 SER A N 1
ATOM 2622 C CA . SER A 1 344 ? 1.558 -5.340 28.690 1.00 96.50 344 SER A CA 1
ATOM 2623 C C . SER A 1 344 ? 1.666 -5.758 27.225 1.00 96.50 344 SER A C 1
ATOM 2625 O O . SER A 1 344 ? 2.655 -5.418 26.586 1.00 96.50 344 SER A O 1
ATOM 2627 N N . SER A 1 345 ? 0.686 -6.475 26.669 1.00 97.00 345 SER A N 1
ATOM 2628 C CA . SER A 1 345 ? 0.767 -7.013 25.309 1.00 97.00 345 SER A CA 1
ATOM 2629 C C . SER A 1 345 ? -0.539 -6.847 24.544 1.00 97.00 345 SER A C 1
ATOM 2631 O O . SER A 1 345 ? -1.607 -7.257 25.007 1.00 97.00 345 SER A O 1
ATOM 2633 N N . ALA A 1 346 ? -0.440 -6.276 23.346 1.00 96.88 346 ALA A N 1
ATOM 2634 C CA . ALA A 1 346 ? -1.552 -6.104 22.423 1.00 96.88 346 ALA A CA 1
ATOM 2635 C C . ALA A 1 346 ? -1.168 -6.542 21.007 1.00 96.88 346 ALA A C 1
ATOM 2637 O O . ALA A 1 346 ? -0.028 -6.373 20.573 1.00 96.88 346 ALA A O 1
ATOM 2638 N N . THR A 1 347 ? -2.142 -7.066 20.270 1.00 97.06 347 THR A N 1
ATOM 2639 C CA . THR A 1 347 ? -2.021 -7.354 18.840 1.00 97.06 347 THR A CA 1
ATOM 2640 C C . THR A 1 347 ? -2.609 -6.188 18.058 1.00 97.06 347 THR A C 1
ATOM 2642 O O . THR A 1 347 ? -3.749 -5.782 18.290 1.00 97.06 347 THR A O 1
ATOM 2645 N N . LEU A 1 348 ? -1.825 -5.628 17.143 1.00 94.88 348 LEU A N 1
ATOM 2646 C CA . LEU A 1 348 ? -2.224 -4.532 16.266 1.00 94.88 348 LEU A CA 1
ATOM 2647 C C . LEU A 1 348 ? -2.785 -5.074 14.948 1.00 94.88 348 LEU A C 1
ATOM 2649 O O . LEU A 1 348 ? -2.436 -6.165 14.517 1.00 94.88 348 LEU A O 1
ATOM 2653 N N . ALA A 1 349 ? -3.628 -4.292 14.277 1.00 91.00 349 ALA A N 1
ATOM 2654 C CA . ALA A 1 349 ? -4.208 -4.677 12.987 1.00 91.00 349 ALA A CA 1
ATOM 2655 C C . ALA A 1 349 ? -3.191 -4.701 11.826 1.00 91.00 349 ALA A C 1
ATOM 2657 O O . ALA A 1 349 ? -3.503 -5.199 10.748 1.00 91.00 349 ALA A O 1
ATOM 2658 N N . ILE A 1 350 ? -1.990 -4.154 12.036 1.00 88.50 350 ILE A N 1
ATOM 2659 C CA . ILE A 1 350 ? -0.900 -4.127 11.058 1.00 88.50 350 ILE A CA 1
ATOM 2660 C C . ILE A 1 350 ? 0.419 -4.527 11.717 1.00 88.50 350 ILE A C 1
ATOM 2662 O O . ILE A 1 350 ? 0.663 -4.242 12.893 1.00 88.50 350 ILE A O 1
ATOM 2666 N N . ASN A 1 351 ? 1.290 -5.152 10.932 1.00 90.50 351 ASN A N 1
ATOM 2667 C CA . ASN A 1 351 ? 2.622 -5.541 11.375 1.00 90.50 351 ASN A CA 1
ATOM 2668 C C . ASN A 1 351 ? 3.557 -4.326 11.437 1.00 90.50 351 ASN A C 1
ATOM 2670 O O . ASN A 1 351 ? 3.508 -3.436 10.584 1.00 90.50 351 ASN A O 1
ATOM 2674 N N . ALA A 1 352 ? 4.477 -4.317 12.401 1.00 90.88 352 ALA A N 1
ATOM 2675 C CA . ALA A 1 352 ? 5.578 -3.366 12.387 1.00 90.88 352 ALA A CA 1
ATOM 2676 C C . ALA A 1 352 ? 6.448 -3.584 11.142 1.00 90.88 352 ALA A C 1
ATOM 2678 O O . ALA A 1 352 ? 6.782 -4.710 10.775 1.00 90.88 352 ALA A O 1
ATOM 2679 N N . SER A 1 353 ? 6.860 -2.494 10.503 1.00 86.50 353 SER A N 1
ATOM 2680 C CA . SER A 1 353 ? 7.789 -2.531 9.365 1.00 86.50 353 SER A CA 1
ATOM 2681 C C . SER A 1 353 ? 9.245 -2.358 9.800 1.00 86.50 353 SER A C 1
ATOM 2683 O O . SER A 1 353 ? 10.166 -2.503 9.000 1.00 86.50 353 SER A O 1
ATOM 2685 N N . THR A 1 354 ? 9.486 -1.967 11.049 1.00 90.19 354 THR A N 1
ATOM 2686 C CA . THR A 1 354 ? 10.827 -1.765 11.599 1.00 90.19 354 THR A CA 1
ATOM 2687 C C . THR A 1 354 ? 10.862 -2.261 13.039 1.00 90.19 354 THR A C 1
ATOM 2689 O O . THR A 1 354 ? 9.952 -1.992 13.820 1.00 90.19 354 THR A O 1
ATOM 2692 N N . THR A 1 355 ? 11.907 -3.014 13.385 1.00 94.56 355 THR A N 1
ATOM 2693 C CA . THR A 1 355 ? 12.114 -3.511 14.748 1.00 94.56 355 THR A CA 1
ATOM 2694 C C . THR A 1 355 ? 12.526 -2.362 15.662 1.00 94.56 355 THR A C 1
ATOM 2696 O O . THR A 1 355 ? 13.481 -1.643 15.370 1.00 94.56 355 THR A O 1
ATOM 2699 N N . ILE A 1 356 ? 11.855 -2.234 16.804 1.00 96.38 356 ILE A N 1
ATOM 2700 C CA . ILE A 1 356 ? 12.233 -1.338 17.901 1.00 96.38 356 ILE A CA 1
ATOM 2701 C C . ILE A 1 356 ? 12.663 -2.187 19.103 1.00 96.38 356 ILE A C 1
ATOM 2703 O O . ILE A 1 356 ? 11.855 -2.596 19.931 1.00 96.38 356 ILE A O 1
ATOM 2707 N N . SER A 1 357 ? 13.960 -2.487 19.178 1.00 93.88 357 SER A N 1
ATOM 2708 C CA . SER A 1 357 ? 14.550 -3.297 20.255 1.00 93.88 357 SER A CA 1
ATOM 2709 C C . SER A 1 357 ? 14.694 -2.530 21.573 1.00 93.88 357 SER A C 1
ATOM 2711 O O . SER A 1 357 ? 14.607 -3.117 22.647 1.00 93.88 357 SER A O 1
ATOM 2713 N N . THR A 1 358 ? 14.880 -1.210 21.508 1.00 95.19 358 THR A N 1
ATOM 2714 C CA . THR A 1 358 ? 14.835 -0.314 22.670 1.00 95.19 358 THR A CA 1
ATOM 2715 C C . THR A 1 358 ? 13.453 0.312 22.769 1.00 95.19 358 THR A C 1
ATOM 2717 O O . THR A 1 358 ? 12.980 0.874 21.782 1.00 95.19 358 THR A O 1
ATOM 2720 N N . ALA A 1 359 ? 12.836 0.254 23.953 1.00 96.00 359 ALA A N 1
ATOM 2721 C CA . ALA A 1 359 ? 11.483 0.752 24.172 1.00 96.00 359 ALA A CA 1
ATOM 2722 C C . ALA A 1 359 ? 11.326 2.210 23.702 1.00 96.00 359 ALA A C 1
ATOM 2724 O O . ALA A 1 359 ? 12.073 3.100 24.118 1.00 96.00 359 ALA A O 1
ATOM 2725 N N . LYS A 1 360 ? 10.355 2.452 22.818 1.00 95.31 360 LYS A N 1
ATOM 2726 C CA . LYS A 1 360 ? 10.038 3.772 22.255 1.00 95.31 360 LYS A CA 1
ATOM 2727 C C . LYS A 1 360 ? 8.674 4.261 22.732 1.00 95.31 360 LYS A C 1
ATOM 2729 O O . LYS A 1 360 ? 7.857 3.433 23.126 1.00 95.31 360 LYS A O 1
ATOM 2734 N N . PRO A 1 361 ? 8.409 5.580 22.705 1.00 93.44 361 PRO A N 1
ATOM 2735 C CA . PRO A 1 361 ? 7.114 6.123 23.093 1.00 93.44 361 PRO A CA 1
ATOM 2736 C C . PRO A 1 361 ? 5.950 5.484 22.333 1.00 93.44 361 PRO A C 1
ATOM 2738 O O . PRO A 1 361 ? 5.978 5.354 21.105 1.00 93.44 361 PRO A O 1
ATOM 2741 N N . VAL A 1 362 ? 4.918 5.130 23.090 1.00 92.12 362 VAL A N 1
ATOM 2742 C CA . VAL A 1 362 ? 3.628 4.646 22.613 1.00 92.12 362 VAL A CA 1
ATOM 2743 C C . VAL A 1 362 ? 2.575 5.653 23.039 1.00 92.12 362 VAL A C 1
ATOM 2745 O O . VAL A 1 362 ? 2.530 6.074 24.197 1.00 92.12 362 VAL A O 1
ATOM 2748 N N . TRP A 1 363 ? 1.728 6.031 22.095 1.00 90.12 363 TRP A N 1
ATOM 2749 C CA . TRP A 1 363 ? 0.615 6.937 22.322 1.00 90.12 363 TRP A CA 1
ATOM 2750 C C . TRP A 1 363 ? -0.675 6.186 22.077 1.00 90.12 363 TRP A C 1
ATOM 2752 O O . TRP A 1 363 ? -0.847 5.571 21.025 1.00 90.12 363 TRP A O 1
ATOM 2762 N N . LEU A 1 364 ? -1.569 6.242 23.054 1.00 87.12 364 LEU A N 1
ATOM 2763 C CA . LEU A 1 364 ? -2.915 5.731 22.925 1.00 87.12 364 LEU A CA 1
ATOM 2764 C C . LEU A 1 364 ? -3.839 6.925 22.857 1.00 87.12 364 LEU A C 1
ATOM 2766 O O . LEU A 1 364 ? -3.860 7.770 23.744 1.00 87.12 364 LEU A O 1
ATOM 2770 N N . SER A 1 365 ? -4.575 6.994 21.770 1.00 77.06 365 SER A N 1
ATOM 2771 C CA . SER A 1 365 ? -5.389 8.160 21.521 1.00 77.06 365 SER A CA 1
ATOM 2772 C C . SER A 1 365 ? -6.713 8.195 22.258 1.00 77.06 365 SER A C 1
ATOM 2774 O O . SER A 1 365 ? -7.215 9.275 22.529 1.00 77.06 365 SER A O 1
ATOM 2776 N N . GLY A 1 366 ? -7.292 7.021 22.506 1.00 76.69 366 GLY A N 1
ATOM 2777 C CA . GLY A 1 366 ? -8.682 6.870 22.914 1.00 76.69 366 GLY A CA 1
ATOM 2778 C C . GLY A 1 366 ? -9.709 6.972 21.773 1.00 76.69 366 GLY A C 1
ATOM 2779 O O . GLY A 1 366 ? -10.885 6.745 22.013 1.00 76.69 366 GLY A O 1
ATOM 2780 N N . VAL A 1 367 ? -9.321 7.249 20.524 1.00 82.56 367 VAL A N 1
ATOM 2781 C CA . VAL A 1 367 ? -10.259 7.162 19.386 1.00 82.56 367 VAL A CA 1
ATOM 2782 C C . VAL A 1 367 ? -10.419 5.696 19.008 1.00 82.56 367 VAL A C 1
ATOM 2784 O O . VAL A 1 367 ? -9.422 5.038 18.700 1.00 82.56 367 VAL A O 1
ATOM 2787 N N . ILE A 1 368 ? -11.654 5.190 18.979 1.00 87.00 368 ILE A N 1
ATOM 2788 C CA . ILE A 1 368 ? -11.938 3.861 18.427 1.00 87.00 368 ILE A CA 1
ATOM 2789 C C . ILE A 1 368 ? -12.119 3.991 16.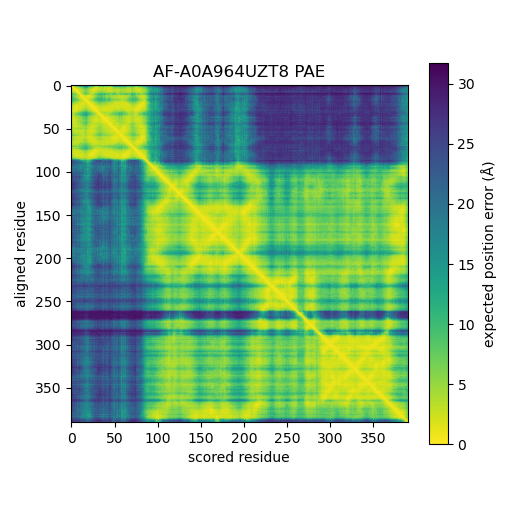920 1.00 87.00 368 ILE A C 1
ATOM 2791 O O . ILE A 1 368 ? -12.939 4.778 16.449 1.00 87.00 368 ILE A O 1
ATOM 2795 N N . VAL A 1 369 ? -11.351 3.224 16.151 1.00 87.94 369 VAL A N 1
ATOM 2796 C CA . VAL A 1 369 ? -11.367 3.287 14.686 1.00 87.94 369 VAL A CA 1
ATOM 2797 C C . VAL A 1 369 ? -11.681 1.936 14.067 1.00 87.94 369 VAL A C 1
ATOM 2799 O O . VAL A 1 369 ? -11.376 0.885 14.628 1.00 87.94 369 VAL A O 1
ATOM 2802 N N . ASN A 1 370 ? -12.224 1.967 12.857 1.00 88.38 370 ASN A N 1
ATOM 2803 C CA . ASN A 1 370 ? -12.196 0.843 11.936 1.00 88.38 370 ASN A CA 1
ATOM 2804 C C . ASN A 1 370 ? -11.174 1.102 10.835 1.00 88.38 370 ASN A C 1
ATOM 2806 O O . ASN A 1 370 ? -10.985 2.238 10.402 1.00 88.38 370 ASN A O 1
ATOM 2810 N N . GLN A 1 371 ? -10.511 0.031 10.410 1.00 87.38 371 GLN A N 1
ATOM 2811 C CA . GLN A 1 371 ? -9.569 0.047 9.302 1.00 87.38 371 GLN A CA 1
ATOM 2812 C C . GLN A 1 371 ? -10.254 -0.543 8.075 1.00 87.38 371 GLN A C 1
ATOM 2814 O O . GLN A 1 371 ? -10.818 -1.634 8.160 1.00 87.38 371 GLN A O 1
ATOM 2819 N N . PHE A 1 372 ? -10.174 0.169 6.956 1.00 86.75 372 PHE A N 1
ATOM 2820 C CA . PHE A 1 372 ? -10.719 -0.260 5.674 1.00 86.75 372 PHE A CA 1
ATOM 2821 C C . PHE A 1 372 ? -9.628 -0.198 4.613 1.00 86.75 372 PHE A C 1
ATOM 2823 O O . PHE A 1 372 ? -8.885 0.780 4.547 1.00 86.75 372 PHE A O 1
ATOM 2830 N N . ILE A 1 373 ? -9.550 -1.240 3.796 1.00 88.25 373 ILE A N 1
ATOM 2831 C CA . ILE A 1 373 ? -8.797 -1.246 2.543 1.00 88.25 373 ILE A CA 1
ATOM 2832 C C . ILE A 1 373 ? -9.856 -1.054 1.460 1.00 88.25 373 ILE A C 1
ATOM 2834 O O . ILE A 1 373 ? -10.869 -1.756 1.489 1.00 88.25 373 ILE A O 1
ATOM 2838 N N . LEU A 1 374 ? -9.693 -0.037 0.616 1.00 88.12 374 LEU A N 1
ATOM 2839 C CA . LEU A 1 374 ? -10.713 0.335 -0.368 1.00 88.12 374 LEU A CA 1
ATOM 2840 C C . LEU A 1 374 ? -10.454 -0.308 -1.730 1.00 88.12 374 LEU A C 1
ATOM 2842 O O . LEU A 1 374 ? -11.386 -0.469 -2.511 1.00 88.12 374 LEU A O 1
ATOM 2846 N N . GLU A 1 375 ? -9.203 -0.664 -1.990 1.00 91.75 375 GLU A N 1
ATOM 2847 C CA . GLU A 1 375 ? -8.730 -1.272 -3.222 1.00 91.75 375 GLU A CA 1
ATOM 2848 C C . GLU A 1 375 ? -8.448 -2.773 -3.035 1.00 91.75 375 GLU A C 1
ATOM 2850 O O . GLU A 1 375 ? -8.193 -3.252 -1.925 1.00 91.75 375 GLU A O 1
ATOM 2855 N N . ASP A 1 376 ? -8.474 -3.529 -4.130 1.00 93.38 376 ASP A N 1
ATOM 2856 C CA . ASP A 1 376 ? -8.270 -4.976 -4.086 1.00 93.38 376 ASP A CA 1
ATOM 2857 C C . ASP A 1 376 ? -6.802 -5.335 -3.818 1.00 93.38 376 ASP A C 1
ATOM 2859 O O . ASP A 1 376 ? -5.877 -4.747 -4.379 1.00 93.38 376 ASP A O 1
ATOM 2863 N N . LEU A 1 377 ? -6.572 -6.345 -2.974 1.00 93.38 377 LEU A N 1
ATOM 2864 C CA . LEU A 1 377 ? -5.244 -6.928 -2.776 1.00 93.38 377 LEU A CA 1
ATOM 2865 C C . LEU A 1 377 ? -4.984 -7.989 -3.853 1.00 93.38 377 LEU A C 1
ATOM 2867 O O . LEU A 1 377 ? -5.770 -8.927 -3.987 1.00 93.38 377 LEU A O 1
ATOM 2871 N N . ALA A 1 378 ? -3.856 -7.903 -4.556 1.00 95.94 378 ALA A N 1
ATOM 2872 C CA . ALA A 1 378 ? -3.502 -8.845 -5.617 1.00 95.94 378 ALA A CA 1
ATOM 2873 C C . ALA A 1 378 ? -2.055 -9.347 -5.525 1.00 95.94 378 ALA A C 1
ATOM 2875 O O . ALA A 1 378 ? -1.172 -8.686 -4.968 1.00 95.94 378 ALA A O 1
ATOM 2876 N N . ASP A 1 379 ? -1.801 -10.538 -6.075 1.00 94.94 379 ASP A N 1
ATOM 2877 C CA . ASP A 1 379 ? -0.445 -11.074 -6.185 1.00 94.94 379 ASP A CA 1
ATOM 2878 C C . ASP A 1 379 ? 0.328 -10.365 -7.302 1.00 94.94 379 ASP A C 1
ATOM 2880 O O . ASP A 1 379 ? -0.088 -10.335 -8.458 1.00 94.94 379 ASP A O 1
ATOM 2884 N N . TRP A 1 380 ? 1.475 -9.798 -6.941 1.00 95.50 380 TRP A N 1
ATOM 2885 C CA . TRP A 1 380 ? 2.352 -9.051 -7.839 1.00 95.50 380 TRP A CA 1
ATOM 2886 C C . TRP A 1 380 ? 3.611 -9.834 -8.227 1.00 95.50 380 TRP A C 1
ATOM 2888 O O . TRP A 1 380 ? 4.551 -9.257 -8.769 1.00 95.50 380 TRP A O 1
ATOM 2898 N N . SER A 1 381 ? 3.659 -11.142 -7.961 1.00 91.75 381 SER A N 1
ATOM 2899 C CA . SER A 1 381 ? 4.822 -11.993 -8.250 1.00 91.75 381 SER A CA 1
ATOM 2900 C C . SER A 1 381 ? 5.292 -11.943 -9.715 1.00 91.75 381 SER A C 1
ATOM 2902 O O . SER A 1 381 ? 6.488 -12.077 -9.976 1.00 91.75 381 SER A O 1
ATOM 2904 N N . ALA A 1 382 ? 4.374 -11.707 -10.658 1.00 91.88 382 ALA A N 1
ATOM 2905 C CA . ALA A 1 382 ? 4.653 -11.594 -12.091 1.00 91.88 382 ALA A CA 1
ATOM 2906 C C . ALA A 1 382 ? 4.819 -10.146 -12.597 1.00 91.88 382 ALA A C 1
ATOM 2908 O O . ALA A 1 382 ? 5.172 -9.947 -13.760 1.00 91.88 382 ALA A O 1
ATOM 2909 N N . VAL A 1 383 ? 4.564 -9.133 -11.760 1.00 94.94 383 VAL A N 1
ATOM 2910 C CA . VAL A 1 383 ? 4.701 -7.724 -12.153 1.00 94.94 383 VAL A CA 1
ATOM 2911 C C . VAL A 1 383 ? 6.191 -7.397 -12.273 1.00 94.94 383 VAL A C 1
ATOM 2913 O O . VAL A 1 383 ? 6.929 -7.563 -11.297 1.00 94.94 383 VAL A O 1
ATOM 2916 N N . PRO A 1 384 ? 6.680 -6.923 -13.432 1.00 93.50 384 PRO A N 1
ATOM 2917 C CA . PRO A 1 384 ? 8.067 -6.496 -13.532 1.00 93.50 384 PRO A CA 1
ATOM 2918 C C . PRO A 1 384 ? 8.313 -5.287 -12.622 1.00 93.50 384 PRO A C 1
ATOM 2920 O O . PRO A 1 384 ? 7.576 -4.315 -12.640 1.00 93.50 384 PRO A O 1
ATOM 2923 N N . LEU A 1 385 ? 9.356 -5.312 -11.799 1.00 94.00 385 LEU A N 1
ATOM 2924 C CA . LEU A 1 385 ? 9.661 -4.198 -10.897 1.00 94.00 385 LEU A CA 1
ATOM 2925 C C . LEU A 1 385 ? 11.089 -3.711 -11.135 1.00 94.00 385 LEU A C 1
ATOM 2927 O O . LEU A 1 385 ? 11.993 -4.535 -11.312 1.00 94.00 385 LEU A O 1
ATOM 2931 N N . PRO A 1 386 ? 11.336 -2.388 -11.129 1.00 89.94 386 PRO A N 1
ATOM 2932 C CA . PRO A 1 386 ? 12.659 -1.859 -11.412 1.00 89.94 386 PRO A CA 1
ATOM 2933 C C . PRO A 1 386 ? 13.586 -2.138 -10.230 1.00 89.94 386 PRO A C 1
ATOM 2935 O O . PRO A 1 386 ? 13.570 -1.434 -9.224 1.00 89.94 386 PRO A O 1
ATOM 2938 N N . ASN A 1 387 ? 14.431 -3.160 -10.354 1.00 81.38 387 ASN A N 1
ATOM 2939 C CA . ASN A 1 387 ? 15.427 -3.546 -9.348 1.00 81.38 387 ASN A CA 1
ATOM 2940 C C . ASN A 1 387 ? 16.863 -3.309 -9.821 1.00 81.38 387 ASN A C 1
ATOM 2942 O O . ASN A 1 387 ? 17.797 -3.982 -9.400 1.00 81.38 387 ASN A O 1
ATOM 2946 N N . ASN A 1 388 ? 17.034 -2.303 -10.676 1.00 62.81 388 ASN A N 1
ATOM 2947 C CA . ASN A 1 388 ? 18.272 -1.999 -11.392 1.00 62.81 388 ASN A CA 1
ATOM 2948 C C . ASN A 1 388 ? 19.336 -1.320 -10.521 1.00 62.81 388 ASN A C 1
ATOM 2950 O O . ASN A 1 388 ? 19.904 -0.312 -10.941 1.00 62.81 388 ASN A O 1
ATOM 2954 N N . GLN A 1 389 ? 19.607 -1.832 -9.319 1.00 53.69 389 GLN A N 1
ATOM 2955 C CA . GLN A 1 389 ? 20.815 -1.411 -8.616 1.00 53.69 389 GLN A CA 1
ATOM 2956 C C . GLN A 1 389 ? 22.044 -1.741 -9.497 1.00 53.69 389 GLN A C 1
ATOM 2958 O O . GLN A 1 389 ? 22.005 -2.739 -10.231 1.00 53.69 389 GLN A O 1
ATOM 2963 N N . PRO A 1 390 ? 23.052 -0.851 -9.551 1.00 49.72 390 PRO A N 1
ATOM 2964 C CA . PRO A 1 390 ? 24.285 -1.100 -10.290 1.00 49.72 390 PRO A CA 1
ATOM 2965 C C . PRO A 1 390 ? 24.994 -2.365 -9.805 1.00 49.72 390 PRO A C 1
ATOM 2967 O O . PRO A 1 390 ? 24.979 -2.617 -8.577 1.00 49.72 390 PRO A O 1
#

Foldseek 3Di:
DAKAKDFDAWFPWDADPVRKIKTKTKIKIFAPDLPDDPVRRCPHPPDFDFQQADPVGRLWTFDDWDKDADPVDSRIIIIITMTMNPPPQCQLDDQVSHFWDKDKDKDKDKAWDQDDPQQAGCADPLQHHDPPDIDIAIKMKIKIKHKALDDDVVLVVQAQAFAQAWDAFQNDIAGGQFKTKHDWDWDPAWDAHNVRRTIITIIIMIIGHLLGQKHKDFQDDQKFKFKWFAPDPPGDIDTDDPVVSVPDPPVSRIDIDIDGPDDPVLVVPGADWGAAPRRHTDGQPHQDPDFQAWWWAAAPFQKTFGPDHFDDQVQQQQWWKWHQQQTAPRHIHIFGFNGAPGRGMTGTPDHGRGTDPDITTMHTGSGRIDMDRPTHHDHCVPPRHRNPDD

Secondary structure (DSSP, 8-state):
---EEEEEEEEEEEE-TTS-EEEEEEEEEE-SSTT--HHHHHT-BTPPPTTPBPSS-TT-EEEEEEEEE-SS-TTEEEEEEEEE-S---GGGS-GGGS--EEEEEEEEEEEE--B-TTS-B-B-TTS-B--S-EEEEEEEEEEEEEEESS--HHHHHTTT-EESS-EEETTEEE-TTSEEEEEEE--SS-EE-TTS-EEEEEEEEEEE-TT-S-EEEE---SEEEEEEE-SSTTSPPEEE-HHHHHT-SSGGGEEEEEEE---HHHHHT-S-EEE-TTS-EEE-S----S--EEEEE-TT--EEEEEES---TTTSTTEEEEEEEEEGGGEEEEEEEEEEEETTEEEESS--SS-EEEEEEEEEEEEEEEEE--S-EE--TTS-------